Protein AF-A0A8S8XPZ4-F1 (afdb_monomer)

Foldseek 3Di:
DKKKKWFALLWDDFDPVQKWKDWLNHTDDPVQKDKDKDFAGDPDDDLGAPNGRTIIIMMDGGPPHDSPRDPPIDMDMDTDIDRPDGDQVSQKHWMKMKDWDDPDPPGDIDIDIDPDTDIDGDHDWDFDKDKFKAWAADPDPFKIKIKIKIWGQIPFKAFFKKFKDFDAAQKDWDDKWKQKPVGTDPQKDWDWDQDPRHIMIIITDGIAGNGMMMIIIIMMGGPDDDDRVNRRDGPDMDGADDDPPVPDDDDDDDDDDDDDDDDDDDDDDDDDDDPPDQADEDPVLLVVLCVVLVNDPVCSVVLVVQLSVQPPVPPRYQHSVSSNVSSVVVVVVVVVVVVPDDDDDDDDDDDDDDDDAFDADPPPRDTHHPPDQADPPPRHGPPPD

Structure (mmCIF, N/CA/C/O backbone):
data_AF-A0A8S8XPZ4-F1
#
_entry.id   AF-A0A8S8XPZ4-F1
#
loop_
_atom_site.group_PDB
_atom_site.id
_atom_site.type_symbol
_atom_site.label_atom_id
_atom_site.label_alt_id
_atom_site.label_comp_id
_atom_site.label_asym_id
_atom_site.label_entity_id
_atom_site.label_seq_id
_atom_site.pdbx_PDB_ins_code
_atom_site.Cartn_x
_atom_site.Cartn_y
_atom_site.Cartn_z
_atom_site.occupancy
_atom_site.B_iso_or_equiv
_atom_site.auth_seq_id
_atom_site.auth_comp_id
_atom_site.auth_asym_id
_atom_site.auth_atom_id
_atom_site.pdbx_PDB_model_num
ATOM 1 N N . MET A 1 1 ? 22.471 -1.634 -31.925 1.00 87.31 1 MET A N 1
ATOM 2 C CA . MET A 1 1 ? 21.058 -1.582 -31.494 1.00 87.31 1 MET A CA 1
ATOM 3 C C . MET A 1 1 ? 20.885 -0.357 -30.621 1.00 87.31 1 MET A C 1
ATOM 5 O O . MET A 1 1 ? 21.795 -0.061 -29.856 1.00 87.31 1 MET A O 1
ATOM 9 N N . ARG A 1 2 ? 19.780 0.365 -30.767 1.00 91.50 2 ARG A N 1
ATOM 10 C CA . ARG A 1 2 ? 19.393 1.481 -29.916 1.00 91.50 2 ARG A CA 1
ATOM 11 C C . ARG A 1 2 ? 18.124 1.103 -29.161 1.00 91.50 2 ARG A C 1
ATOM 13 O O . ARG A 1 2 ? 17.225 0.523 -29.753 1.00 91.50 2 ARG A O 1
ATOM 20 N N . ILE A 1 3 ? 18.085 1.393 -27.874 1.00 94.06 3 ILE A N 1
ATOM 21 C CA . ILE A 1 3 ? 16.903 1.229 -27.032 1.00 94.06 3 ILE A CA 1
ATOM 22 C C . ILE A 1 3 ? 16.592 2.597 -26.448 1.00 94.06 3 ILE A C 1
ATOM 24 O O . ILE A 1 3 ? 17.507 3.315 -26.049 1.00 94.06 3 ILE A O 1
ATOM 28 N N . THR A 1 4 ? 15.320 2.952 -26.461 1.00 95.94 4 THR A N 1
ATOM 29 C CA . THR A 1 4 ? 14.783 4.145 -25.826 1.00 95.94 4 THR A CA 1
ATOM 30 C C . THR A 1 4 ? 13.725 3.668 -24.854 1.00 95.94 4 THR A C 1
ATOM 32 O O . THR A 1 4 ? 12.756 3.040 -25.277 1.00 95.94 4 THR A O 1
ATOM 35 N N . ASP A 1 5 ? 13.957 3.921 -23.576 1.00 96.00 5 ASP A N 1
ATOM 36 C CA . ASP A 1 5 ? 13.079 3.516 -22.489 1.00 96.00 5 ASP A CA 1
ATOM 37 C C . ASP A 1 5 ? 12.593 4.751 -21.733 1.00 96.00 5 ASP A C 1
ATOM 39 O O . ASP A 1 5 ? 13.398 5.624 -21.388 1.00 96.00 5 ASP A O 1
ATOM 43 N N . ASP A 1 6 ? 11.283 4.836 -21.527 1.00 96.38 6 ASP A N 1
ATOM 44 C CA . ASP A 1 6 ? 10.659 5.905 -20.761 1.00 96.38 6 ASP A CA 1
ATOM 45 C C . ASP A 1 6 ? 10.540 5.470 -19.301 1.00 96.38 6 ASP A C 1
ATOM 47 O O . ASP A 1 6 ? 9.778 4.573 -18.948 1.00 96.38 6 ASP A O 1
ATOM 51 N N . ILE A 1 7 ? 11.263 6.170 -18.438 1.00 96.06 7 ILE A N 1
ATOM 52 C CA . ILE A 1 7 ? 11.228 5.995 -16.993 1.00 96.06 7 ILE A CA 1
ATOM 53 C C . ILE A 1 7 ? 10.254 7.031 -16.429 1.00 96.06 7 ILE A C 1
ATOM 55 O O . ILE A 1 7 ? 10.493 8.237 -16.573 1.00 96.06 7 ILE A O 1
ATOM 59 N N . PRO A 1 8 ? 9.145 6.601 -15.810 1.00 96.25 8 PRO A N 1
ATOM 60 C CA . PRO A 1 8 ? 8.139 7.526 -15.315 1.00 96.25 8 PRO A CA 1
ATOM 61 C C . PRO A 1 8 ? 8.638 8.498 -14.245 1.00 96.25 8 PRO A C 1
ATOM 63 O O . PRO A 1 8 ? 9.556 8.196 -13.492 1.00 96.25 8 PRO A O 1
ATOM 66 N N . GLY A 1 9 ? 7.948 9.635 -14.125 1.00 95.00 9 GLY A N 1
ATOM 67 C CA . GLY A 1 9 ? 8.258 10.706 -13.169 1.00 95.00 9 GLY A CA 1
ATOM 68 C C . GLY A 1 9 ? 8.213 10.349 -11.687 1.00 95.00 9 GLY A C 1
ATOM 69 O O . GLY A 1 9 ? 8.741 11.119 -10.894 1.00 95.00 9 GLY A O 1
ATOM 70 N N . LEU A 1 10 ? 7.638 9.201 -11.317 1.00 95.19 10 LEU A N 1
ATOM 71 C CA . LEU A 1 10 ? 7.661 8.713 -9.935 1.00 95.19 10 LEU A CA 1
ATOM 72 C C . LEU A 1 10 ? 9.017 8.110 -9.530 1.00 95.19 10 LEU A C 1
ATOM 74 O O . LEU A 1 10 ? 9.248 7.870 -8.347 1.00 95.19 10 LEU A O 1
ATOM 78 N N . PHE A 1 11 ? 9.892 7.835 -10.501 1.00 96.00 11 PHE A N 1
ATOM 79 C CA . PHE A 1 11 ? 11.227 7.308 -10.260 1.00 96.00 11 PHE A CA 1
ATOM 80 C C . PHE A 1 11 ? 12.281 8.395 -10.412 1.00 96.00 11 PHE A C 1
ATOM 82 O O . PHE A 1 11 ? 12.208 9.249 -11.298 1.00 96.00 11 PHE A O 1
ATOM 89 N N . GLU A 1 12 ? 13.315 8.308 -9.585 1.00 95.06 12 GLU A N 1
ATOM 90 C CA . GLU A 1 12 ? 14.536 9.073 -9.791 1.00 95.06 12 GLU A CA 1
ATOM 91 C C . GLU A 1 12 ? 15.281 8.601 -11.051 1.00 95.06 12 GLU A C 1
ATOM 93 O O . GLU A 1 12 ? 15.073 7.494 -11.561 1.00 95.06 12 GLU A O 1
ATOM 98 N N . ALA A 1 13 ? 16.179 9.446 -11.561 1.00 94.56 13 ALA A N 1
ATOM 99 C CA . ALA A 1 13 ? 17.052 9.067 -12.664 1.00 94.56 13 ALA A CA 1
ATOM 100 C C . ALA A 1 13 ? 17.881 7.832 -12.262 1.00 94.56 13 ALA A C 1
ATOM 102 O O . ALA A 1 13 ? 18.569 7.886 -11.239 1.00 94.56 13 ALA A O 1
ATOM 103 N N . PRO A 1 14 ? 17.855 6.738 -13.046 1.00 93.62 14 PRO A N 1
ATOM 104 C CA . PRO A 1 14 ? 18.592 5.536 -12.689 1.00 93.62 14 PRO A CA 1
ATOM 105 C C . PRO A 1 14 ? 20.097 5.796 -12.719 1.00 93.62 14 PRO A C 1
ATOM 107 O O . PRO A 1 14 ? 20.600 6.598 -13.512 1.00 93.62 14 PRO A O 1
ATOM 110 N N . ASP A 1 15 ? 20.832 5.063 -11.892 1.00 92.69 15 ASP A N 1
ATOM 111 C CA . ASP A 1 15 ? 22.286 5.082 -11.947 1.00 92.69 15 ASP A CA 1
ATOM 112 C C . ASP A 1 15 ? 22.781 4.268 -13.153 1.00 92.69 15 ASP A C 1
ATOM 114 O O . ASP A 1 15 ? 22.561 3.062 -13.264 1.00 92.69 15 ASP A O 1
ATOM 118 N N . ILE A 1 16 ? 23.462 4.935 -14.085 1.00 89.75 16 ILE A N 1
ATOM 119 C CA . ILE A 1 16 ? 24.023 4.285 -15.276 1.00 89.75 16 ILE A CA 1
ATOM 120 C C . ILE A 1 16 ? 25.184 3.357 -14.892 1.00 89.75 16 ILE A C 1
ATOM 122 O O . ILE A 1 16 ? 25.454 2.390 -15.604 1.00 89.75 16 ILE A O 1
ATOM 126 N N . GLU A 1 17 ? 25.885 3.629 -13.788 1.00 87.50 17 GLU A N 1
ATOM 127 C CA . GLU A 1 17 ? 27.049 2.842 -13.373 1.00 87.50 17 GLU A CA 1
ATOM 128 C C . GLU A 1 17 ? 26.661 1.472 -12.798 1.00 87.50 17 GLU A C 1
ATOM 130 O O . GLU A 1 17 ? 27.429 0.516 -12.930 1.00 87.50 17 GLU A O 1
ATOM 135 N N . SER A 1 18 ? 25.462 1.341 -12.219 1.00 86.94 18 SER A N 1
ATOM 136 C CA . SER A 1 18 ? 24.937 0.072 -11.688 1.00 86.94 18 SER A CA 1
ATOM 137 C C . SER A 1 18 ? 24.319 -0.834 -12.761 1.00 86.94 18 SER A C 1
ATOM 139 O O . SER A 1 18 ? 24.029 -2.009 -12.511 1.00 86.94 18 SER A O 1
ATOM 141 N N . MET A 1 19 ? 24.153 -0.309 -13.974 1.00 89.62 19 MET A N 1
ATOM 142 C CA . MET A 1 19 ? 23.496 -0.981 -15.083 1.00 89.62 19 MET A CA 1
ATOM 143 C C . MET A 1 19 ? 24.292 -2.181 -15.607 1.00 89.62 19 MET A C 1
ATOM 145 O O . MET A 1 19 ? 25.475 -2.084 -15.938 1.00 89.62 19 MET A O 1
ATOM 149 N N . LYS A 1 20 ? 23.599 -3.305 -15.805 1.00 91.38 20 LYS A N 1
ATOM 150 C CA . LYS A 1 20 ? 24.171 -4.539 -16.357 1.00 91.38 20 LYS A CA 1
ATOM 151 C C . LYS A 1 20 ? 23.467 -4.938 -17.640 1.00 91.38 20 LYS A C 1
ATOM 153 O O . LYS A 1 20 ? 22.241 -5.031 -17.697 1.00 91.38 20 LYS A O 1
ATOM 158 N N . ILE A 1 21 ? 24.252 -5.221 -18.677 1.00 91.94 21 ILE A N 1
ATOM 159 C CA . ILE A 1 21 ? 23.743 -5.679 -19.971 1.00 91.94 21 ILE A CA 1
ATOM 160 C C . ILE A 1 21 ? 24.399 -7.007 -20.311 1.00 91.94 21 ILE A C 1
ATOM 162 O O . ILE A 1 21 ? 25.620 -7.097 -20.410 1.00 91.94 21 ILE A O 1
ATOM 166 N N . SER A 1 22 ? 23.590 -8.035 -20.549 1.00 90.62 22 SER A N 1
ATOM 167 C CA . SER A 1 22 ? 24.064 -9.349 -20.978 1.00 90.62 22 SER A CA 1
ATOM 168 C C . SER A 1 22 ? 23.452 -9.763 -22.310 1.00 90.62 22 SER A C 1
ATOM 170 O O . SER A 1 22 ? 22.278 -9.522 -22.591 1.00 90.62 22 SER A O 1
ATOM 172 N N . VAL A 1 23 ? 24.261 -10.401 -23.152 1.00 88.38 23 VAL A N 1
ATOM 173 C CA . VAL A 1 23 ? 23.854 -10.962 -24.443 1.00 88.38 23 VAL A CA 1
ATOM 174 C C . VAL A 1 23 ? 24.086 -12.462 -24.389 1.00 88.38 23 VAL A C 1
ATOM 176 O O . VAL A 1 23 ? 25.209 -12.912 -24.169 1.00 88.38 23 VAL A O 1
ATOM 179 N N . ALA A 1 24 ? 23.023 -13.251 -24.565 1.00 83.69 24 ALA A N 1
ATOM 180 C CA . ALA A 1 24 ? 23.083 -14.713 -24.480 1.00 83.69 24 ALA A CA 1
ATOM 181 C C . ALA A 1 24 ? 23.734 -15.236 -23.175 1.00 83.69 24 ALA A C 1
ATOM 183 O O . ALA A 1 24 ? 24.402 -16.269 -23.187 1.00 83.69 24 ALA A O 1
ATOM 184 N N . GLY A 1 25 ? 23.546 -14.518 -22.060 1.00 79.69 25 GLY A N 1
ATOM 185 C CA . GLY A 1 25 ? 24.103 -14.860 -20.745 1.00 79.69 25 GLY A CA 1
ATOM 186 C C . GLY A 1 25 ? 25.543 -14.395 -20.507 1.00 79.69 25 GLY A C 1
ATOM 187 O O . GLY A 1 25 ? 26.066 -14.603 -19.418 1.00 79.69 25 GLY A O 1
ATOM 188 N N . LYS A 1 26 ? 26.187 -13.748 -21.487 1.00 85.19 26 LYS A N 1
ATOM 189 C CA . LYS A 1 26 ? 27.505 -13.134 -21.316 1.00 85.19 26 LYS A CA 1
ATOM 190 C C . LYS A 1 26 ? 27.357 -11.632 -21.107 1.00 85.19 26 LYS A C 1
ATOM 192 O O . LYS A 1 26 ? 26.773 -10.948 -21.946 1.00 85.19 26 LYS A O 1
ATOM 197 N N . GLU A 1 27 ? 27.879 -11.133 -19.997 1.00 87.12 27 GLU A N 1
ATOM 198 C CA . GLU A 1 27 ? 27.885 -9.705 -19.685 1.00 87.12 27 GLU A CA 1
ATOM 199 C C . GLU A 1 27 ? 28.769 -8.931 -20.674 1.00 87.12 27 GLU A C 1
ATOM 201 O O . GLU A 1 27 ? 29.829 -9.410 -21.092 1.00 87.12 27 GLU A O 1
ATOM 206 N N . LEU A 1 28 ? 28.283 -7.767 -21.101 1.00 86.56 28 LEU A N 1
ATOM 207 C CA . LEU A 1 28 ? 29.009 -6.851 -21.969 1.00 86.56 28 LEU A CA 1
ATOM 208 C C . LEU A 1 28 ? 29.908 -5.939 -21.141 1.00 86.56 28 LEU A C 1
ATOM 210 O O . LEU A 1 28 ? 29.533 -5.483 -20.065 1.00 86.56 28 LEU A O 1
ATOM 214 N N . GLU A 1 29 ? 31.070 -5.606 -21.690 1.00 84.38 29 GLU A N 1
ATOM 215 C CA . GLU A 1 29 ? 31.934 -4.590 -21.093 1.00 84.38 29 GLU A CA 1
ATOM 216 C C . GLU A 1 29 ? 31.332 -3.189 -21.289 1.00 84.38 29 GLU A C 1
ATOM 218 O O . GLU A 1 29 ? 30.692 -2.915 -22.311 1.00 84.38 29 GLU A O 1
ATOM 223 N N . LEU A 1 30 ? 31.606 -2.273 -20.353 1.00 80.12 30 LEU A N 1
ATOM 224 C CA . LEU A 1 30 ? 31.130 -0.880 -20.389 1.00 80.12 30 LEU A CA 1
ATOM 225 C C . LEU A 1 30 ? 31.500 -0.142 -21.689 1.00 80.12 30 LEU A C 1
ATOM 227 O O . LEU A 1 30 ? 30.810 0.780 -22.101 1.00 80.12 30 LEU A O 1
ATOM 231 N N . GLU A 1 31 ? 32.564 -0.555 -22.382 1.00 82.12 31 GLU A N 1
ATOM 232 C CA . GLU A 1 31 ? 32.968 0.041 -23.662 1.00 82.12 31 GLU A CA 1
ATOM 233 C C . GLU A 1 31 ? 32.105 -0.403 -24.859 1.00 82.12 31 GLU A C 1
ATOM 235 O O . GLU A 1 31 ? 32.154 0.212 -25.931 1.00 82.12 31 GLU A O 1
ATOM 240 N N . GLN A 1 32 ? 31.347 -1.495 -24.718 1.00 84.38 32 GLN A N 1
ATOM 241 C CA . GLN A 1 32 ? 30.542 -2.093 -25.790 1.00 84.38 32 GLN A CA 1
ATOM 242 C C . GLN A 1 32 ? 29.126 -1.519 -25.870 1.00 84.38 32 GLN A C 1
ATOM 244 O O . GLN A 1 32 ? 28.403 -1.787 -26.842 1.00 84.38 32 GLN A O 1
ATOM 249 N N . PHE A 1 33 ? 28.737 -0.716 -24.884 1.00 89.12 33 PHE A N 1
ATOM 250 C CA . PHE A 1 33 ? 27.489 0.020 -24.888 1.00 89.12 33 PHE A CA 1
ATOM 251 C C . PHE A 1 33 ? 27.699 1.466 -24.444 1.00 89.12 33 PHE A C 1
ATOM 253 O O . PHE A 1 33 ? 28.742 1.848 -23.932 1.00 89.12 33 PHE A O 1
ATOM 260 N N . LYS A 1 34 ? 26.707 2.304 -24.717 1.00 91.19 34 LYS A N 1
ATOM 261 C CA . LYS A 1 34 ? 26.651 3.686 -24.254 1.00 91.19 34 LYS A CA 1
ATOM 262 C C . LYS A 1 34 ? 25.233 3.959 -23.789 1.00 91.19 34 LYS A C 1
ATOM 264 O O . LYS A 1 34 ? 24.315 3.747 -24.576 1.00 91.19 34 LYS A O 1
ATOM 269 N N . ALA A 1 35 ? 25.065 4.421 -22.562 1.00 93.25 35 ALA A N 1
ATOM 270 C CA . ALA A 1 35 ? 23.782 4.843 -22.022 1.00 93.25 35 ALA A CA 1
ATOM 271 C C . ALA A 1 35 ? 23.819 6.348 -21.733 1.00 93.25 35 ALA A C 1
ATOM 273 O O . ALA A 1 35 ? 24.846 6.887 -21.324 1.00 93.25 35 ALA A O 1
ATOM 274 N N . GLU A 1 36 ? 22.716 7.026 -22.017 1.00 94.31 36 GLU A N 1
ATOM 275 C CA . GLU A 1 36 ? 22.512 8.449 -21.769 1.00 94.31 36 GLU A CA 1
ATOM 276 C C . GLU A 1 36 ? 21.118 8.634 -21.178 1.00 94.31 36 GLU A C 1
ATOM 278 O O . GLU A 1 36 ? 20.147 8.080 -21.695 1.00 94.31 36 GLU A O 1
ATOM 283 N N . ILE A 1 37 ? 21.022 9.433 -20.120 1.00 95.56 37 ILE A N 1
ATOM 284 C CA . ILE A 1 37 ? 19.746 9.824 -19.525 1.00 95.56 37 ILE A CA 1
ATOM 285 C C . ILE A 1 37 ? 19.452 11.260 -19.931 1.00 95.56 37 ILE A C 1
ATOM 287 O O . ILE A 1 37 ? 20.312 12.140 -19.848 1.00 95.56 37 ILE A O 1
ATOM 291 N N . SER A 1 38 ? 18.221 11.495 -20.366 1.00 95.69 38 SER A N 1
ATOM 292 C CA . SER A 1 38 ? 17.698 12.829 -20.643 1.00 95.69 38 SER A CA 1
ATOM 293 C C . SER A 1 38 ? 16.462 13.100 -19.794 1.00 95.69 38 SER A C 1
ATOM 295 O O . SER A 1 38 ? 15.753 12.174 -19.408 1.00 95.69 38 SER A O 1
ATOM 297 N N . SER A 1 39 ? 16.240 14.372 -19.461 1.00 94.88 39 SER A N 1
ATOM 298 C CA . SER A 1 39 ? 15.050 14.791 -18.720 1.00 94.88 39 SER A CA 1
ATOM 299 C C . SER A 1 39 ? 13.812 14.725 -19.614 1.00 94.88 39 SER A C 1
ATOM 301 O O . SER A 1 39 ? 13.869 15.151 -20.772 1.00 94.88 39 SER A O 1
ATOM 303 N N . GLY A 1 40 ? 12.711 14.233 -19.056 1.00 94.19 40 GLY A N 1
ATOM 304 C CA . GLY A 1 40 ? 11.446 14.030 -19.744 1.00 94.19 40 GLY A CA 1
ATOM 305 C C . GLY A 1 40 ? 11.320 12.647 -20.379 1.00 94.19 40 GLY A C 1
ATOM 306 O O . GLY A 1 40 ? 12.309 12.050 -20.804 1.00 94.19 40 GLY A O 1
ATOM 307 N N . ILE A 1 41 ? 10.083 12.169 -20.482 1.00 94.00 41 ILE A N 1
ATOM 308 C CA . ILE A 1 41 ? 9.685 10.986 -21.265 1.00 94.00 41 ILE A CA 1
ATOM 309 C C . ILE A 1 41 ? 9.358 11.346 -22.724 1.00 94.00 41 ILE A C 1
ATOM 311 O O . ILE A 1 41 ? 8.883 12.452 -23.013 1.00 94.00 41 ILE A O 1
ATOM 315 N N . THR A 1 42 ? 9.603 10.424 -23.658 1.00 92.12 42 THR A N 1
ATOM 316 C CA . THR A 1 42 ? 9.526 10.693 -25.110 1.00 92.12 42 THR A CA 1
ATOM 317 C C . THR A 1 42 ? 8.484 9.873 -25.867 1.00 92.12 42 THR A C 1
ATOM 319 O O . THR A 1 42 ? 8.011 10.320 -26.919 1.00 92.12 42 THR A O 1
ATOM 322 N N . LEU A 1 43 ? 8.117 8.700 -25.360 1.00 92.00 43 LEU A N 1
ATOM 323 C CA . LEU A 1 43 ? 7.209 7.744 -25.987 1.00 92.00 43 LEU A CA 1
ATOM 324 C C . LEU A 1 43 ? 5.790 7.857 -25.405 1.00 92.00 43 LEU A C 1
ATOM 326 O O . LEU A 1 43 ? 4.841 8.024 -26.177 1.00 92.00 43 LEU A O 1
ATOM 330 N N . GLU A 1 44 ? 5.640 7.825 -24.077 1.00 93.62 44 GLU A N 1
ATOM 331 C CA . GLU A 1 44 ? 4.346 7.916 -23.388 1.00 93.62 44 GLU A CA 1
ATOM 332 C C . GLU A 1 44 ? 3.778 9.342 -23.425 1.00 93.62 44 GLU A C 1
ATOM 334 O O . GLU A 1 44 ? 4.481 10.345 -23.236 1.00 93.62 44 GLU A O 1
ATOM 339 N N . LYS A 1 45 ? 2.467 9.456 -23.670 1.00 92.19 45 LYS A N 1
ATOM 340 C CA . LYS A 1 45 ? 1.786 10.749 -23.858 1.00 92.19 45 LYS A CA 1
ATOM 341 C C . LYS A 1 45 ? 0.563 10.941 -22.979 1.00 92.19 45 LYS A C 1
ATOM 343 O O . LYS A 1 45 ? 0.241 12.092 -22.698 1.00 92.19 45 LYS A O 1
ATOM 348 N N . GLU A 1 46 ? -0.098 9.864 -22.581 1.00 92.50 46 GLU A N 1
ATOM 349 C CA . GLU A 1 46 ? -1.397 9.895 -21.916 1.00 92.50 46 GLU A CA 1
ATOM 350 C C . GLU A 1 46 ? -1.253 9.604 -20.422 1.00 92.50 46 GLU A C 1
ATOM 352 O O . GLU A 1 46 ? -1.664 10.415 -19.596 1.00 92.50 46 GLU A O 1
ATOM 357 N N . HIS A 1 47 ? -0.618 8.489 -20.069 1.00 93.25 47 HIS A N 1
ATOM 358 C CA . HIS A 1 47 ? -0.586 7.957 -18.705 1.00 93.25 47 HIS A CA 1
ATOM 359 C C . HIS A 1 47 ? 0.724 8.324 -17.999 1.00 93.25 47 HIS A C 1
ATOM 361 O O . HIS A 1 47 ? 1.574 7.472 -17.729 1.00 93.25 47 HIS A O 1
ATOM 367 N N . LYS A 1 48 ? 0.908 9.627 -17.759 1.00 93.81 48 LYS A N 1
ATOM 368 C CA . LYS A 1 48 ? 2.114 10.190 -17.138 1.00 93.81 48 LYS A CA 1
ATOM 369 C C . LYS A 1 48 ? 1.970 10.300 -15.624 1.00 93.81 48 LYS A C 1
ATOM 371 O O . LYS A 1 48 ? 0.892 10.598 -15.122 1.00 93.81 48 LYS A O 1
ATOM 376 N N . SER A 1 49 ? 3.085 10.133 -14.919 1.00 94.62 49 SER A N 1
ATOM 377 C CA . SER A 1 49 ? 3.151 10.419 -13.487 1.00 94.62 49 SER A CA 1
ATOM 378 C C . SER A 1 49 ? 2.962 11.923 -13.221 1.00 94.62 49 SER A C 1
ATOM 380 O O . SER A 1 49 ? 3.553 12.733 -13.940 1.00 94.62 49 SER A O 1
ATOM 382 N N . PRO A 1 50 ? 2.177 12.321 -12.203 1.00 93.00 50 PRO A N 1
ATOM 383 C CA . PRO A 1 50 ? 2.103 13.704 -11.740 1.00 93.00 50 PRO A CA 1
ATOM 384 C C . PRO A 1 50 ? 3.337 14.150 -10.938 1.00 93.00 50 PRO A C 1
ATOM 386 O O . PRO A 1 50 ? 3.491 15.349 -10.708 1.00 93.00 50 PRO A O 1
ATOM 389 N N . ASP A 1 51 ? 4.219 13.229 -10.536 1.00 93.06 51 ASP A N 1
ATOM 390 C CA . ASP A 1 51 ? 5.346 13.522 -9.635 1.00 93.06 51 ASP A CA 1
ATOM 391 C C . ASP A 1 51 ? 6.533 14.176 -10.350 1.00 93.06 51 ASP A C 1
ATOM 393 O O . ASP A 1 51 ? 7.378 14.819 -9.724 1.00 93.06 51 ASP A O 1
ATOM 397 N N . GLY A 1 52 ? 6.581 14.077 -11.679 1.00 93.12 52 GLY A N 1
ATOM 398 C CA . GLY A 1 52 ? 7.615 14.710 -12.481 1.00 93.12 52 GLY A CA 1
ATOM 399 C C . GLY A 1 52 ? 7.530 14.373 -13.964 1.00 93.12 52 GLY A C 1
ATOM 400 O O . GLY A 1 52 ? 6.759 13.521 -14.402 1.00 93.12 52 GLY A O 1
ATOM 401 N N . ASP A 1 53 ? 8.383 15.026 -14.752 1.00 94.25 53 ASP A N 1
ATOM 402 C CA . ASP A 1 53 ? 8.453 14.819 -16.205 1.00 94.25 53 ASP A CA 1
ATOM 403 C C . ASP A 1 53 ? 9.062 13.455 -16.596 1.00 94.25 53 ASP A C 1
ATOM 405 O O . ASP A 1 53 ? 8.973 13.050 -17.760 1.00 94.25 53 ASP A O 1
ATOM 409 N N . GLY A 1 54 ? 9.671 12.746 -15.638 1.00 95.19 54 GLY A N 1
ATOM 410 C CA . GLY A 1 54 ? 10.365 11.476 -15.840 1.00 95.19 54 GLY A CA 1
ATOM 411 C C . GLY A 1 54 ? 11.688 11.615 -16.581 1.00 95.19 54 GLY A C 1
ATOM 412 O O . GLY A 1 54 ? 12.249 12.706 -16.728 1.00 95.19 54 GLY A O 1
ATOM 413 N N . HIS A 1 55 ? 12.200 10.482 -17.044 1.00 96.81 55 HIS A N 1
ATOM 414 C CA . HIS A 1 55 ? 13.506 10.377 -17.674 1.00 96.81 55 HIS A CA 1
ATOM 415 C C . HIS A 1 55 ? 13.443 9.463 -18.892 1.00 96.81 55 HIS A C 1
ATOM 417 O O . HIS A 1 55 ? 12.817 8.414 -18.859 1.00 96.81 55 HIS A O 1
ATOM 423 N N . THR A 1 56 ? 14.143 9.823 -19.962 1.00 96.81 56 THR A N 1
ATOM 424 C CA . THR A 1 56 ? 14.330 8.925 -21.105 1.00 96.81 56 THR A CA 1
ATOM 425 C C . THR A 1 56 ? 15.732 8.346 -21.047 1.00 96.81 56 THR A C 1
ATOM 427 O O . THR A 1 56 ? 16.718 9.082 -21.192 1.00 96.81 56 THR A O 1
ATOM 430 N N . LEU A 1 57 ? 15.819 7.027 -20.882 1.00 95.75 57 LEU A N 1
ATOM 431 C CA . LEU A 1 57 ? 17.057 6.264 -20.960 1.00 95.75 57 LEU A CA 1
ATOM 432 C C . LEU A 1 57 ? 17.288 5.837 -22.413 1.00 95.75 57 LEU A C 1
ATOM 434 O O . LEU A 1 57 ? 16.586 4.993 -22.968 1.00 95.75 57 LEU A O 1
ATOM 438 N N . THR A 1 58 ? 18.296 6.429 -23.050 1.00 95.25 58 THR A N 1
ATOM 439 C CA . THR A 1 58 ? 18.725 6.046 -24.397 1.00 95.25 58 THR A CA 1
ATOM 440 C C . THR A 1 58 ? 19.993 5.219 -24.325 1.00 95.25 58 THR A C 1
ATOM 442 O O . THR A 1 58 ? 21.044 5.678 -23.887 1.00 95.25 58 THR A O 1
ATOM 445 N N . MET A 1 59 ? 19.925 4.002 -24.844 1.00 93.50 59 MET A N 1
ATOM 446 C CA . MET A 1 59 ? 21.034 3.064 -24.851 1.00 93.50 59 MET A CA 1
ATOM 447 C C . MET A 1 59 ? 21.439 2.724 -26.273 1.00 93.50 59 MET A C 1
ATOM 449 O O . MET A 1 59 ? 20.607 2.453 -27.131 1.00 93.50 59 MET A O 1
ATOM 453 N N . THR A 1 60 ? 22.737 2.667 -26.532 1.00 91.62 60 THR A N 1
ATOM 454 C CA . THR A 1 60 ? 23.315 2.161 -27.774 1.00 91.62 60 THR A CA 1
ATOM 455 C C . THR A 1 60 ? 24.192 0.964 -27.446 1.00 91.62 60 THR A C 1
ATOM 457 O O . THR A 1 60 ? 25.270 1.125 -26.887 1.00 91.62 60 THR A O 1
ATOM 460 N N . ILE A 1 61 ? 23.745 -0.235 -27.809 1.00 89.38 61 ILE A N 1
ATOM 461 C CA . ILE A 1 61 ? 24.443 -1.500 -27.553 1.00 89.38 61 ILE A CA 1
ATOM 462 C C . ILE A 1 61 ? 25.100 -1.985 -28.855 1.00 89.38 61 ILE A C 1
ATOM 464 O O . ILE A 1 61 ? 24.459 -2.005 -29.916 1.00 89.38 61 ILE A O 1
ATOM 468 N N . GLY A 1 62 ? 26.369 -2.398 -28.777 1.00 81.88 62 GLY A N 1
ATOM 469 C CA . GLY A 1 62 ? 27.136 -2.950 -29.900 1.00 81.88 62 GLY A CA 1
ATOM 470 C C . GLY A 1 62 ? 27.996 -1.910 -30.614 1.00 81.88 62 GLY A C 1
ATOM 471 O O . GLY A 1 62 ? 28.055 -1.881 -31.841 1.00 81.88 62 GLY A O 1
ATOM 472 N N . THR A 1 63 ? 28.638 -1.019 -29.857 1.00 78.69 63 THR A N 1
ATOM 473 C CA . THR A 1 63 ? 29.481 0.071 -30.388 1.00 78.69 63 THR A CA 1
ATOM 474 C C . THR A 1 63 ? 30.799 -0.431 -30.997 1.00 78.69 63 THR A C 1
ATOM 476 O O . THR A 1 63 ? 31.302 0.177 -31.945 1.00 78.69 63 THR A O 1
ATOM 479 N N . ARG A 1 64 ? 31.348 -1.554 -30.503 1.00 73.88 64 ARG A N 1
ATOM 480 C CA . ARG A 1 64 ? 32.629 -2.155 -30.938 1.00 73.88 64 ARG A CA 1
ATOM 481 C C . ARG A 1 64 ? 32.479 -3.524 -31.625 1.00 73.88 64 ARG A C 1
ATOM 483 O O . ARG A 1 64 ? 33.258 -4.434 -31.365 1.00 73.88 64 ARG A O 1
ATOM 490 N N . GLY A 1 65 ? 31.510 -3.671 -32.529 1.00 68.56 65 GLY A N 1
ATOM 491 C CA . GLY A 1 65 ? 31.361 -4.867 -33.376 1.00 68.56 65 GLY A CA 1
ATOM 492 C C . GLY A 1 65 ? 29.953 -5.471 -33.354 1.00 68.56 65 GLY A C 1
ATOM 493 O O . GLY A 1 65 ? 29.075 -4.954 -32.663 1.00 68.56 65 GLY A O 1
ATOM 494 N N . PRO A 1 66 ? 29.705 -6.536 -34.139 1.00 69.38 66 PRO A N 1
ATOM 495 C CA . PRO A 1 66 ? 28.405 -7.196 -34.161 1.00 69.38 66 PRO A CA 1
ATOM 496 C C . PRO A 1 66 ? 28.091 -7.809 -32.791 1.00 69.38 66 PRO A C 1
ATOM 498 O O . PRO A 1 66 ? 28.946 -8.443 -32.181 1.00 69.38 66 PRO A O 1
ATOM 501 N N . LEU A 1 67 ? 26.846 -7.652 -32.335 1.00 74.44 67 LEU A N 1
ATOM 502 C CA . LEU A 1 67 ? 26.377 -8.157 -31.037 1.00 74.44 67 LEU A CA 1
ATOM 503 C C . LEU A 1 67 ? 26.397 -9.688 -30.926 1.00 74.44 67 LEU A C 1
ATOM 505 O O . LEU A 1 67 ? 26.318 -10.212 -29.823 1.00 74.44 67 LEU A O 1
ATOM 509 N N . GLY A 1 68 ? 26.462 -10.403 -32.055 1.00 75.44 68 GLY A N 1
ATOM 510 C CA . GLY A 1 68 ? 26.427 -11.867 -32.070 1.00 75.44 68 GLY A CA 1
ATOM 511 C C . GLY A 1 68 ? 25.101 -12.452 -31.572 1.00 75.44 68 GLY A C 1
ATOM 512 O O . GLY A 1 68 ? 25.073 -13.584 -31.103 1.00 75.44 68 GLY A O 1
ATOM 513 N N . LEU A 1 69 ? 24.007 -11.682 -31.639 1.00 82.12 69 LEU A N 1
ATOM 514 C CA . LEU A 1 69 ? 22.690 -12.142 -31.213 1.00 82.12 69 LEU A CA 1
ATOM 515 C C . LEU A 1 69 ? 22.102 -13.095 -32.262 1.00 82.12 69 LEU A C 1
ATOM 517 O O . LEU A 1 69 ? 21.641 -12.668 -33.320 1.00 82.12 69 LEU A O 1
ATOM 521 N N . GLU A 1 70 ? 22.131 -14.388 -31.962 1.00 84.00 70 GLU A N 1
ATOM 522 C CA . GLU A 1 70 ? 21.532 -15.431 -32.797 1.00 84.00 70 GLU A CA 1
ATOM 523 C C . GLU A 1 70 ? 20.016 -15.560 -32.551 1.00 84.00 70 GLU A C 1
ATOM 525 O O . GLU A 1 70 ? 19.532 -15.225 -31.462 1.00 84.00 70 GLU A O 1
ATOM 530 N N . PRO A 1 71 ? 19.239 -16.079 -33.523 1.00 86.88 71 PRO A N 1
ATOM 531 C CA . PRO A 1 71 ? 17.822 -16.370 -33.320 1.00 86.88 71 PRO A CA 1
ATOM 532 C C . PRO A 1 71 ? 17.579 -17.224 -32.066 1.00 86.88 71 PRO A C 1
ATOM 534 O O . PRO A 1 71 ? 18.241 -18.235 -31.847 1.00 86.88 71 PRO A O 1
ATOM 537 N N . GLY A 1 72 ? 16.622 -16.814 -31.232 1.00 86.75 72 GLY A N 1
ATOM 538 C CA . GLY A 1 72 ? 16.289 -17.496 -29.975 1.00 86.75 72 GLY A CA 1
ATOM 539 C C . GLY A 1 72 ? 17.166 -17.115 -28.775 1.00 86.75 72 GLY A C 1
ATOM 540 O O . GLY A 1 72 ? 16.841 -17.492 -27.649 1.00 86.75 72 GLY A O 1
ATOM 541 N N . LYS A 1 73 ? 18.239 -16.338 -28.968 1.00 88.81 73 LYS A N 1
ATOM 542 C CA . LYS A 1 73 ? 19.000 -15.731 -27.866 1.00 88.81 73 LYS A CA 1
ATOM 543 C C . LYS A 1 73 ? 18.358 -14.412 -27.429 1.00 88.81 73 LYS A C 1
ATOM 545 O O . LYS A 1 73 ? 17.677 -13.749 -28.207 1.00 88.81 73 LYS A O 1
ATOM 550 N N . LYS A 1 74 ? 18.580 -14.038 -26.167 1.00 90.81 74 LYS A N 1
ATOM 551 C CA . LYS A 1 74 ? 18.013 -12.835 -25.543 1.00 90.81 74 LYS A CA 1
ATOM 552 C C . LYS A 1 74 ? 19.117 -11.867 -25.123 1.00 90.81 74 LYS A C 1
ATOM 554 O O . LYS A 1 74 ? 20.240 -12.289 -24.830 1.00 90.81 74 LYS A O 1
ATOM 559 N N . ILE A 1 75 ? 18.771 -10.585 -25.107 1.00 90.44 75 ILE A N 1
ATOM 560 C CA . ILE A 1 75 ? 19.543 -9.524 -24.461 1.00 90.44 75 ILE A CA 1
ATOM 561 C C . ILE A 1 75 ? 18.779 -9.157 -23.195 1.00 90.44 75 ILE A C 1
ATOM 563 O O . ILE A 1 75 ? 17.578 -8.911 -23.274 1.00 90.44 75 ILE A O 1
ATOM 567 N N . THR A 1 76 ? 19.467 -9.136 -22.060 1.00 92.69 76 THR A N 1
ATOM 568 C CA . THR A 1 76 ? 18.892 -8.743 -20.772 1.00 92.69 76 THR A CA 1
ATOM 569 C C . THR A 1 76 ? 19.583 -7.479 -20.301 1.00 92.69 76 THR A C 1
ATOM 571 O O . THR A 1 76 ? 20.813 -7.416 -20.280 1.00 92.69 76 THR A O 1
ATOM 574 N N . ILE A 1 77 ? 18.784 -6.484 -19.941 1.00 93.00 77 ILE A N 1
ATOM 575 C CA . ILE A 1 77 ? 19.221 -5.195 -19.418 1.00 93.00 77 ILE A CA 1
ATOM 576 C C . ILE A 1 77 ? 18.600 -5.070 -18.035 1.00 93.00 77 ILE A C 1
ATOM 578 O O . ILE A 1 77 ? 17.393 -5.253 -17.904 1.00 93.00 77 ILE A O 1
ATOM 582 N N . ALA A 1 78 ? 19.422 -4.808 -17.028 1.00 93.88 78 ALA A N 1
ATOM 583 C CA . ALA A 1 78 ? 18.986 -4.634 -15.652 1.00 93.88 78 ALA A CA 1
ATOM 584 C C . ALA A 1 78 ? 19.599 -3.353 -15.084 1.00 93.88 78 ALA A C 1
ATOM 586 O O . ALA A 1 78 ? 20.796 -3.112 -15.255 1.00 93.88 78 ALA A O 1
ATOM 587 N N . TYR A 1 79 ? 18.771 -2.546 -14.434 1.00 94.19 79 TYR A N 1
ATOM 588 C CA . TYR A 1 79 ? 19.149 -1.357 -13.678 1.00 94.19 79 TYR A CA 1
ATOM 589 C C . TYR A 1 79 ? 18.098 -1.121 -12.591 1.00 94.19 79 TYR A C 1
ATOM 591 O O . TYR A 1 79 ? 16.959 -1.575 -12.722 1.00 94.19 79 TYR A O 1
ATOM 599 N N . ASP A 1 80 ? 18.494 -0.426 -11.531 1.00 93.88 80 ASP A N 1
ATOM 600 C CA . ASP A 1 80 ? 17.631 -0.178 -10.380 1.00 93.88 80 ASP A CA 1
ATOM 601 C C . ASP A 1 80 ? 16.767 1.071 -10.596 1.00 93.88 80 ASP A C 1
ATOM 603 O O . ASP A 1 80 ? 17.201 2.058 -11.197 1.00 93.88 80 ASP A O 1
ATOM 607 N N . LEU A 1 81 ? 15.540 1.022 -10.080 1.00 94.31 81 LEU A N 1
ATOM 608 C CA . LEU A 1 81 ? 14.592 2.131 -10.070 1.00 94.31 81 LEU A CA 1
ATOM 609 C C . LEU A 1 81 ? 14.194 2.430 -8.625 1.00 94.31 81 LEU A C 1
ATOM 611 O O . LEU A 1 81 ? 13.815 1.525 -7.884 1.00 94.31 81 LEU A O 1
ATOM 615 N N . ILE A 1 82 ? 14.280 3.701 -8.232 1.00 94.50 82 ILE A N 1
ATOM 616 C CA . ILE A 1 82 ? 13.992 4.162 -6.870 1.00 94.50 82 ILE A CA 1
ATOM 617 C C . ILE A 1 82 ? 12.831 5.153 -6.929 1.00 94.50 82 ILE A C 1
ATOM 619 O O . ILE A 1 82 ? 12.914 6.148 -7.645 1.00 94.50 82 ILE A O 1
ATOM 623 N N . ALA A 1 83 ? 11.765 4.872 -6.178 1.00 94.75 83 ALA A N 1
ATOM 624 C CA . ALA A 1 83 ? 10.602 5.743 -6.007 1.00 94.75 83 ALA A CA 1
ATOM 625 C C . ALA A 1 83 ? 10.501 6.151 -4.523 1.00 94.75 83 ALA A C 1
ATOM 627 O O . ALA A 1 83 ? 10.042 5.344 -3.715 1.00 94.75 83 ALA A O 1
ATOM 628 N N . PRO A 1 84 ? 10.991 7.340 -4.128 1.00 88.50 84 PRO A N 1
ATOM 629 C CA . PRO A 1 84 ? 11.172 7.685 -2.715 1.00 88.50 84 PRO A CA 1
ATOM 630 C C . PRO A 1 84 ? 9.863 7.967 -1.959 1.00 88.50 84 PRO A C 1
ATOM 632 O O . PRO A 1 84 ? 9.712 7.515 -0.830 1.00 88.50 84 PRO A O 1
ATOM 635 N N . ASP A 1 85 ? 8.939 8.717 -2.559 1.00 88.56 85 ASP A N 1
ATOM 636 C CA . ASP A 1 85 ? 7.627 9.047 -1.981 1.00 88.56 85 ASP A CA 1
ATOM 637 C C . ASP A 1 85 ? 6.623 9.284 -3.122 1.00 88.56 85 ASP A C 1
ATOM 639 O O . ASP A 1 85 ? 6.301 10.429 -3.452 1.00 88.56 85 ASP A O 1
ATOM 643 N N . PRO A 1 86 ? 6.227 8.218 -3.841 1.00 92.00 86 PRO A N 1
ATOM 644 C CA . PRO A 1 86 ? 5.372 8.360 -5.009 1.00 92.00 86 PRO A CA 1
ATOM 645 C C . PRO A 1 86 ? 3.967 8.798 -4.584 1.00 92.00 86 PRO A C 1
ATOM 647 O O . PRO A 1 86 ? 3.402 8.245 -3.645 1.00 92.00 86 PRO A O 1
ATOM 650 N N . SER A 1 87 ? 3.363 9.756 -5.285 1.00 90.31 87 SER A N 1
ATOM 651 C CA . SER A 1 87 ? 2.026 10.271 -4.954 1.00 90.31 87 SER A CA 1
ATOM 652 C C . SER A 1 87 ? 0.923 9.232 -5.206 1.00 90.31 87 SER A C 1
ATOM 654 O O . SER A 1 87 ? 0.997 8.498 -6.199 1.00 90.31 87 SER A O 1
ATOM 656 N N . PRO A 1 88 ? -0.175 9.221 -4.420 1.00 87.81 88 PRO A N 1
ATOM 657 C CA . PRO A 1 88 ? -1.332 8.362 -4.686 1.00 87.81 88 PRO A CA 1
ATOM 658 C C . PRO A 1 88 ? -2.081 8.753 -5.970 1.00 87.81 88 PRO A C 1
ATOM 660 O O . PRO A 1 88 ? -2.928 8.012 -6.448 1.00 87.81 88 PRO A O 1
ATOM 663 N N . GLN A 1 89 ? -1.769 9.914 -6.558 1.00 88.19 89 GLN A N 1
ATOM 664 C CA . GLN A 1 89 ? -2.330 10.353 -7.841 1.00 88.19 89 GLN A CA 1
ATOM 665 C C . GLN A 1 89 ? -1.759 9.578 -9.043 1.00 88.19 89 GLN A C 1
ATOM 667 O O . GLN A 1 89 ? -2.231 9.748 -10.167 1.00 88.19 89 GLN A O 1
ATOM 672 N N . ASN A 1 90 ? -0.752 8.720 -8.837 1.00 91.81 90 ASN A N 1
ATOM 673 C CA . ASN A 1 90 ? -0.275 7.772 -9.844 1.00 91.81 90 ASN A CA 1
ATOM 674 C C . ASN A 1 90 ? -1.242 6.576 -9.965 1.00 91.81 90 ASN A C 1
ATOM 676 O O . ASN A 1 90 ? -0.876 5.438 -9.681 1.00 91.81 90 ASN A O 1
ATOM 680 N N . GLU A 1 91 ? -2.480 6.818 -10.397 1.00 89.62 91 GLU A N 1
ATOM 681 C CA . GLU A 1 91 ? -3.507 5.770 -10.532 1.00 89.62 91 GLU A CA 1
ATOM 682 C C . GLU A 1 91 ? -3.167 4.772 -11.647 1.00 89.62 91 GLU A C 1
ATOM 684 O O . GLU A 1 91 ? -3.418 3.572 -11.540 1.00 89.62 91 GLU A O 1
ATOM 689 N N . LYS A 1 92 ? -2.578 5.277 -12.735 1.00 94.00 92 LYS A N 1
ATOM 690 C CA . LYS A 1 92 ? -2.126 4.475 -13.867 1.00 94.00 92 LYS A CA 1
ATOM 691 C C . LYS A 1 92 ? -0.998 5.184 -14.596 1.00 94.00 92 LYS A C 1
ATOM 693 O O . LYS A 1 92 ? -1.217 6.185 -15.276 1.00 94.00 92 LYS A O 1
ATOM 698 N N . VAL A 1 93 ? 0.195 4.620 -14.500 1.00 95.00 93 VAL A N 1
ATOM 699 C CA . VAL A 1 93 ? 1.404 5.139 -15.133 1.00 95.00 93 VAL A CA 1
ATOM 700 C C . VAL A 1 93 ? 1.975 4.082 -16.057 1.00 95.00 93 VAL A C 1
ATOM 702 O O . VAL A 1 93 ? 2.189 2.950 -15.636 1.00 95.00 93 VAL A O 1
ATOM 705 N N . VAL A 1 94 ? 2.219 4.435 -17.316 1.00 95.19 94 VAL A N 1
ATOM 706 C CA . VAL A 1 94 ? 2.707 3.496 -18.335 1.00 95.19 94 VAL A CA 1
ATOM 707 C C . VAL A 1 94 ? 4.158 3.822 -18.683 1.00 95.19 94 VAL A C 1
ATOM 709 O O . VAL A 1 94 ? 4.510 4.985 -18.865 1.00 95.19 94 VAL A O 1
ATOM 712 N N . ALA A 1 95 ? 4.999 2.792 -18.777 1.00 94.00 95 ALA A N 1
ATOM 713 C CA . ALA A 1 95 ? 6.429 2.910 -19.071 1.00 94.00 95 ALA A CA 1
ATOM 714 C C . ALA A 1 95 ? 6.778 2.155 -20.371 1.00 94.00 95 ALA A C 1
ATOM 716 O O . ALA A 1 95 ? 7.189 0.997 -20.335 1.00 94.00 95 ALA A O 1
ATOM 717 N N . PRO A 1 96 ? 6.524 2.740 -21.554 1.00 94.62 96 PRO A N 1
ATOM 718 C CA . PRO A 1 96 ? 6.801 2.094 -22.830 1.00 94.62 96 PRO A CA 1
ATOM 719 C C . PRO A 1 96 ? 8.295 2.083 -23.170 1.00 94.62 96 PRO A C 1
ATOM 721 O O . PRO A 1 96 ? 9.044 3.004 -22.858 1.00 94.62 96 PRO A O 1
ATOM 724 N N . LEU A 1 97 ? 8.687 1.079 -23.953 1.00 94.56 97 LEU A N 1
ATOM 725 C CA . LEU A 1 97 ? 10.036 0.938 -24.492 1.00 94.56 97 LEU A CA 1
ATOM 726 C C . LEU A 1 97 ? 9.987 0.771 -26.011 1.00 94.56 97 LEU A C 1
ATOM 728 O O . LEU A 1 97 ? 9.137 0.058 -26.556 1.00 94.56 97 LEU A O 1
ATOM 732 N N . ARG A 1 98 ? 10.957 1.377 -26.699 1.00 95.06 98 ARG A N 1
ATOM 733 C CA . ARG A 1 98 ? 11.184 1.227 -28.138 1.00 95.06 98 ARG A CA 1
ATOM 734 C C . ARG A 1 98 ? 12.588 0.715 -28.422 1.00 95.06 98 ARG A C 1
ATOM 736 O O . ARG A 1 98 ? 13.584 1.284 -27.978 1.00 95.06 98 ARG A O 1
ATOM 743 N N . ALA A 1 99 ? 12.679 -0.322 -29.247 1.00 93.38 99 ALA A N 1
ATOM 744 C CA . ALA A 1 99 ? 13.941 -0.873 -29.720 1.00 93.38 99 ALA A CA 1
ATOM 745 C C . ALA A 1 99 ? 14.120 -0.630 -31.223 1.00 93.38 99 ALA A C 1
ATOM 747 O O . ALA A 1 99 ? 13.264 -0.965 -32.039 1.00 93.38 99 ALA A O 1
ATOM 748 N N . GLU A 1 100 ? 15.276 -0.099 -31.602 1.00 92.50 100 GLU A N 1
ATOM 749 C CA . GLU A 1 100 ? 15.693 0.122 -32.981 1.00 92.50 100 GLU A CA 1
ATOM 750 C C . GLU A 1 100 ? 16.967 -0.673 -33.276 1.00 92.50 100 GLU A C 1
ATOM 752 O O . GLU A 1 100 ? 17.996 -0.555 -32.607 1.00 92.50 100 GLU A O 1
ATOM 757 N N . PHE A 1 101 ? 16.943 -1.513 -34.301 1.00 88.06 101 PHE A N 1
ATOM 758 C CA . PHE A 1 101 ? 18.067 -2.377 -34.635 1.00 88.06 101 PHE A CA 1
ATOM 759 C C . PHE A 1 101 ? 18.311 -2.426 -36.137 1.00 88.06 101 PHE A C 1
ATOM 761 O O . PHE A 1 101 ? 17.420 -2.235 -36.957 1.00 88.06 101 PHE A O 1
ATOM 768 N N . SER A 1 102 ? 19.565 -2.681 -36.493 1.00 84.25 102 SER A N 1
ATOM 769 C CA . SER A 1 102 ? 20.002 -2.889 -37.868 1.00 84.25 102 SER A CA 1
ATOM 770 C C . SER A 1 102 ? 20.958 -4.073 -37.889 1.00 84.25 102 SER A C 1
ATOM 772 O O . SER A 1 102 ? 21.771 -4.228 -36.973 1.00 84.25 102 SER A O 1
ATOM 774 N N . ALA A 1 103 ? 20.863 -4.891 -38.936 1.00 77.88 103 ALA A N 1
ATOM 775 C CA . ALA A 1 103 ? 21.783 -5.999 -39.175 1.00 77.88 103 ALA A CA 1
ATOM 776 C C . ALA A 1 103 ? 23.166 -5.515 -39.652 1.00 77.88 103 ALA A C 1
ATOM 778 O O . ALA A 1 103 ? 24.164 -6.206 -39.465 1.00 77.88 103 ALA A O 1
ATOM 779 N N . GLU A 1 104 ? 23.242 -4.310 -40.228 1.00 76.25 104 GLU A N 1
ATOM 780 C CA . GLU A 1 104 ? 24.467 -3.736 -40.790 1.00 76.25 104 GLU A CA 1
ATOM 781 C C . GLU A 1 104 ? 24.694 -2.302 -40.293 1.00 76.25 104 GLU A C 1
ATOM 783 O O . GLU A 1 104 ? 23.750 -1.556 -40.032 1.00 76.25 104 GLU A O 1
ATOM 788 N N . ARG A 1 105 ? 25.958 -1.864 -40.220 1.00 70.38 105 ARG A N 1
ATOM 789 C CA . ARG A 1 105 ? 26.325 -0.522 -39.721 1.00 70.38 105 ARG A CA 1
ATOM 790 C C . ARG A 1 105 ? 25.652 0.631 -40.484 1.00 70.38 105 ARG A C 1
ATOM 792 O O . ARG A 1 105 ? 25.429 1.684 -39.898 1.00 70.38 105 ARG A O 1
ATOM 799 N N . PHE A 1 106 ? 25.336 0.427 -41.761 1.00 77.31 106 PHE A N 1
ATOM 800 C CA . PHE A 1 106 ? 24.668 1.404 -42.633 1.00 77.31 106 PHE A CA 1
ATOM 801 C C . PHE A 1 106 ? 23.425 0.817 -43.321 1.00 77.31 106 PHE A C 1
ATOM 803 O O . PHE A 1 106 ? 23.002 1.305 -44.366 1.00 77.31 106 PHE A O 1
ATOM 810 N N . GLY A 1 107 ? 22.875 -0.258 -42.753 1.00 80.12 107 GLY A N 1
ATOM 811 C CA . GLY A 1 107 ? 21.683 -0.922 -43.266 1.00 80.12 107 GLY A CA 1
ATOM 812 C C . GLY A 1 107 ? 20.383 -0.217 -42.863 1.00 80.12 107 GLY A C 1
ATOM 813 O O . GLY A 1 107 ? 20.398 0.710 -42.047 1.00 80.12 107 GLY A O 1
ATOM 814 N N . PRO A 1 108 ? 19.243 -0.656 -43.421 1.00 86.00 108 PRO A N 1
ATOM 815 C CA . PRO A 1 108 ? 17.932 -0.183 -42.999 1.00 86.00 108 PRO A CA 1
ATOM 816 C C . PRO A 1 108 ? 17.679 -0.521 -41.524 1.00 86.00 108 PRO A C 1
ATOM 818 O O . PRO A 1 108 ? 17.959 -1.630 -41.067 1.00 86.00 108 PRO A O 1
ATOM 821 N N . VAL A 1 109 ? 17.122 0.441 -40.788 1.00 88.69 109 VAL A N 1
ATOM 822 C CA . VAL A 1 109 ? 16.789 0.289 -39.368 1.00 88.69 109 VAL A CA 1
ATOM 823 C C . VAL A 1 109 ? 15.364 -0.235 -39.236 1.00 88.69 109 VAL A C 1
ATOM 825 O O . VAL A 1 109 ? 14.435 0.314 -39.824 1.00 88.69 109 VAL A O 1
ATOM 828 N N . CYS A 1 110 ? 15.200 -1.290 -38.447 1.00 89.94 110 CYS A N 1
ATOM 829 C CA . CYS A 1 110 ? 13.905 -1.780 -37.998 1.00 89.94 110 CYS A CA 1
ATOM 830 C C . CYS A 1 110 ? 13.631 -1.227 -36.599 1.00 89.94 110 CYS A C 1
ATOM 832 O O . CYS A 1 110 ? 14.513 -1.263 -35.744 1.00 89.94 110 CYS A O 1
ATOM 834 N N . GLY A 1 111 ? 12.420 -0.725 -36.371 1.00 91.12 111 GLY A N 1
ATOM 835 C CA . GLY A 1 111 ? 11.946 -0.289 -35.060 1.00 91.12 111 GLY A CA 1
ATOM 836 C C . GLY A 1 111 ? 10.820 -1.193 -34.579 1.00 91.12 111 GLY A C 1
ATOM 837 O O . GLY A 1 111 ? 10.012 -1.654 -35.388 1.00 91.12 111 GLY A O 1
ATOM 838 N N . ARG A 1 112 ? 10.776 -1.456 -33.277 1.00 93.00 112 ARG A N 1
ATOM 839 C CA . ARG A 1 112 ? 9.689 -2.183 -32.632 1.00 93.00 112 ARG A CA 1
ATOM 840 C C . ARG A 1 112 ? 9.421 -1.586 -31.257 1.00 93.00 112 ARG A C 1
ATOM 842 O O . ARG A 1 112 ? 10.348 -1.452 -30.460 1.00 93.00 112 ARG A O 1
ATOM 849 N N . ASP A 1 113 ? 8.161 -1.271 -31.005 1.00 92.44 113 ASP A N 1
ATOM 850 C CA . ASP A 1 113 ? 7.675 -0.864 -29.689 1.00 92.44 113 ASP A CA 1
ATOM 851 C C . ASP A 1 113 ? 7.301 -2.111 -28.868 1.00 92.44 113 ASP A C 1
ATOM 853 O O . ASP A 1 113 ? 7.071 -3.194 -29.431 1.00 92.44 113 ASP A O 1
ATOM 857 N N . CYS A 1 114 ? 7.273 -1.979 -27.541 1.00 88.19 114 CYS A N 1
ATOM 858 C CA . CYS A 1 114 ? 6.770 -3.036 -26.667 1.00 88.19 114 CYS A CA 1
ATOM 859 C C . CYS A 1 114 ? 5.314 -3.368 -27.033 1.00 88.19 114 CYS A C 1
ATOM 861 O O . CYS A 1 114 ? 4.521 -2.460 -27.276 1.00 88.19 114 CYS A O 1
ATOM 863 N N . SER A 1 115 ? 4.959 -4.657 -27.110 1.00 87.94 115 SER A N 1
ATOM 864 C CA . SER A 1 115 ? 3.567 -5.047 -27.388 1.00 87.94 115 SER A CA 1
ATOM 865 C C . SER A 1 115 ? 2.648 -4.671 -26.235 1.00 87.94 115 SER A C 1
ATOM 867 O O . SER A 1 115 ? 1.546 -4.190 -26.470 1.00 87.94 115 SER A O 1
ATOM 869 N N . ASP A 1 116 ? 3.147 -4.861 -25.016 1.00 90.50 116 ASP A N 1
ATOM 870 C CA . ASP A 1 116 ? 2.434 -4.640 -23.769 1.00 90.50 116 ASP A CA 1
ATOM 871 C C . ASP A 1 116 ? 3.359 -3.834 -22.860 1.00 90.50 116 ASP A C 1
ATOM 873 O O . ASP A 1 116 ? 4.351 -4.346 -22.335 1.00 90.50 116 ASP A O 1
ATOM 877 N N . SER A 1 117 ? 3.097 -2.534 -22.759 1.00 92.81 117 SER A N 1
ATOM 878 C CA . SER A 1 117 ? 3.907 -1.643 -21.932 1.00 92.81 117 SER A CA 1
ATOM 879 C C . SER A 1 117 ? 3.632 -1.904 -20.448 1.00 92.81 117 SER A C 1
ATOM 881 O O . SER A 1 117 ? 2.461 -1.974 -20.056 1.00 92.81 117 SER A O 1
ATOM 883 N N . PRO A 1 118 ? 4.672 -2.023 -19.605 1.00 92.81 118 PRO A N 1
ATOM 884 C CA . PRO A 1 118 ? 4.484 -2.156 -18.168 1.00 92.81 118 PRO A CA 1
ATOM 885 C C . PRO A 1 118 ? 3.709 -0.958 -17.613 1.00 92.81 118 PRO A C 1
ATOM 887 O O . PRO A 1 118 ? 3.888 0.183 -18.048 1.00 92.81 118 PRO A O 1
ATOM 890 N N . THR A 1 119 ? 2.821 -1.247 -16.666 1.00 93.38 119 THR A N 1
ATOM 891 C CA . THR A 1 119 ? 1.951 -0.263 -16.018 1.00 93.38 119 THR A CA 1
ATOM 892 C C . THR A 1 119 ? 2.123 -0.362 -14.508 1.00 93.38 119 THR A C 1
ATOM 894 O O . THR A 1 119 ? 2.190 -1.465 -13.971 1.00 93.38 119 THR A O 1
ATOM 897 N N . ILE A 1 120 ? 2.194 0.783 -13.838 1.00 91.88 120 ILE A N 1
ATOM 898 C CA . ILE A 1 120 ? 2.369 0.911 -12.391 1.00 91.88 120 ILE A CA 1
ATOM 899 C C . ILE A 1 120 ? 1.212 1.751 -11.841 1.00 91.88 120 ILE A C 1
ATOM 901 O O . ILE A 1 120 ? 0.827 2.750 -12.453 1.00 91.88 120 ILE A O 1
ATOM 905 N N . LYS A 1 121 ? 0.672 1.343 -10.691 1.00 92.38 121 LYS A N 1
ATOM 906 C CA . LYS A 1 121 ? -0.283 2.108 -9.880 1.00 92.38 121 LYS A CA 1
ATOM 907 C C . LYS A 1 121 ? 0.298 2.288 -8.480 1.00 92.38 121 LYS A C 1
ATOM 909 O O . LYS A 1 121 ? 0.983 1.393 -7.989 1.00 92.38 121 LYS A O 1
ATOM 914 N N . VAL A 1 122 ? 0.040 3.426 -7.853 1.00 90.06 122 VAL A N 1
ATOM 915 C CA . VAL A 1 122 ? 0.477 3.721 -6.483 1.00 90.06 122 VAL A CA 1
ATOM 916 C C . VAL A 1 122 ? -0.757 3.859 -5.618 1.00 90.06 122 VAL A C 1
ATOM 918 O O . VAL A 1 122 ? -1.679 4.592 -5.967 1.00 90.06 122 VAL A O 1
ATOM 921 N N . ILE A 1 123 ? -0.762 3.164 -4.486 1.00 84.00 123 ILE A N 1
ATOM 922 C CA . ILE A 1 123 ? -1.848 3.225 -3.516 1.00 84.00 123 ILE A CA 1
ATOM 923 C C . ILE A 1 123 ? -1.244 3.621 -2.174 1.00 84.00 123 ILE A C 1
ATOM 925 O O . ILE A 1 123 ? -0.273 3.019 -1.721 1.00 84.00 123 ILE A O 1
ATOM 929 N N . HIS A 1 124 ? -1.783 4.676 -1.566 1.00 78.06 124 HIS A N 1
ATOM 930 C CA . HIS A 1 124 ? -1.451 5.056 -0.195 1.00 78.06 124 HIS A CA 1
ATOM 931 C C . HIS A 1 124 ? -2.516 4.472 0.719 1.00 78.06 124 HIS A C 1
ATOM 933 O O . HIS A 1 124 ? -3.692 4.773 0.543 1.00 78.06 124 HIS A O 1
ATOM 939 N N . ASN A 1 125 ? -2.094 3.669 1.692 1.00 71.56 125 ASN A N 1
ATOM 940 C CA . ASN A 1 125 ? -2.964 3.188 2.757 1.00 71.56 125 ASN A CA 1
ATOM 941 C C . ASN A 1 125 ? -2.636 3.988 4.021 1.00 71.56 125 ASN A C 1
ATOM 943 O O . ASN A 1 125 ? -1.736 3.635 4.788 1.00 71.56 125 ASN A O 1
ATOM 947 N N . ARG A 1 126 ? -3.321 5.115 4.232 1.00 69.31 126 ARG A N 1
ATOM 948 C CA . ARG A 1 126 ? -3.150 5.916 5.445 1.00 69.31 126 ARG A CA 1
ATOM 949 C C . ARG A 1 126 ? -4.131 5.457 6.515 1.00 69.31 126 ARG A C 1
ATOM 951 O O . ARG A 1 126 ? -5.338 5.683 6.440 1.00 69.31 126 ARG A O 1
ATOM 958 N N . ARG A 1 127 ? -3.565 4.907 7.585 1.00 71.06 127 ARG A N 1
ATOM 959 C CA . ARG A 1 127 ? -4.284 4.581 8.816 1.00 71.06 127 ARG A CA 1
ATOM 960 C C . ARG A 1 127 ? -4.412 5.835 9.672 1.00 71.06 127 ARG A C 1
ATOM 962 O O . ARG A 1 127 ? -3.416 6.365 10.159 1.00 71.06 127 ARG A O 1
ATOM 969 N N . ASP A 1 128 ? -5.634 6.313 9.844 1.00 79.06 128 ASP A N 1
ATOM 970 C CA . ASP A 1 128 ? -5.948 7.423 10.739 1.00 79.06 128 ASP A CA 1
ATOM 971 C C . ASP A 1 128 ? -7.290 7.119 11.405 1.00 79.06 128 ASP A C 1
ATOM 973 O O . ASP A 1 128 ? -8.272 6.826 10.731 1.00 79.06 128 ASP A O 1
ATOM 977 N N . PHE A 1 129 ? -7.349 7.128 12.730 1.00 85.00 129 PHE A N 1
ATOM 978 C CA . PHE A 1 129 ? -8.594 6.887 13.450 1.00 85.00 129 PHE A CA 1
ATOM 979 C C . PHE A 1 129 ? -8.639 7.731 14.713 1.00 85.00 129 PHE A C 1
ATOM 981 O O . PHE A 1 129 ? -7.617 8.056 15.318 1.00 85.00 129 PHE A O 1
ATOM 988 N N . SER A 1 130 ? -9.850 8.078 15.124 1.00 87.31 130 SER A N 1
ATOM 989 C CA . SER A 1 130 ? -10.095 8.755 16.389 1.00 87.31 130 SER A CA 1
ATOM 990 C C . SER A 1 130 ? -11.049 7.937 17.234 1.00 87.31 130 SER A C 1
ATOM 992 O O . SER A 1 130 ? -12.077 7.481 16.745 1.00 87.31 130 SER A O 1
ATOM 994 N N . ALA A 1 131 ? -10.712 7.784 18.511 1.00 89.44 131 ALA A N 1
ATOM 995 C CA . ALA A 1 131 ? -11.560 7.132 19.493 1.00 89.44 131 ALA A CA 1
ATOM 996 C C . ALA A 1 131 ? -11.761 8.049 20.705 1.00 89.44 131 ALA A C 1
ATOM 998 O O . ALA A 1 131 ? -10.825 8.708 21.163 1.00 89.44 131 ALA A O 1
ATOM 999 N N . GLY A 1 132 ? -12.982 8.094 21.226 1.00 88.06 132 GLY A N 1
ATOM 1000 C CA . GLY A 1 132 ? -13.342 8.839 22.426 1.00 88.06 132 GLY A CA 1
ATOM 1001 C C . GLY A 1 132 ? -14.294 8.030 23.291 1.00 88.06 132 GLY A C 1
ATOM 1002 O O . GLY A 1 132 ? -15.106 7.274 22.774 1.00 88.06 132 GLY A O 1
ATOM 1003 N N . LYS A 1 133 ? -14.206 8.190 24.611 1.00 90.00 133 LYS A N 1
ATOM 1004 C CA . LYS A 1 133 ? -15.070 7.504 25.575 1.00 90.00 133 LYS A CA 1
ATOM 1005 C C . LYS A 1 133 ? -15.775 8.517 26.462 1.00 90.00 133 LYS A C 1
ATOM 1007 O O . LYS A 1 133 ? -15.156 9.470 26.931 1.00 90.00 133 LYS A O 1
ATOM 1012 N N . GLN A 1 134 ? -17.055 8.287 26.716 1.00 89.00 134 GLN A N 1
ATOM 1013 C CA . GLN A 1 134 ? -17.861 9.085 27.623 1.00 89.00 134 GLN A CA 1
ATOM 1014 C C . GLN A 1 134 ? -18.757 8.178 28.464 1.00 89.00 134 GLN A C 1
ATOM 1016 O O . GLN A 1 134 ? -19.538 7.399 27.930 1.00 89.00 134 GLN A O 1
ATOM 1021 N N . ALA A 1 135 ? -18.686 8.321 29.785 1.00 87.44 135 ALA A N 1
ATOM 1022 C CA . ALA A 1 135 ? -19.601 7.665 30.710 1.00 87.44 135 ALA A CA 1
ATOM 1023 C C . ALA A 1 135 ? -20.670 8.645 31.212 1.00 87.44 135 ALA A C 1
ATOM 1025 O O . ALA A 1 135 ? -20.369 9.732 31.711 1.00 87.44 135 ALA A O 1
ATOM 1026 N N . ILE A 1 136 ? -21.934 8.248 31.099 1.00 87.44 136 ILE A N 1
ATOM 1027 C CA . ILE A 1 136 ? -23.107 9.033 31.477 1.00 87.44 136 ILE A CA 1
ATOM 1028 C C . ILE A 1 136 ? -23.813 8.312 32.634 1.00 87.44 136 ILE A C 1
ATOM 1030 O O 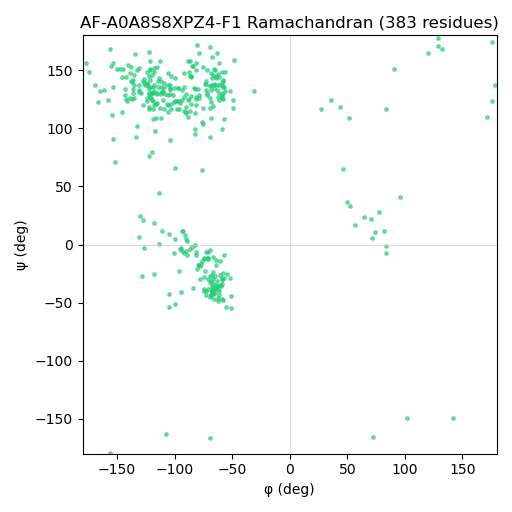. ILE A 1 136 ? -24.214 7.161 32.483 1.00 87.44 136 ILE A O 1
ATOM 1034 N N . PRO A 1 137 ? -23.999 8.942 33.807 1.00 85.75 137 PRO A N 1
ATOM 1035 C CA . PRO A 1 137 ? -24.738 8.317 34.899 1.00 85.75 137 PRO A CA 1
ATOM 1036 C C . PRO A 1 137 ? -26.229 8.190 34.544 1.00 85.75 137 PRO A C 1
ATOM 1038 O O . PRO A 1 137 ? -26.910 9.188 34.298 1.00 85.75 137 PRO A O 1
ATOM 1041 N N . LEU A 1 138 ? -26.749 6.963 34.569 1.00 81.88 138 LEU A N 1
ATOM 1042 C CA . LEU A 1 138 ? -28.172 6.660 34.421 1.00 81.88 138 LEU A CA 1
ATOM 1043 C C . LEU A 1 138 ? -28.858 6.753 35.791 1.00 81.88 138 LEU A C 1
ATOM 1045 O O . LEU A 1 138 ? -28.288 6.394 36.819 1.00 81.88 138 LEU A O 1
ATOM 1049 N N . GLY A 1 139 ? -30.102 7.238 35.828 1.00 74.62 139 GLY A N 1
ATOM 1050 C CA . GLY A 1 139 ? -30.833 7.483 37.076 1.00 74.62 139 GLY A CA 1
ATOM 1051 C C . GLY A 1 139 ? -30.814 6.297 38.059 1.00 74.62 139 GLY A C 1
ATOM 1052 O O . GLY A 1 139 ? -31.247 5.192 37.736 1.00 74.62 139 GLY A O 1
ATOM 1053 N N . GLY A 1 140 ? -30.351 6.546 39.288 1.00 68.56 140 GLY A N 1
ATOM 1054 C CA . GLY A 1 140 ? -30.134 5.531 40.329 1.00 68.56 140 GLY A CA 1
ATOM 1055 C C . GLY A 1 140 ? -28.667 5.478 40.775 1.00 68.56 140 GLY A C 1
ATOM 1056 O O . GLY A 1 140 ? -27.797 6.042 40.127 1.00 68.56 140 GLY A O 1
ATOM 1057 N N . LYS A 1 141 ? -28.369 4.840 41.915 1.00 74.62 141 LYS A N 1
ATOM 1058 C CA . LYS A 1 141 ? -26.972 4.653 42.352 1.00 74.62 141 LYS A CA 1
ATOM 1059 C C . LYS A 1 141 ? -26.339 3.498 41.573 1.00 74.62 141 LYS A C 1
ATOM 1061 O O . LYS A 1 141 ? -26.920 2.414 41.556 1.00 74.62 141 LYS A O 1
ATOM 1066 N N . GLY A 1 142 ? -25.164 3.735 40.984 1.00 80.81 142 GLY A N 1
ATOM 1067 C CA . GLY A 1 142 ? -24.329 2.696 40.373 1.00 80.81 142 GLY A CA 1
ATOM 1068 C C . GLY A 1 142 ? -24.783 2.201 38.996 1.00 80.81 142 GLY A C 1
ATOM 1069 O O . GLY A 1 142 ? -24.534 1.043 38.676 1.00 80.81 142 GLY A O 1
ATOM 1070 N N . ARG A 1 143 ? -25.470 3.028 38.196 1.00 87.31 143 ARG A N 1
ATOM 1071 C CA . ARG A 1 143 ? -25.790 2.722 36.791 1.00 87.31 143 ARG A CA 1
ATOM 1072 C C . ARG A 1 143 ? -25.164 3.762 35.879 1.00 87.31 143 ARG A C 1
ATOM 1074 O O . ARG A 1 143 ? -25.353 4.955 36.112 1.00 87.31 143 ARG A O 1
ATOM 1081 N N . TYR A 1 144 ? -24.463 3.316 34.848 1.00 88.38 144 TYR A N 1
ATOM 1082 C CA . TYR A 1 144 ? -23.849 4.201 33.866 1.00 88.38 144 TYR A CA 1
ATOM 1083 C C . TYR A 1 144 ? -24.065 3.639 32.464 1.00 88.38 144 TYR A C 1
ATOM 1085 O O . TYR A 1 144 ? -23.980 2.433 32.258 1.00 88.38 144 TYR A O 1
ATOM 1093 N N . GLU A 1 145 ? -24.344 4.523 31.517 1.00 90.31 145 GLU A N 1
ATOM 1094 C CA . GLU A 1 145 ? -24.274 4.244 30.088 1.00 90.31 145 GLU A CA 1
ATOM 1095 C C . GLU A 1 145 ? -22.909 4.715 29.603 1.00 90.31 145 GLU A C 1
ATOM 1097 O O . GLU A 1 145 ? -22.549 5.880 29.790 1.00 90.31 145 GLU A O 1
ATOM 1102 N N . VAL A 1 146 ? -22.124 3.812 29.033 1.00 90.69 146 VAL A N 1
ATOM 1103 C CA . VAL A 1 146 ? -20.823 4.137 28.458 1.00 90.69 146 VAL A CA 1
ATOM 1104 C C . VAL A 1 146 ? -20.963 4.155 26.946 1.00 90.69 146 VAL A C 1
ATOM 1106 O O . VAL A 1 146 ? -21.498 3.223 26.349 1.00 90.69 146 VAL A O 1
ATOM 1109 N N . LEU A 1 147 ? -20.484 5.240 26.348 1.00 91.88 147 LEU A N 1
ATOM 1110 C CA . LEU A 1 147 ? -20.437 5.460 24.914 1.00 91.88 147 LEU A CA 1
ATOM 1111 C C . LEU A 1 147 ? -18.974 5.560 24.488 1.00 91.88 147 LEU A C 1
ATOM 1113 O O . LEU A 1 147 ? -18.252 6.447 24.949 1.00 91.88 147 LEU A O 1
ATOM 1117 N N . ILE A 1 148 ? -18.549 4.677 23.592 1.00 92.19 148 ILE A N 1
ATOM 1118 C CA . ILE A 1 148 ? -17.279 4.793 22.880 1.00 92.19 148 ILE A CA 1
ATOM 1119 C C . ILE A 1 148 ? -17.599 5.197 21.444 1.00 92.19 148 ILE A C 1
ATOM 1121 O O . ILE A 1 148 ? -18.311 4.491 20.734 1.00 92.19 148 ILE A O 1
ATOM 1125 N N . LEU A 1 149 ? -17.072 6.342 21.027 1.00 92.19 149 LEU A N 1
ATOM 1126 C CA . LEU A 1 149 ? -17.149 6.825 19.659 1.00 92.19 149 LEU A CA 1
ATOM 1127 C C . LEU A 1 149 ? -15.845 6.477 18.950 1.00 92.19 149 LEU A C 1
ATOM 1129 O O . LEU A 1 149 ? -14.779 6.897 19.397 1.00 92.19 149 LEU A O 1
ATOM 1133 N N . PHE A 1 150 ? -15.938 5.750 17.848 1.00 92.00 150 PHE A N 1
ATOM 1134 C CA . PHE A 1 150 ? -14.823 5.424 16.970 1.00 92.00 150 PHE A CA 1
ATOM 1135 C C . PHE A 1 150 ? -15.094 5.996 15.577 1.00 92.00 150 PHE A C 1
ATOM 1137 O O . PHE A 1 150 ? -16.202 5.887 15.066 1.00 92.00 150 PHE A O 1
ATOM 1144 N N . GLU A 1 151 ? -14.104 6.622 14.955 1.00 90.69 151 GLU A N 1
ATOM 1145 C CA . GLU A 1 151 ? -14.216 7.187 13.609 1.00 90.69 151 GLU A CA 1
ATOM 1146 C C . GLU A 1 151 ? -12.976 6.822 12.796 1.00 90.69 151 GLU A C 1
ATOM 1148 O O . GLU A 1 151 ? -11.847 7.090 13.219 1.00 90.69 151 GLU A O 1
ATOM 1153 N N . ASN A 1 152 ? -13.199 6.217 11.627 1.00 89.00 152 ASN A N 1
ATOM 1154 C CA . ASN A 1 152 ? -12.148 5.935 10.659 1.00 89.00 152 ASN A CA 1
ATOM 1155 C C . ASN A 1 152 ? -11.870 7.191 9.816 1.00 89.00 152 ASN A C 1
ATOM 1157 O O . ASN A 1 152 ? -12.586 7.475 8.857 1.00 89.00 152 ASN A O 1
ATOM 1161 N N . ASN A 1 153 ? -10.817 7.932 10.164 1.00 85.38 153 ASN A N 1
ATOM 1162 C CA . ASN A 1 153 ? -10.338 9.097 9.410 1.00 85.38 153 ASN A CA 1
ATOM 1163 C C . ASN A 1 153 ? -9.386 8.711 8.261 1.00 85.38 153 ASN A C 1
ATOM 1165 O O . ASN A 1 153 ? -8.898 9.590 7.546 1.00 85.38 153 ASN A O 1
ATOM 1169 N N . GLY A 1 154 ? -9.082 7.420 8.117 1.00 80.38 154 GLY A N 1
ATOM 1170 C CA . GLY A 1 154 ? -8.196 6.880 7.103 1.00 80.38 154 GLY A CA 1
ATOM 1171 C C . GLY A 1 154 ? -8.798 6.985 5.711 1.00 80.38 154 GLY A C 1
ATOM 1172 O O . GLY A 1 154 ? -9.968 7.315 5.516 1.00 80.38 154 GLY A O 1
ATOM 1173 N N . ASP A 1 155 ? -7.979 6.707 4.706 1.00 76.00 155 ASP A N 1
ATOM 1174 C CA . ASP A 1 155 ? -8.419 6.644 3.312 1.00 76.00 155 ASP A CA 1
ATOM 1175 C C . ASP A 1 155 ? -8.884 5.250 2.878 1.00 76.00 155 ASP A C 1
ATOM 1177 O O . ASP A 1 155 ? -9.432 5.127 1.781 1.00 76.00 155 ASP A O 1
ATOM 1181 N N . THR A 1 156 ? -8.727 4.262 3.760 1.00 77.25 156 THR A N 1
ATOM 1182 C CA . THR A 1 156 ? -8.958 2.835 3.529 1.00 77.25 156 THR A CA 1
ATOM 1183 C C . THR A 1 156 ? -9.964 2.294 4.552 1.00 77.25 156 THR A C 1
ATOM 1185 O O . THR A 1 156 ? -10.049 2.789 5.680 1.00 77.25 156 THR A O 1
ATOM 1188 N N . ALA A 1 157 ? -10.761 1.296 4.162 1.00 82.19 157 ALA A N 1
ATOM 1189 C CA . ALA A 1 157 ? -11.627 0.583 5.099 1.00 82.19 157 ALA A CA 1
ATOM 1190 C C . ALA A 1 157 ? -10.784 -0.230 6.097 1.00 82.19 157 ALA A C 1
ATOM 1192 O O . ALA A 1 157 ? -9.748 -0.784 5.738 1.00 82.19 157 ALA A O 1
ATOM 1193 N N . LEU A 1 158 ? -11.232 -0.298 7.346 1.00 81.94 158 LEU A N 1
ATOM 1194 C CA . LEU A 1 158 ? -10.585 -1.063 8.409 1.00 81.94 158 LEU A CA 1
ATOM 1195 C C . LEU A 1 158 ? -11.344 -2.378 8.602 1.00 81.94 158 LEU A C 1
ATOM 1197 O O . LEU A 1 158 ? -12.571 -2.363 8.646 1.00 81.94 158 LEU A O 1
ATOM 1201 N N . GLN A 1 159 ? -10.632 -3.495 8.714 1.00 80.69 159 GLN A N 1
ATOM 1202 C CA . GLN A 1 159 ? -11.215 -4.811 8.990 1.00 80.69 159 GLN A CA 1
ATOM 1203 C C . GLN A 1 159 ? -10.746 -5.335 10.348 1.00 80.69 159 GLN A C 1
ATOM 1205 O O . GLN A 1 159 ? -9.668 -4.955 10.811 1.00 80.69 159 GLN A O 1
ATOM 1210 N N . ASP A 1 160 ? -11.565 -6.185 10.967 1.00 83.75 160 ASP A N 1
ATOM 1211 C CA . ASP A 1 160 ? -11.344 -6.814 12.277 1.00 83.75 160 ASP A CA 1
ATOM 1212 C C . ASP A 1 160 ? -10.868 -5.824 13.336 1.00 83.75 160 ASP A C 1
ATOM 1214 O O . ASP A 1 160 ? -9.730 -5.853 13.821 1.00 83.75 160 ASP A O 1
ATOM 1218 N N . ILE A 1 161 ? -11.754 -4.884 13.643 1.00 87.00 161 ILE A N 1
ATOM 1219 C CA . ILE A 1 161 ? -11.509 -3.851 14.637 1.00 87.00 161 ILE A CA 1
ATOM 1220 C C . ILE A 1 161 ? -11.918 -4.377 15.993 1.00 87.00 161 ILE A C 1
ATOM 1222 O O . ILE A 1 161 ? -13.076 -4.724 16.195 1.00 87.00 161 ILE A O 1
ATOM 1226 N N . TYR A 1 162 ? -10.997 -4.330 16.938 1.00 88.00 162 TYR A N 1
ATOM 1227 C CA . TYR A 1 162 ? -11.245 -4.697 18.315 1.00 88.00 162 TYR A CA 1
ATOM 1228 C C . TYR A 1 162 ? -11.170 -3.457 19.203 1.00 88.00 162 TYR A C 1
ATOM 1230 O O . TYR A 1 162 ? -10.110 -2.861 19.431 1.00 88.00 162 TYR A O 1
ATOM 1238 N N . ILE A 1 163 ? -12.328 -3.035 19.695 1.00 90.06 163 ILE A N 1
ATOM 1239 C CA . ILE A 1 163 ? -12.461 -1.900 20.605 1.00 90.06 163 ILE A CA 1
ATOM 1240 C C . ILE A 1 163 ? -12.357 -2.442 22.027 1.00 90.06 163 ILE A C 1
ATOM 1242 O O . ILE A 1 163 ? -13.201 -3.230 22.436 1.00 90.06 163 ILE A O 1
ATOM 1246 N N . ASN A 1 164 ? -11.350 -2.007 22.785 1.00 88.94 164 ASN A N 1
ATOM 1247 C CA . ASN A 1 164 ? -11.103 -2.500 24.138 1.00 88.94 164 ASN A CA 1
ATOM 1248 C C . ASN A 1 164 ? -11.543 -1.494 25.197 1.00 88.94 164 ASN A C 1
ATOM 1250 O O . ASN A 1 164 ? -11.220 -0.300 25.133 1.00 88.94 164 ASN A O 1
ATOM 1254 N N . ASP A 1 165 ? -12.180 -2.001 26.248 1.00 90.00 165 ASP A N 1
ATOM 1255 C CA . ASP A 1 165 ? -12.410 -1.250 27.471 1.00 90.00 165 ASP A CA 1
ATOM 1256 C C . ASP A 1 165 ? -12.228 -2.093 28.735 1.00 90.00 165 ASP A C 1
ATOM 1258 O O . ASP A 1 165 ? -12.385 -3.308 28.719 1.00 90.00 165 ASP A O 1
ATOM 1262 N N . VAL A 1 166 ? -11.902 -1.432 29.848 1.00 86.44 166 VAL A N 1
ATOM 1263 C CA . VAL A 1 166 ? -11.785 -2.066 31.166 1.00 86.44 166 VAL A CA 1
ATOM 1264 C C . VAL A 1 166 ? -12.900 -1.554 32.070 1.00 86.44 166 VAL A C 1
ATOM 1266 O O . VAL A 1 166 ? -12.977 -0.363 32.389 1.00 86.44 166 VAL A O 1
ATOM 1269 N N . ILE A 1 167 ? -13.759 -2.474 32.501 1.00 87.75 167 ILE A N 1
ATOM 1270 C CA . ILE A 1 167 ? -14.861 -2.231 33.422 1.00 87.75 167 ILE A CA 1
ATOM 1271 C C . ILE A 1 167 ? -14.364 -2.485 34.850 1.00 87.75 167 ILE A C 1
ATOM 1273 O O . ILE A 1 167 ? -13.852 -3.566 35.127 1.00 87.75 167 ILE A O 1
ATOM 1277 N N . PRO A 1 168 ? -14.521 -1.540 35.794 1.00 85.88 168 PRO A N 1
ATOM 1278 C CA . PRO A 1 168 ? -14.086 -1.742 37.174 1.00 85.88 168 PRO A CA 1
ATOM 1279 C C . PRO A 1 168 ? -14.755 -2.963 37.838 1.00 85.88 168 PRO A C 1
ATOM 1281 O O . PR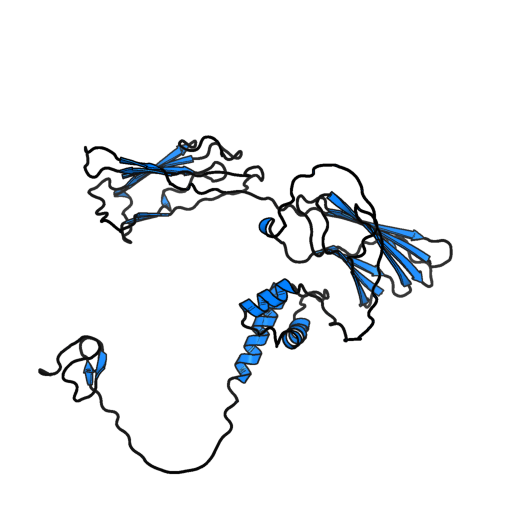O A 1 168 ? -15.942 -3.191 37.617 1.00 85.88 168 PRO A O 1
ATOM 1284 N N . PRO A 1 169 ? -14.081 -3.663 38.771 1.00 82.94 169 PRO A N 1
ATOM 1285 C CA . PRO A 1 169 ? -14.514 -4.966 39.307 1.00 82.94 169 PRO A CA 1
ATOM 1286 C C . PRO A 1 169 ? -15.844 -4.948 40.080 1.00 82.94 169 PRO A C 1
ATOM 1288 O O . PRO A 1 169 ? -16.413 -5.990 40.380 1.00 82.94 169 PRO A O 1
ATOM 1291 N N . ASN A 1 170 ? -16.351 -3.767 40.441 1.00 85.19 170 ASN A N 1
ATOM 1292 C CA . ASN A 1 170 ? -17.639 -3.621 41.124 1.00 85.19 170 ASN A CA 1
ATOM 1293 C C . ASN A 1 170 ? -18.825 -3.468 40.155 1.00 85.19 170 ASN A C 1
ATOM 1295 O O . ASN A 1 170 ? -19.935 -3.197 40.621 1.00 85.19 170 ASN A O 1
ATOM 1299 N N . PHE A 1 171 ? -18.588 -3.548 38.842 1.00 85.00 171 PHE A N 1
ATOM 1300 C CA . PHE A 1 171 ? -19.551 -3.275 37.780 1.00 85.00 171 PHE A CA 1
ATOM 1301 C C . PHE A 1 171 ? -19.613 -4.437 36.795 1.00 85.00 171 PHE A C 1
ATOM 1303 O O . PHE A 1 171 ? -18.596 -5.005 36.427 1.00 85.00 171 PHE A O 1
ATOM 1310 N N . GLU A 1 172 ? -20.822 -4.742 36.336 1.00 85.50 172 GLU A N 1
ATOM 1311 C CA . GLU A 1 172 ? -21.087 -5.737 35.298 1.00 85.50 172 GLU A CA 1
ATOM 1312 C C . GLU A 1 172 ? -21.759 -5.070 34.099 1.00 85.50 172 GLU A C 1
ATOM 1314 O O . GLU A 1 172 ? -22.603 -4.181 34.275 1.00 85.50 172 GLU A O 1
ATOM 1319 N N . ILE A 1 173 ? -21.453 -5.556 32.897 1.00 89.25 173 ILE A N 1
ATOM 1320 C CA . ILE A 1 173 ? -22.159 -5.181 31.669 1.00 89.25 173 ILE A CA 1
ATOM 1321 C C . ILE A 1 173 ? -23.552 -5.830 31.691 1.00 89.25 173 ILE A C 1
ATOM 1323 O O . ILE A 1 173 ? -23.692 -7.017 31.993 1.00 89.25 173 ILE A O 1
ATOM 1327 N N . LYS A 1 174 ? -24.605 -5.050 31.429 1.00 88.75 174 LYS A N 1
ATOM 1328 C CA . LYS A 1 174 ? -25.997 -5.536 31.376 1.00 88.75 174 LYS A CA 1
ATOM 1329 C C . LYS A 1 174 ? -26.528 -5.657 29.960 1.00 88.75 174 LYS A C 1
ATOM 1331 O O . LYS A 1 174 ? -27.208 -6.634 29.669 1.00 88.75 174 LYS A O 1
ATOM 1336 N N . ASP A 1 175 ? -26.239 -4.671 29.128 1.00 89.50 175 ASP A N 1
ATOM 1337 C CA . ASP A 1 175 ? -26.658 -4.626 27.734 1.00 89.50 175 ASP A CA 1
ATOM 1338 C C . ASP A 1 175 ? -25.588 -3.900 26.922 1.00 89.50 175 ASP A C 1
ATOM 1340 O O . ASP A 1 175 ? -24.879 -3.047 27.466 1.00 89.50 175 ASP A O 1
ATOM 1344 N N . TRP A 1 176 ? -25.466 -4.243 25.644 1.00 92.94 176 TRP A N 1
ATOM 1345 C CA . TRP A 1 176 ? -24.560 -3.579 24.717 1.00 92.94 176 TRP A CA 1
ATOM 1346 C C . TRP A 1 176 ? -25.108 -3.619 23.292 1.00 92.94 176 TRP A C 1
ATOM 1348 O O . TRP A 1 176 ? -25.839 -4.526 22.895 1.00 92.94 176 TRP A O 1
ATOM 1358 N N . TYR A 1 177 ? -24.756 -2.612 22.505 1.00 92.06 177 TYR A N 1
ATOM 1359 C CA . TYR A 1 177 ? -25.018 -2.586 21.076 1.00 92.06 177 TYR A CA 1
ATOM 1360 C C . TYR A 1 177 ? -24.016 -1.671 20.378 1.00 92.06 177 TYR A C 1
ATOM 1362 O O . TYR A 1 177 ? -23.521 -0.707 20.964 1.00 92.06 177 TYR A O 1
ATOM 1370 N N . ILE A 1 178 ? -23.766 -1.940 19.100 1.00 92.62 178 ILE A N 1
ATOM 1371 C CA . ILE A 1 178 ? -22.943 -1.085 18.246 1.00 92.62 178 ILE A CA 1
ATOM 1372 C C . ILE A 1 178 ? -23.843 -0.454 17.193 1.00 92.62 178 ILE A C 1
ATOM 1374 O O . ILE A 1 178 ? -24.701 -1.123 16.616 1.00 92.62 178 ILE A O 1
ATOM 1378 N N . LYS A 1 179 ? -23.684 0.846 16.955 1.00 91.69 179 LYS A N 1
ATOM 1379 C CA . LYS A 1 179 ? -24.295 1.539 15.819 1.00 91.69 179 LYS A CA 1
ATOM 1380 C C . LYS A 1 179 ? -23.207 1.939 14.839 1.00 91.69 179 LYS A C 1
ATOM 1382 O O . LYS A 1 179 ? -22.218 2.532 15.249 1.00 91.69 179 LYS A O 1
ATOM 1387 N N . GLY A 1 180 ? -23.411 1.632 13.566 1.00 88.88 180 GLY A N 1
ATOM 1388 C CA . GLY A 1 180 ? -22.634 2.179 12.458 1.00 88.88 180 GLY A CA 1
ATOM 1389 C C . GLY A 1 180 ? -23.448 3.188 11.655 1.00 88.88 180 GLY A C 1
ATOM 1390 O O . GLY A 1 180 ? -24.510 3.647 12.087 1.00 88.88 180 GLY A O 1
ATOM 1391 N N . ALA A 1 181 ? -22.985 3.490 10.441 1.00 79.94 181 ALA A N 1
ATOM 1392 C CA . ALA A 1 181 ? -23.658 4.436 9.546 1.00 79.94 181 ALA A CA 1
ATOM 1393 C C . ALA A 1 181 ? -25.107 4.028 9.203 1.00 79.94 181 ALA A C 1
ATOM 1395 O O . ALA A 1 181 ? -25.984 4.885 9.090 1.00 79.94 181 ALA A O 1
ATOM 1396 N N . ASN A 1 182 ? -25.370 2.721 9.101 1.00 78.62 182 ASN A N 1
ATOM 1397 C CA . ASN A 1 182 ? -26.672 2.164 8.715 1.00 78.62 182 ASN A CA 1
ATOM 1398 C C . ASN A 1 182 ? -27.582 1.824 9.911 1.00 78.62 182 ASN A C 1
ATOM 1400 O O . ASN A 1 182 ? -28.618 1.183 9.742 1.00 78.62 182 ASN A O 1
ATOM 1404 N N . GLY A 1 183 ? -27.226 2.266 11.122 1.00 85.31 183 GLY A N 1
ATOM 1405 C CA . GLY A 1 183 ? -27.969 1.972 12.346 1.00 85.31 183 GLY A CA 1
ATOM 1406 C C . GLY A 1 183 ? -27.316 0.872 13.179 1.00 85.31 183 GLY A C 1
ATOM 1407 O O . GLY A 1 183 ? -26.091 0.768 13.218 1.00 85.31 183 GLY A O 1
ATOM 1408 N N . LYS A 1 184 ? -28.126 0.098 13.911 1.00 88.12 184 LYS A N 1
ATOM 1409 C CA . LYS A 1 184 ? -27.616 -0.963 14.789 1.00 88.12 184 LYS A CA 1
ATOM 1410 C C . LYS A 1 184 ? -26.955 -2.061 13.948 1.00 88.12 184 LYS A C 1
ATOM 1412 O O . LYS A 1 184 ? -27.506 -2.469 12.932 1.00 88.12 184 LYS A O 1
ATOM 1417 N N . ARG A 1 185 ? -25.780 -2.495 14.390 1.00 86.75 185 ARG A N 1
ATOM 1418 C CA . ARG A 1 185 ? -25.015 -3.596 13.817 1.00 86.75 185 ARG A CA 1
ATOM 1419 C C . ARG A 1 185 ? -25.291 -4.874 14.598 1.00 86.75 185 ARG A C 1
ATOM 1421 O O . ARG A 1 185 ? -25.276 -4.853 15.829 1.00 86.75 185 ARG A O 1
ATOM 1428 N N . ASP A 1 186 ? -25.519 -5.954 13.861 1.00 84.88 186 ASP A N 1
ATOM 1429 C CA . ASP A 1 186 ? -25.755 -7.297 14.401 1.00 84.88 186 ASP A CA 1
ATOM 1430 C C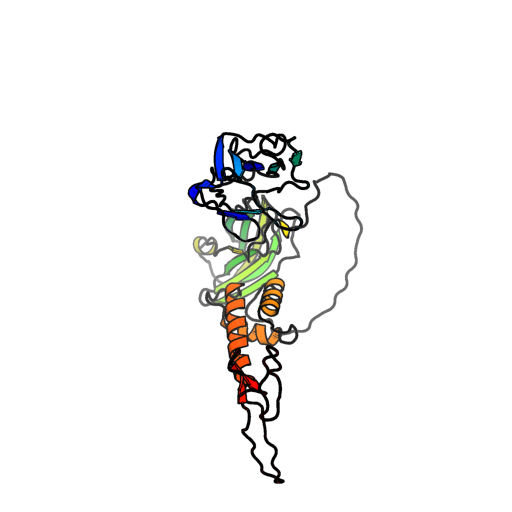 . ASP A 1 186 ? -24.614 -8.271 14.032 1.00 84.88 186 ASP A C 1
ATOM 1432 O O . ASP A 1 186 ? -24.641 -9.432 14.419 1.00 84.88 186 ASP A O 1
ATOM 1436 N N . ASP A 1 187 ? -23.600 -7.791 13.303 1.00 86.19 187 ASP A N 1
ATOM 1437 C CA . ASP A 1 187 ? -22.415 -8.530 12.844 1.00 86.19 187 ASP A CA 1
ATOM 1438 C C . ASP A 1 187 ? -21.222 -8.429 13.809 1.00 86.19 187 ASP A C 1
ATOM 1440 O O . ASP A 1 187 ? -20.100 -8.763 13.449 1.00 86.19 187 ASP A O 1
ATOM 1444 N N . CYS A 1 188 ? -21.444 -7.909 15.015 1.00 88.25 188 CYS A N 1
ATOM 1445 C CA . CYS A 1 188 ? -20.389 -7.632 15.982 1.00 88.25 188 CYS A CA 1
ATOM 1446 C C . CYS A 1 188 ? -20.398 -8.665 17.109 1.00 88.25 188 CYS A C 1
ATOM 1448 O O . CYS A 1 188 ? -21.463 -9.107 17.545 1.00 88.25 188 CYS A O 1
ATOM 1450 N N . GLU A 1 189 ? -19.223 -8.972 17.650 1.00 87.12 189 GLU A N 1
ATOM 1451 C CA . GLU A 1 189 ? -19.074 -9.902 18.772 1.00 87.12 189 GLU A CA 1
ATOM 1452 C C . GLU A 1 189 ? -18.394 -9.220 19.960 1.00 87.12 189 GLU A C 1
ATOM 1454 O O . GLU A 1 189 ? -17.615 -8.286 19.789 1.00 87.12 189 GLU A O 1
ATOM 1459 N N . ILE A 1 190 ? -18.698 -9.674 21.178 1.00 90.69 190 ILE A N 1
ATOM 1460 C CA . ILE A 1 190 ? -18.019 -9.226 22.397 1.00 90.69 190 ILE A CA 1
ATOM 1461 C C . ILE A 1 190 ? -17.324 -10.415 23.057 1.00 90.69 190 ILE A C 1
ATOM 1463 O O . ILE A 1 190 ? -17.939 -11.463 23.272 1.00 90.69 190 ILE A O 1
ATOM 1467 N N . THR A 1 191 ? -16.063 -10.236 23.426 1.00 88.12 191 THR A N 1
ATOM 1468 C CA . THR A 1 191 ? -15.339 -11.131 24.329 1.00 88.12 191 THR A CA 1
ATOM 1469 C C . THR A 1 191 ? -15.072 -10.408 25.645 1.00 88.12 191 THR A C 1
ATOM 1471 O O . THR A 1 191 ? -14.831 -9.199 25.675 1.00 88.12 191 THR A O 1
ATOM 1474 N N . THR A 1 192 ? -15.188 -11.129 26.761 1.00 88.31 192 THR A N 1
ATOM 1475 C CA . THR A 1 192 ? -14.982 -10.571 28.103 1.00 88.31 192 THR A CA 1
ATOM 1476 C C . THR A 1 192 ? -14.046 -11.449 28.910 1.00 88.31 192 THR A C 1
ATOM 1478 O O . THR A 1 192 ? -14.283 -12.652 29.013 1.00 88.31 192 THR A O 1
ATOM 1481 N N . GLU A 1 193 ? -13.047 -10.838 29.536 1.00 85.75 193 GLU A N 1
ATOM 1482 C CA . GLU A 1 193 ? -12.040 -11.520 30.344 1.00 85.75 193 GLU A CA 1
ATOM 1483 C C . GLU A 1 193 ? -11.867 -10.833 31.698 1.00 85.75 193 GLU A C 1
ATOM 1485 O O . GLU A 1 193 ? -11.810 -9.607 31.791 1.00 85.75 193 GLU A O 1
ATOM 1490 N N . ASP A 1 194 ? -11.773 -11.622 32.767 1.00 84.75 194 ASP A N 1
ATOM 1491 C CA . ASP A 1 194 ? -11.537 -11.099 34.110 1.00 84.75 194 ASP A CA 1
ATOM 1492 C C . ASP A 1 194 ? -10.036 -10.913 34.361 1.00 84.75 194 ASP A C 1
ATOM 1494 O O . ASP A 1 194 ? -9.254 -11.865 34.319 1.00 84.75 194 ASP A O 1
ATOM 1498 N N . ILE A 1 195 ? -9.646 -9.677 34.668 1.00 81.94 195 ILE A N 1
ATOM 1499 C CA . ILE A 1 195 ? -8.273 -9.251 34.946 1.00 81.94 195 ILE A CA 1
ATOM 1500 C C . ILE A 1 195 ? -8.170 -8.613 36.340 1.00 81.94 195 ILE A C 1
ATOM 1502 O O . ILE A 1 195 ? -9.159 -8.211 36.952 1.00 81.94 195 ILE A O 1
ATOM 1506 N N . ASP A 1 196 ? -6.950 -8.439 36.854 1.00 78.25 196 ASP A N 1
ATOM 1507 C CA . ASP A 1 196 ? -6.719 -7.859 38.191 1.00 78.25 196 ASP A CA 1
ATOM 1508 C C . ASP A 1 196 ? -7.316 -6.446 38.368 1.00 78.25 196 ASP A C 1
ATOM 1510 O O . ASP A 1 196 ? -7.595 -6.009 39.489 1.00 78.25 196 ASP A O 1
ATOM 1514 N N . SER A 1 197 ? -7.499 -5.708 37.268 1.00 76.06 197 SER A N 1
ATOM 1515 C CA . SER A 1 197 ? -8.037 -4.345 37.266 1.00 76.06 197 SER A CA 1
ATOM 1516 C C . SER A 1 197 ? -9.551 -4.260 37.028 1.00 76.06 197 SER A C 1
ATOM 1518 O O . SER A 1 197 ? -10.104 -3.160 37.127 1.00 76.06 197 SER A O 1
ATOM 1520 N N . GLY A 1 198 ? -10.233 -5.386 36.779 1.00 84.31 198 GLY A N 1
ATOM 1521 C CA . GLY A 1 198 ? -11.659 -5.435 36.460 1.00 84.31 198 GLY A CA 1
ATOM 1522 C C . GLY A 1 198 ? -12.001 -6.480 35.396 1.00 84.31 198 GLY A C 1
ATOM 1523 O O . GLY A 1 198 ? -11.323 -7.489 35.279 1.00 84.31 198 GLY A O 1
ATOM 1524 N N . THR A 1 199 ? -13.037 -6.232 34.604 1.00 86.69 199 THR A N 1
ATOM 1525 C CA . THR A 1 199 ? -13.386 -7.064 33.445 1.00 86.69 199 THR A CA 1
ATOM 1526 C C . THR A 1 199 ? -12.998 -6.314 32.176 1.00 86.69 199 THR A C 1
ATOM 1528 O O . THR A 1 199 ? -13.469 -5.200 31.945 1.00 86.69 199 THR A O 1
ATOM 1531 N N . GLN A 1 200 ? -12.122 -6.892 31.363 1.00 87.81 200 GLN A N 1
ATOM 1532 C CA . GLN A 1 200 ? -11.786 -6.388 30.038 1.00 87.81 200 GLN A CA 1
ATOM 1533 C C . GLN A 1 200 ? -12.856 -6.843 29.048 1.00 87.81 200 GLN A C 1
ATOM 1535 O O . GLN A 1 200 ? -13.141 -8.031 28.952 1.00 87.81 200 GLN A O 1
ATOM 1540 N N . ALA A 1 201 ? -13.455 -5.902 28.328 1.00 90.12 201 ALA A N 1
ATOM 1541 C CA . ALA A 1 201 ? -14.369 -6.169 27.227 1.00 90.12 201 ALA A CA 1
ATOM 1542 C C . ALA A 1 201 ? -13.709 -5.765 25.909 1.00 90.12 201 ALA A C 1
ATOM 1544 O O . ALA A 1 201 ? -13.168 -4.662 25.802 1.00 90.12 201 ALA A O 1
ATOM 1545 N N . SER A 1 202 ? -13.774 -6.650 24.921 1.00 90.12 202 SER A N 1
ATOM 1546 C CA . SER A 1 202 ? -13.300 -6.415 23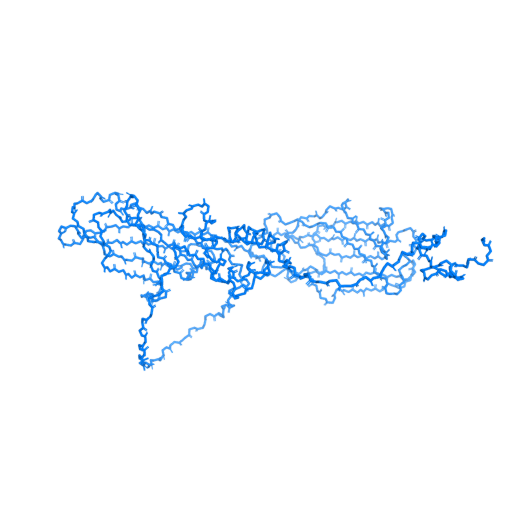.562 1.00 90.12 202 SER A CA 1
ATOM 1547 C C . SER A 1 202 ? -14.461 -6.611 22.595 1.00 90.12 202 SER A C 1
ATOM 1549 O O . SER A 1 202 ? -15.061 -7.684 22.543 1.00 90.12 202 SER A O 1
ATOM 1551 N N . TRP A 1 203 ? -14.820 -5.554 21.868 1.00 92.31 203 TRP A N 1
ATOM 1552 C CA . TRP A 1 203 ? -15.839 -5.606 20.822 1.00 92.31 203 TRP A CA 1
ATOM 1553 C C . TRP A 1 203 ? -15.177 -5.749 19.460 1.00 92.31 203 TRP A C 1
ATOM 1555 O O . TRP A 1 203 ? -14.484 -4.830 19.025 1.00 92.31 203 TRP A O 1
ATOM 1565 N N . MET A 1 204 ? -15.439 -6.865 18.790 1.00 89.25 204 MET A N 1
ATOM 1566 C CA . MET A 1 204 ? -14.989 -7.151 17.435 1.00 89.25 204 MET A CA 1
ATOM 1567 C C . MET A 1 204 ? -16.012 -6.629 16.422 1.00 89.25 204 MET A C 1
ATOM 1569 O O . MET A 1 204 ? -17.195 -6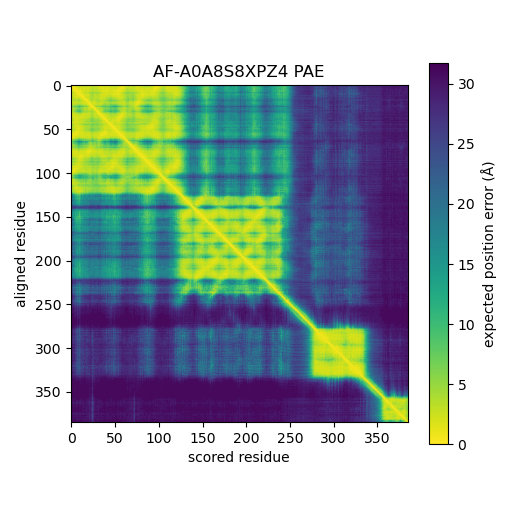.977 16.475 1.00 89.25 204 MET A O 1
ATOM 1573 N N . VAL A 1 205 ? -15.546 -5.780 15.506 1.00 89.88 205 VAL A N 1
ATOM 1574 C CA . VAL A 1 205 ? -16.308 -5.250 14.374 1.00 89.88 205 VAL A CA 1
ATOM 1575 C C . VAL A 1 205 ? -15.622 -5.685 13.074 1.00 89.88 205 VAL A C 1
ATOM 1577 O O . VAL A 1 205 ? -14.500 -5.235 12.820 1.00 89.88 205 VAL A O 1
ATOM 1580 N N . PRO A 1 206 ? -16.280 -6.494 12.221 1.00 85.88 206 PRO A N 1
ATOM 1581 C CA . PRO A 1 206 ? -15.633 -7.102 11.055 1.00 85.88 206 PRO A CA 1
ATOM 1582 C C . PRO A 1 206 ? -15.112 -6.094 10.031 1.00 85.88 206 PRO A C 1
ATOM 1584 O O . PRO A 1 206 ? -14.054 -6.286 9.440 1.00 85.88 206 PRO A O 1
ATOM 1587 N N . MET A 1 207 ? -15.851 -5.005 9.798 1.00 84.75 207 MET A N 1
ATOM 1588 C CA . MET A 1 207 ? -15.485 -4.011 8.789 1.00 84.75 207 MET A CA 1
ATOM 1589 C C . MET A 1 207 ? -16.043 -2.627 9.112 1.00 84.75 207 MET A C 1
ATOM 1591 O O . MET A 1 207 ? -17.225 -2.483 9.431 1.00 84.75 207 MET A O 1
ATOM 1595 N N . VAL A 1 208 ? -15.208 -1.602 8.955 1.00 87.00 208 VAL A N 1
ATOM 1596 C CA . VAL A 1 208 ? -15.567 -0.186 9.070 1.00 87.00 208 VAL A CA 1
ATOM 1597 C C . VAL A 1 208 ? -15.108 0.557 7.831 1.00 87.00 208 VAL A C 1
ATOM 1599 O O . VAL A 1 208 ? -13.918 0.613 7.511 1.00 87.00 208 VAL A O 1
ATOM 1602 N N . GLY A 1 209 ? -16.066 1.148 7.130 1.00 83.31 209 GLY A N 1
ATOM 1603 C CA . GLY A 1 209 ? -15.824 1.911 5.919 1.00 83.31 209 GLY A CA 1
ATOM 1604 C C . GLY A 1 209 ? -14.960 3.150 6.154 1.00 83.31 209 GLY A C 1
ATOM 1605 O O . GLY A 1 209 ? -14.768 3.635 7.273 1.00 83.31 209 GLY A O 1
ATOM 1606 N N . LYS A 1 210 ? -14.440 3.699 5.057 1.00 86.12 210 LYS A N 1
ATOM 1607 C CA . LYS A 1 210 ? -13.767 5.001 5.048 1.00 86.12 210 LYS A CA 1
ATOM 1608 C C . LYS A 1 210 ? -14.721 6.091 5.544 1.00 86.12 210 LYS A C 1
ATOM 1610 O O . LYS A 1 210 ? -15.798 6.260 4.978 1.00 86.12 210 LYS A O 1
ATOM 1615 N N . GLY A 1 211 ? -14.317 6.859 6.556 1.00 84.00 211 GLY A N 1
ATOM 1616 C CA . GLY A 1 211 ? -15.153 7.918 7.131 1.00 84.00 211 GLY A CA 1
ATOM 1617 C C . GLY A 1 211 ? -16.345 7.412 7.950 1.00 84.00 211 GLY A C 1
ATOM 1618 O O . GLY A 1 211 ? -17.176 8.222 8.363 1.00 84.00 211 GLY A O 1
ATOM 1619 N N . GLU A 1 212 ? -16.468 6.099 8.176 1.00 89.25 212 GLU A N 1
ATOM 1620 C CA . GLU A 1 212 ? -17.544 5.550 8.998 1.00 89.25 212 GLU A CA 1
ATOM 1621 C C . GLU A 1 212 ? -17.295 5.850 10.482 1.00 89.25 212 GLU A C 1
ATOM 1623 O O . GLU A 1 212 ? -16.170 5.783 10.992 1.00 89.25 212 GLU A O 1
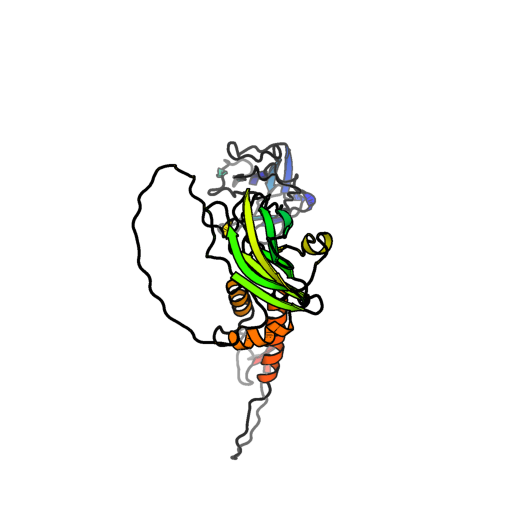ATOM 1628 N N . ARG A 1 213 ? -18.390 6.180 11.173 1.00 90.81 213 ARG A N 1
ATOM 1629 C CA . ARG A 1 213 ? -18.438 6.391 12.617 1.00 90.81 213 ARG A CA 1
ATOM 1630 C C . ARG A 1 213 ? -19.176 5.239 13.272 1.00 90.81 213 ARG A C 1
ATOM 1632 O O . ARG A 1 213 ? -20.298 4.925 12.874 1.00 90.81 213 ARG A O 1
ATOM 1639 N N . LEU A 1 214 ? -18.558 4.670 14.295 1.00 92.38 214 LEU A N 1
ATOM 1640 C CA . LEU A 1 214 ? -19.149 3.673 15.163 1.00 92.38 214 LEU A CA 1
ATOM 1641 C C . LEU A 1 214 ? -19.417 4.249 16.551 1.00 92.38 214 LEU A C 1
ATOM 1643 O O . LEU A 1 214 ? -18.584 4.946 17.130 1.00 92.38 214 LEU A O 1
ATOM 1647 N N . GLU A 1 215 ? -20.563 3.885 17.105 1.00 92.88 215 GLU A N 1
ATOM 1648 C CA . GLU A 1 215 ? -20.936 4.128 18.492 1.00 92.88 215 GLU A CA 1
ATOM 1649 C C . GLU A 1 215 ? -21.094 2.779 19.192 1.00 92.88 215 GLU A C 1
ATOM 1651 O O . GLU A 1 215 ? -22.051 2.051 18.930 1.00 92.88 215 GLU A O 1
ATOM 1656 N N . VAL A 1 216 ? -20.164 2.440 20.082 1.00 92.88 216 VAL A N 1
ATOM 1657 C CA . VAL A 1 216 ? -20.306 1.296 20.988 1.00 92.88 216 VAL A CA 1
ATOM 1658 C C . VAL A 1 216 ? -20.971 1.797 22.261 1.00 92.88 216 VAL A C 1
ATOM 1660 O O . VAL A 1 216 ? -20.389 2.588 23.006 1.00 92.88 216 VAL A O 1
ATOM 1663 N N . CYS A 1 217 ? -22.196 1.347 22.508 1.00 91.56 217 CYS A N 1
ATOM 1664 C CA . CYS A 1 217 ? -22.964 1.688 23.697 1.00 91.56 217 CYS A CA 1
ATOM 1665 C C . CYS A 1 217 ? -23.099 0.463 24.589 1.00 91.56 217 CYS A C 1
ATOM 1667 O O . CYS A 1 217 ? -23.524 -0.591 24.119 1.00 91.56 217 CYS A O 1
ATOM 1669 N N . PHE A 1 218 ? -22.824 0.603 25.882 1.00 92.38 218 PHE A N 1
ATOM 1670 C CA . PHE A 1 218 ? -23.088 -0.458 26.849 1.00 92.38 218 PHE A CA 1
ATOM 1671 C C . PHE A 1 218 ? -23.501 0.090 28.216 1.00 92.38 218 PHE A C 1
ATOM 1673 O O . PHE A 1 218 ? -23.023 1.132 28.671 1.00 92.38 218 PHE A O 1
ATOM 1680 N N . GLU A 1 219 ? -24.420 -0.610 28.882 1.00 90.62 219 GLU A N 1
ATOM 1681 C CA . GLU A 1 219 ? -24.869 -0.283 30.236 1.00 90.62 219 GLU A CA 1
ATOM 1682 C C . GLU A 1 219 ? -24.045 -1.074 31.251 1.00 90.62 219 GLU A C 1
ATOM 1684 O O . GLU A 1 219 ? -24.034 -2.307 31.229 1.00 90.62 219 GLU A O 1
ATOM 1689 N N . ILE A 1 220 ? -23.418 -0.368 32.192 1.00 90.12 220 ILE A N 1
ATOM 1690 C CA . ILE A 1 220 ? -22.774 -0.975 33.355 1.00 90.12 220 ILE A CA 1
ATOM 1691 C C . ILE A 1 220 ? -23.602 -0.740 34.618 1.00 90.12 220 ILE A C 1
ATOM 1693 O O . ILE A 1 220 ? -24.096 0.361 34.891 1.00 90.12 220 ILE A O 1
ATOM 1697 N N . LYS A 1 221 ? -23.724 -1.785 35.437 1.00 87.75 221 LYS A N 1
ATOM 1698 C CA . LYS A 1 221 ? -24.420 -1.739 36.724 1.00 87.75 221 LYS A CA 1
ATOM 1699 C C . LYS A 1 221 ? -23.541 -2.315 37.821 1.00 87.75 221 LYS A C 1
ATOM 1701 O O . LYS A 1 221 ? -23.058 -3.433 37.705 1.00 87.75 221 LYS A O 1
ATOM 1706 N N . GLY A 1 222 ? -23.406 -1.577 38.915 1.00 84.00 222 GLY A N 1
ATOM 1707 C CA . GLY A 1 222 ? -22.519 -1.944 40.008 1.00 84.00 222 GLY A CA 1
ATOM 1708 C C . GLY A 1 222 ? -22.893 -1.337 41.351 1.00 84.00 222 GLY A C 1
ATOM 1709 O O . GLY A 1 222 ? -23.883 -0.611 41.489 1.00 84.00 222 GLY A O 1
ATOM 1710 N N . SER A 1 223 ? -22.092 -1.649 42.367 1.00 72.81 223 SER A N 1
ATOM 1711 C CA . SER A 1 223 ? -22.230 -1.080 43.709 1.00 72.81 223 SER A CA 1
ATOM 1712 C C . SER A 1 223 ? -21.131 -0.056 43.987 1.00 72.81 223 SER A C 1
ATOM 1714 O O . SER A 1 223 ? -19.964 -0.415 44.105 1.00 72.81 223 SER A O 1
ATOM 1716 N N . GLY A 1 224 ? -21.517 1.212 44.147 1.00 66.69 224 GLY A N 1
ATOM 1717 C CA . GLY A 1 224 ? -20.607 2.315 44.474 1.00 66.69 224 GLY A CA 1
ATOM 1718 C C . GLY A 1 224 ? -20.747 3.507 43.525 1.00 66.69 224 GLY A C 1
ATOM 1719 O O . GLY A 1 224 ? -21.460 3.434 42.526 1.00 66.69 224 GLY A O 1
ATOM 1720 N N . GLU A 1 225 ? -20.087 4.612 43.866 1.00 64.62 225 GLU A N 1
ATOM 1721 C CA . GLU A 1 225 ? -19.806 5.711 42.938 1.00 64.62 225 GLU A CA 1
ATOM 1722 C C . GLU A 1 225 ? -18.363 5.532 42.462 1.00 64.62 225 GLU A C 1
ATOM 1724 O O . GLU A 1 225 ? -17.451 5.426 43.285 1.00 64.62 225 GLU A O 1
ATOM 1729 N N . VAL A 1 226 ? -18.168 5.442 41.148 1.00 67.25 226 VAL A N 1
ATOM 1730 C CA . VAL A 1 226 ? -16.835 5.452 40.532 1.00 67.25 226 VAL A CA 1
ATOM 1731 C C . VAL A 1 226 ? -16.572 6.853 40.013 1.00 67.25 226 VAL A C 1
ATOM 1733 O O . VAL A 1 226 ? -17.490 7.533 39.549 1.00 67.25 226 VAL A O 1
ATOM 1736 N N . ASP A 1 227 ? -15.320 7.283 40.125 1.00 69.69 227 ASP A N 1
ATOM 1737 C CA . ASP A 1 227 ? -14.867 8.550 39.572 1.00 69.69 227 ASP A CA 1
ATOM 1738 C C . ASP A 1 227 ? -15.107 8.583 38.053 1.00 69.69 227 ASP A C 1
ATOM 1740 O O . ASP A 1 227 ? -14.719 7.662 37.325 1.00 69.69 227 ASP A O 1
ATOM 1744 N N . GLY A 1 228 ? -15.749 9.651 37.576 1.00 64.62 228 GLY A N 1
ATOM 1745 C CA . GLY A 1 228 ? -16.008 9.862 36.155 1.00 64.62 228 GLY A CA 1
ATOM 1746 C C . GLY A 1 228 ? -14.719 9.901 35.336 1.00 64.62 228 GLY A C 1
ATOM 1747 O O . GLY A 1 228 ? -14.723 9.458 34.193 1.00 64.62 228 GLY A O 1
ATOM 1748 N N . ASP A 1 229 ? -13.602 10.333 35.926 1.00 68.50 229 ASP A N 1
ATOM 1749 C CA . ASP A 1 229 ? -12.307 10.391 35.240 1.00 68.50 229 ASP A CA 1
ATOM 1750 C C . ASP A 1 229 ? -11.730 8.993 34.956 1.00 68.50 229 ASP A C 1
ATOM 1752 O O . ASP A 1 229 ? -11.099 8.775 33.921 1.00 68.50 229 ASP A O 1
ATOM 1756 N N . VAL A 1 230 ? -11.995 8.017 35.831 1.00 69.25 230 VAL A N 1
ATOM 1757 C CA . VAL A 1 230 ? -11.595 6.613 35.622 1.00 69.25 230 VAL A CA 1
ATOM 1758 C C . VAL A 1 230 ? -12.493 5.957 34.576 1.00 69.25 230 VAL A C 1
ATOM 1760 O O . VAL A 1 230 ? -12.010 5.237 33.706 1.00 69.25 230 VAL A O 1
ATOM 1763 N N . LEU A 1 231 ? -13.793 6.254 34.615 1.00 70.00 231 LEU A N 1
ATOM 1764 C CA . LEU A 1 231 ? -14.760 5.755 33.639 1.00 70.00 231 LEU A CA 1
ATOM 1765 C C . LEU A 1 231 ? -14.559 6.350 32.240 1.00 70.00 231 LEU A C 1
ATOM 1767 O O . LEU A 1 231 ? -14.802 5.657 31.260 1.00 70.00 231 LEU A O 1
ATOM 1771 N N . ASN A 1 232 ? -14.084 7.590 32.125 1.00 78.00 232 ASN A N 1
ATOM 1772 C CA . ASN A 1 232 ? -13.814 8.240 30.839 1.00 78.00 232 ASN A CA 1
ATOM 1773 C C . ASN A 1 232 ? -12.459 7.849 30.231 1.00 78.00 232 ASN A C 1
ATOM 1775 O O . ASN A 1 232 ? -12.165 8.225 29.095 1.00 78.00 232 ASN A O 1
ATOM 1779 N N . LYS A 1 233 ? -11.621 7.093 30.952 1.00 76.56 233 LYS A N 1
ATOM 1780 C CA . LYS A 1 233 ? -10.366 6.590 30.399 1.00 76.56 233 LYS A CA 1
ATOM 1781 C C . LYS A 1 233 ? -10.669 5.533 29.338 1.00 76.56 233 LYS A C 1
ATOM 1783 O O . LYS A 1 233 ? -11.263 4.498 29.631 1.00 76.56 233 LYS A O 1
ATOM 1788 N N . PHE A 1 234 ? -10.267 5.819 28.106 1.00 73.81 234 PHE A N 1
ATOM 1789 C CA . PHE A 1 234 ? -10.328 4.878 26.998 1.00 73.81 234 PHE A CA 1
ATOM 1790 C C . PHE A 1 234 ? -9.110 3.945 27.036 1.00 73.81 234 PHE A C 1
ATOM 1792 O O . PHE A 1 234 ? -7.990 4.420 27.245 1.00 73.81 234 PHE A O 1
ATOM 1799 N N . HIS A 1 235 ? -9.327 2.636 26.877 1.00 71.75 235 HIS A N 1
ATOM 1800 C CA . HIS A 1 235 ? -8.285 1.619 27.073 1.00 71.75 235 HIS A CA 1
ATOM 1801 C C . HIS A 1 235 ? -7.662 1.100 25.768 1.00 71.75 235 HIS A C 1
ATOM 1803 O O . HIS A 1 235 ? -6.618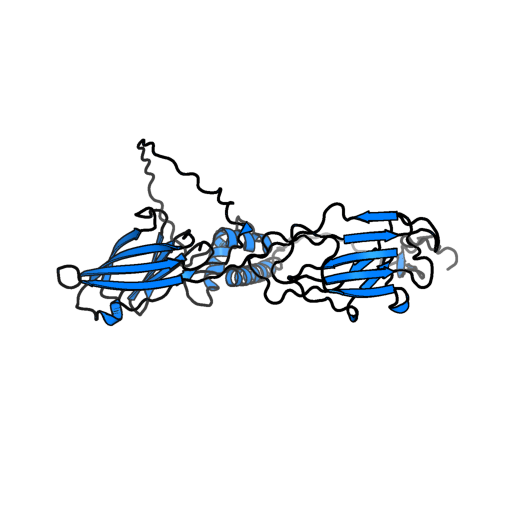 0.457 25.832 1.00 71.75 235 HIS A O 1
ATOM 1809 N N . GLY A 1 236 ? -8.197 1.476 24.601 1.00 76.88 236 GLY A N 1
ATOM 1810 C CA . GLY A 1 236 ? -7.513 1.342 23.311 1.00 76.88 236 GLY A CA 1
ATOM 1811 C C . GLY A 1 236 ? -8.367 0.716 22.211 1.00 76.88 236 GLY A C 1
ATOM 1812 O O . GLY A 1 236 ? -9.439 0.175 22.458 1.00 76.88 236 GLY A O 1
ATOM 1813 N N . VAL A 1 237 ? -7.866 0.800 20.979 1.00 79.44 237 VAL A N 1
ATOM 1814 C CA . VAL A 1 237 ? -8.356 0.029 19.828 1.00 79.44 237 VAL A CA 1
ATOM 1815 C C . VAL A 1 237 ? -7.173 -0.753 19.286 1.00 79.44 237 VAL A C 1
ATOM 1817 O O . VAL A 1 237 ? -6.083 -0.187 19.164 1.00 79.44 237 VAL A O 1
ATOM 1820 N N . HIS A 1 238 ? -7.383 -2.020 18.960 1.00 72.56 238 HIS A N 1
ATOM 1821 C CA . HIS A 1 238 ? -6.449 -2.803 18.164 1.00 72.56 238 HIS A CA 1
ATOM 1822 C C . HIS A 1 238 ? -7.149 -3.325 16.906 1.00 72.56 238 HIS A C 1
ATOM 1824 O O . HIS A 1 238 ? -8.373 -3.358 16.826 1.00 72.56 238 HIS A O 1
ATOM 1830 N N . PHE A 1 239 ? -6.359 -3.651 15.893 1.00 71.25 239 PHE A N 1
ATOM 1831 C CA . PHE A 1 239 ? -6.821 -4.125 14.591 1.00 71.25 239 PHE A CA 1
ATOM 1832 C C . PHE A 1 239 ? -5.982 -5.350 14.230 1.00 71.25 239 PHE A C 1
ATOM 1834 O O . PHE A 1 239 ? -4.814 -5.410 14.630 1.00 71.25 239 PHE A O 1
ATOM 1841 N N . GLY A 1 240 ? -6.542 -6.292 13.474 1.00 62.75 240 GLY A N 1
ATOM 1842 C CA . GLY A 1 240 ? -5.755 -7.379 12.881 1.00 62.75 240 GLY A CA 1
ATOM 1843 C C . GLY A 1 240 ? -4.805 -6.911 11.757 1.00 62.75 240 GLY A C 1
ATOM 1844 O O . GLY A 1 240 ? -4.552 -5.715 11.579 1.00 62.75 240 GLY A O 1
ATOM 1845 N N . ASP A 1 241 ? -4.267 -7.863 10.983 1.00 49.28 241 ASP A N 1
ATOM 1846 C CA . ASP A 1 241 ? -3.318 -7.599 9.887 1.00 49.28 241 ASP A CA 1
ATOM 1847 C C . ASP A 1 241 ? -3.902 -6.726 8.753 1.00 49.28 241 ASP A C 1
ATOM 1849 O O . ASP A 1 241 ? -5.090 -6.793 8.419 1.00 49.28 241 ASP A O 1
ATOM 1853 N N . GLU A 1 242 ? -3.024 -5.907 8.160 1.00 44.75 242 GLU A N 1
ATOM 1854 C CA . GLU A 1 242 ? -3.253 -5.058 6.981 1.00 44.75 242 GLU A CA 1
ATOM 1855 C C . GLU A 1 242 ? -3.678 -5.887 5.773 1.00 44.75 242 GLU A C 1
ATOM 1857 O O . GLU A 1 242 ? -2.975 -6.825 5.408 1.00 44.75 242 GLU A O 1
ATOM 1862 N N . ILE A 1 243 ? -4.786 -5.521 5.129 1.00 49.69 243 ILE A N 1
ATOM 1863 C CA . ILE A 1 243 ? -5.151 -6.098 3.838 1.00 49.69 243 ILE A CA 1
ATOM 1864 C C . ILE A 1 243 ? -4.976 -5.021 2.778 1.00 49.69 243 ILE A C 1
ATOM 1866 O O . ILE A 1 243 ? -5.495 -3.908 2.908 1.00 49.69 243 ILE A O 1
ATOM 1870 N N . GLU A 1 244 ? -4.176 -5.335 1.765 1.00 47.16 244 GLU A N 1
ATOM 1871 C CA . GLU A 1 244 ? -3.959 -4.464 0.622 1.00 47.16 244 GLU A CA 1
ATOM 1872 C C . GLU A 1 244 ? -5.274 -4.309 -0.152 1.00 47.16 244 GLU A C 1
ATOM 1874 O O . GLU A 1 244 ? -6.130 -5.191 -0.181 1.00 47.16 244 GLU A O 1
ATOM 1879 N N . THR A 1 245 ? -5.447 -3.163 -0.802 1.00 51.69 245 THR A N 1
ATOM 1880 C CA . THR A 1 245 ? -6.654 -2.772 -1.549 1.00 51.69 245 THR A CA 1
ATOM 1881 C C . THR A 1 245 ? -7.055 -3.740 -2.670 1.00 51.69 245 THR A C 1
ATOM 1883 O O . THR A 1 245 ? -8.138 -3.595 -3.227 1.00 51.69 245 THR A O 1
ATOM 1886 N N . GLU A 1 246 ? -6.211 -4.721 -2.995 1.00 51.34 246 GLU A N 1
ATOM 1887 C CA . GLU A 1 246 ? -6.473 -5.773 -3.982 1.00 51.34 246 GLU A CA 1
ATOM 1888 C C . GLU A 1 246 ? -7.367 -6.908 -3.449 1.00 51.34 246 GLU A C 1
ATOM 1890 O O . GLU A 1 246 ? -7.966 -7.619 -4.252 1.00 51.34 246 GLU A O 1
ATOM 1895 N N . ASP A 1 247 ? -7.509 -7.038 -2.126 1.00 43.56 247 ASP A N 1
ATOM 1896 C CA . ASP A 1 247 ? -8.371 -8.038 -1.469 1.00 43.56 247 ASP A CA 1
ATOM 1897 C C . ASP A 1 247 ? -9.767 -7.489 -1.103 1.00 43.56 247 ASP A C 1
ATOM 1899 O O . ASP A 1 247 ? -10.637 -8.223 -0.627 1.00 43.56 247 ASP A O 1
ATOM 1903 N N . LEU A 1 248 ? -10.016 -6.193 -1.328 1.00 46.31 248 LEU A N 1
ATOM 1904 C CA . LEU A 1 248 ? -11.347 -5.599 -1.199 1.00 46.31 248 LEU A CA 1
ATOM 1905 C C . LEU A 1 248 ? -12.137 -5.840 -2.498 1.00 46.31 248 LEU A C 1
ATOM 1907 O O . LEU A 1 248 ? -11.603 -5.594 -3.581 1.00 46.31 248 LEU A O 1
ATOM 1911 N N . PRO A 1 249 ? -13.414 -6.266 -2.437 1.00 40.25 249 PRO A N 1
ATOM 1912 C CA . PRO A 1 249 ? -14.248 -6.310 -3.632 1.00 40.25 249 PRO A CA 1
ATOM 1913 C C . PRO A 1 249 ? -14.323 -4.906 -4.243 1.00 40.25 249 PRO A C 1
ATOM 1915 O O . PRO A 1 249 ? -14.581 -3.927 -3.539 1.00 40.25 249 PRO A O 1
ATOM 1918 N N . GLU A 1 250 ? -14.068 -4.813 -5.548 1.00 33.44 250 GLU A N 1
ATOM 1919 C CA . GLU A 1 250 ? -14.079 -3.559 -6.301 1.00 33.44 250 GLU A CA 1
ATOM 1920 C C . GLU A 1 250 ? -15.459 -2.900 -6.133 1.00 33.44 250 GLU A C 1
ATOM 1922 O O . GLU A 1 250 ? -16.473 -3.411 -6.612 1.00 33.44 250 GLU A O 1
ATOM 1927 N N . ALA A 1 251 ? -15.523 -1.808 -5.366 1.00 37.03 251 ALA A N 1
ATOM 1928 C CA . ALA A 1 251 ? -16.777 -1.112 -5.116 1.00 37.03 251 ALA A CA 1
ATOM 1929 C C . ALA A 1 251 ? -17.242 -0.455 -6.422 1.00 37.03 251 ALA A C 1
ATOM 1931 O O . ALA A 1 251 ? -16.640 0.513 -6.893 1.00 37.03 251 ALA A O 1
ATOM 1932 N N . GLU A 1 252 ? -18.312 -0.987 -7.016 1.00 32.69 252 GLU A N 1
ATOM 1933 C CA . GLU A 1 252 ? -18.980 -0.339 -8.140 1.00 32.69 252 GLU A CA 1
ATOM 1934 C C . GLU A 1 252 ? -19.460 1.065 -7.718 1.00 32.69 252 GLU A C 1
ATOM 1936 O O . GLU A 1 252 ? -19.971 1.239 -6.607 1.00 32.69 252 GLU A O 1
ATOM 1941 N N . PRO A 1 253 ? -19.293 2.092 -8.571 1.00 31.47 253 PRO A N 1
ATOM 1942 C CA . PRO A 1 253 ? -19.662 3.458 -8.230 1.00 31.47 253 PRO A CA 1
ATOM 1943 C C . PRO A 1 253 ? -21.164 3.572 -7.950 1.00 31.47 253 PRO A C 1
ATOM 1945 O O . PRO A 1 253 ? -21.993 3.146 -8.755 1.00 31.47 253 PRO A O 1
ATOM 1948 N N . GLU A 1 254 ? -21.491 4.201 -6.817 1.00 28.64 254 GLU A N 1
ATOM 1949 C CA . GLU A 1 254 ? -22.855 4.461 -6.360 1.00 28.64 254 GLU A CA 1
ATOM 1950 C C . GLU A 1 254 ? -23.729 5.086 -7.457 1.00 28.64 254 GLU A C 1
ATOM 1952 O O . GLU A 1 254 ? -23.513 6.219 -7.899 1.00 28.64 254 GLU A O 1
ATOM 1957 N N . ALA A 1 255 ? -24.781 4.365 -7.839 1.00 26.03 255 ALA A N 1
ATOM 1958 C CA . ALA A 1 255 ? -25.952 4.925 -8.489 1.00 26.03 255 ALA A CA 1
ATOM 1959 C C . ALA A 1 255 ? -27.120 4.876 -7.499 1.00 26.03 255 ALA A C 1
ATOM 1961 O O . ALA A 1 255 ? -27.561 3.810 -7.072 1.00 26.03 255 ALA A O 1
ATOM 1962 N N . ALA A 1 256 ? -27.611 6.058 -7.137 1.00 29.14 256 ALA A N 1
ATOM 1963 C CA . ALA A 1 256 ? -28.866 6.241 -6.429 1.00 29.14 256 ALA A CA 1
ATOM 1964 C C . ALA A 1 256 ? -30.036 5.600 -7.200 1.00 29.14 256 ALA A C 1
ATOM 1966 O O . ALA A 1 256 ? -30.169 5.853 -8.394 1.00 29.14 256 ALA A O 1
ATOM 1967 N N . GLU A 1 257 ? -30.885 4.826 -6.510 1.00 26.95 257 GLU A N 1
ATOM 1968 C CA . GLU A 1 257 ? -32.351 5.002 -6.441 1.00 26.95 257 GLU A CA 1
ATOM 1969 C C . GLU A 1 257 ? -33.052 3.869 -5.643 1.00 26.95 257 GLU A C 1
ATOM 1971 O O . GLU A 1 257 ? -32.935 2.690 -5.954 1.00 26.95 257 GLU A O 1
ATOM 1976 N N . GLU A 1 258 ? -33.797 4.294 -4.612 1.00 24.70 258 GLU A N 1
ATOM 1977 C CA . GLU A 1 258 ? -35.163 3.890 -4.207 1.00 24.70 258 GLU A CA 1
ATOM 1978 C C . GLU A 1 258 ? -35.559 2.395 -4.032 1.00 24.70 258 GLU A C 1
ATOM 1980 O O . GLU A 1 258 ? -35.846 1.666 -4.974 1.00 24.70 258 GLU A O 1
ATOM 1985 N N . ALA A 1 259 ? -35.753 2.034 -2.754 1.00 24.66 259 ALA A N 1
ATOM 1986 C CA . ALA A 1 259 ? -36.904 1.337 -2.148 1.00 24.66 259 ALA A CA 1
ATOM 1987 C C . ALA A 1 259 ? -37.577 0.118 -2.834 1.00 24.66 259 ALA A C 1
ATOM 1989 O O . ALA A 1 259 ? -38.335 0.261 -3.789 1.00 24.66 259 ALA A O 1
ATOM 1990 N N . ALA A 1 260 ? -37.539 -1.037 -2.148 1.00 23.52 260 ALA A N 1
ATOM 1991 C CA . ALA A 1 260 ? -38.698 -1.933 -1.981 1.00 23.52 260 ALA A CA 1
ATOM 1992 C C . ALA A 1 260 ? -38.506 -2.915 -0.803 1.00 23.52 260 ALA A C 1
ATOM 1994 O O . ALA A 1 260 ? -37.468 -3.553 -0.671 1.00 23.52 260 ALA A O 1
ATOM 1995 N N . SER A 1 261 ? -39.539 -3.033 0.036 1.00 23.28 261 SER A N 1
ATOM 1996 C CA . SER A 1 261 ? -39.663 -3.931 1.194 1.00 23.28 261 SER A CA 1
ATOM 1997 C C . SER A 1 261 ? -40.138 -5.347 0.833 1.00 23.28 261 SER A C 1
ATOM 1999 O O . SER A 1 261 ? -40.933 -5.487 -0.095 1.00 23.28 261 SER A O 1
ATOM 2001 N N . SER A 1 262 ? -39.790 -6.355 1.643 1.00 23.73 262 SER A N 1
ATOM 2002 C CA . SER A 1 262 ? -40.643 -7.466 2.163 1.00 23.73 262 SER A CA 1
ATOM 2003 C C . SER A 1 262 ? -39.723 -8.475 2.878 1.00 23.73 262 SER A C 1
ATOM 2005 O O . SER A 1 262 ? -38.735 -8.902 2.296 1.00 23.73 262 SER A O 1
ATOM 2007 N N . ASP A 1 263 ? -39.780 -8.574 4.208 1.00 22.50 263 ASP A N 1
ATOM 2008 C CA . ASP A 1 263 ? -40.606 -9.463 5.060 1.00 22.50 263 ASP A CA 1
ATOM 2009 C C . ASP A 1 263 ? -40.030 -10.883 5.273 1.00 22.50 263 ASP A C 1
ATOM 2011 O O . ASP A 1 263 ? -39.888 -11.655 4.332 1.00 22.50 263 ASP A O 1
ATOM 2015 N N . GLU A 1 264 ? -39.732 -11.137 6.557 1.00 24.39 264 GLU A N 1
ATOM 2016 C CA . GLU A 1 264 ? -39.770 -12.373 7.368 1.00 24.39 264 GLU A CA 1
ATOM 2017 C C . GLU A 1 264 ? -39.397 -13.738 6.745 1.00 24.39 264 GLU A C 1
ATOM 2019 O O . GLU A 1 264 ? -40.094 -14.244 5.877 1.00 24.39 264 GLU A O 1
ATOM 2024 N N . GLU A 1 265 ? -38.424 -14.446 7.341 1.00 25.70 265 GLU A N 1
ATOM 2025 C CA . GLU A 1 265 ? -38.740 -15.570 8.246 1.00 25.70 265 GLU A CA 1
ATOM 2026 C C . GLU A 1 265 ? -37.506 -16.075 9.020 1.00 25.70 265 GLU A C 1
ATOM 2028 O O . GLU A 1 265 ? -36.404 -16.240 8.504 1.00 25.70 265 GLU A O 1
ATOM 2033 N N . THR A 1 266 ? -37.758 -16.319 10.300 1.00 23.08 266 THR A N 1
ATOM 2034 C CA . THR A 1 266 ? -36.947 -16.966 11.332 1.00 23.08 266 THR A CA 1
ATOM 2035 C C . THR A 1 266 ? -36.643 -18.439 11.049 1.00 23.08 266 THR A C 1
ATOM 2037 O O . THR A 1 266 ? -37.558 -19.183 10.710 1.00 23.08 266 THR A O 1
ATOM 2040 N N . THR A 1 267 ? -35.441 -18.902 11.407 1.00 23.44 267 THR A N 1
ATOM 2041 C CA . THR A 1 267 ? -35.235 -20.273 11.913 1.00 23.44 267 THR A CA 1
ATOM 2042 C C . THR A 1 267 ? -34.130 -20.301 12.964 1.00 23.44 267 THR A C 1
ATOM 2044 O O . THR A 1 267 ? -32.964 -20.059 12.669 1.00 23.44 267 THR A O 1
ATOM 2047 N N . GLU A 1 268 ? -34.547 -20.610 14.188 1.00 27.33 268 GLU A N 1
ATOM 2048 C CA . GLU A 1 268 ? -33.740 -20.994 15.343 1.00 27.33 268 GLU A CA 1
ATOM 2049 C C . GLU A 1 268 ? -33.112 -22.378 15.115 1.00 27.33 268 GLU A C 1
ATOM 2051 O O . GLU A 1 268 ? -33.828 -23.299 14.718 1.00 27.33 268 GLU A O 1
ATOM 2056 N N . VAL A 1 269 ? -31.836 -22.568 15.467 1.00 26.36 269 VAL A N 1
ATOM 2057 C CA . VAL A 1 269 ? -31.365 -23.847 16.028 1.00 26.36 269 VAL A CA 1
ATOM 2058 C C . VAL A 1 269 ? -30.311 -23.567 17.100 1.00 26.36 269 VAL A C 1
ATOM 2060 O O . VAL A 1 269 ? -29.440 -22.720 16.929 1.00 26.36 269 VAL A O 1
ATOM 2063 N N . ALA A 1 270 ? -30.485 -24.253 18.225 1.00 26.53 270 ALA A N 1
ATOM 2064 C CA . ALA A 1 270 ? -29.846 -24.056 19.513 1.00 26.53 270 ALA A CA 1
ATOM 2065 C C . ALA A 1 270 ? -28.517 -24.815 19.693 1.00 26.53 270 ALA A C 1
ATOM 2067 O O . ALA A 1 270 ? -28.302 -25.839 19.051 1.00 26.53 270 ALA A O 1
ATOM 2068 N N . ASP A 1 271 ? -27.724 -24.288 20.634 1.00 25.58 271 ASP A N 1
ATOM 2069 C CA . ASP A 1 271 ? -26.763 -24.914 21.562 1.00 25.58 271 ASP A CA 1
ATOM 2070 C C . ASP A 1 271 ? -26.074 -26.232 21.170 1.0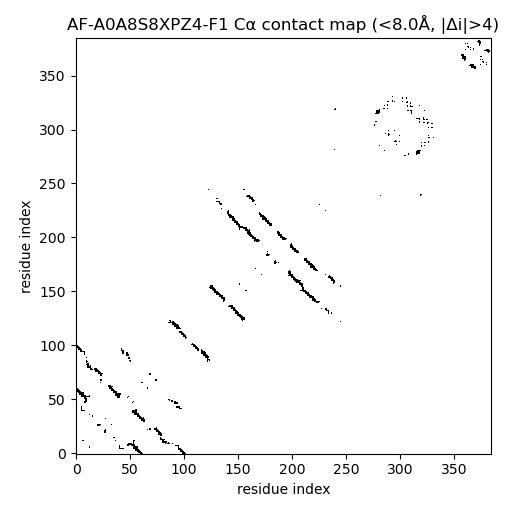0 25.58 271 ASP A C 1
ATOM 2072 O O . ASP A 1 271 ? -26.695 -27.289 21.243 1.00 25.58 271 ASP A O 1
ATOM 2076 N N . GLU A 1 272 ? -24.742 -26.182 21.042 1.00 28.36 272 GLU A N 1
ATOM 2077 C CA . GLU A 1 272 ? -23.849 -27.084 21.786 1.00 28.36 272 GLU A CA 1
ATOM 2078 C C . GLU A 1 272 ? -22.660 -26.281 22.348 1.00 28.36 272 GLU A C 1
ATOM 2080 O O . GLU A 1 272 ? -22.046 -25.459 21.669 1.00 28.36 272 GLU A O 1
ATOM 2085 N N . VAL A 1 273 ? -22.409 -26.473 23.645 1.00 35.09 273 VAL A N 1
ATOM 2086 C CA . VAL A 1 273 ? -21.383 -25.796 24.443 1.00 35.09 273 VAL A CA 1
ATOM 2087 C C . VAL A 1 273 ? -20.060 -26.513 24.205 1.00 35.09 273 VAL A C 1
ATOM 2089 O O . VAL A 1 273 ? -19.789 -27.517 24.860 1.00 35.09 273 VAL A O 1
ATOM 2092 N N . ASP A 1 274 ? -19.262 -26.005 23.274 1.00 32.91 274 ASP A N 1
ATOM 2093 C CA . ASP A 1 274 ? -17.838 -26.323 23.205 1.00 32.91 274 ASP A CA 1
ATOM 2094 C C . ASP A 1 274 ? -17.072 -25.243 23.980 1.00 32.91 274 ASP A C 1
ATOM 2096 O O . ASP A 1 274 ? -17.380 -24.050 23.858 1.00 32.91 274 ASP A O 1
ATOM 2100 N N . GLU A 1 275 ? -16.141 -25.647 24.847 1.00 44.19 275 GLU A N 1
ATOM 2101 C CA . GLU A 1 275 ? -15.279 -24.719 25.586 1.00 44.19 275 GLU A CA 1
ATOM 2102 C C . GLU A 1 275 ? -14.495 -23.880 24.573 1.00 44.19 275 GLU A C 1
ATOM 2104 O O . GLU A 1 275 ? -13.511 -24.330 23.992 1.00 44.19 275 GLU A O 1
ATOM 2109 N N . LYS A 1 276 ? -14.969 -22.654 24.325 1.00 42.75 276 LYS A N 1
ATOM 2110 C CA . LYS A 1 276 ? -14.326 -21.744 23.382 1.00 42.75 276 LYS A CA 1
ATOM 2111 C C . LYS A 1 276 ? -12.868 -21.515 23.803 1.00 42.75 276 LYS A C 1
ATOM 2113 O O . LYS A 1 276 ? -12.615 -21.277 24.989 1.00 42.75 276 LYS A O 1
ATOM 2118 N N . PRO A 1 277 ? -11.924 -21.546 22.851 1.00 49.00 277 PRO A N 1
ATOM 2119 C CA . PRO A 1 277 ? -10.519 -21.307 23.130 1.00 49.00 277 PRO A CA 1
ATOM 2120 C C . PRO A 1 277 ? -10.335 -19.914 23.743 1.00 49.00 277 PRO A C 1
ATOM 2122 O O . PRO A 1 277 ? -10.974 -18.944 23.339 1.00 49.00 277 PRO A O 1
ATOM 2125 N N . LYS A 1 278 ? -9.458 -19.833 24.749 1.00 67.06 278 LYS A N 1
ATOM 2126 C CA . LYS A 1 278 ? -9.174 -18.626 25.546 1.00 67.06 278 LYS A CA 1
ATOM 2127 C C . LYS A 1 278 ? -8.447 -17.522 24.756 1.00 67.06 278 LYS A C 1
ATOM 2129 O O . LYS A 1 278 ? -8.203 -16.453 25.289 1.00 67.06 278 LYS A O 1
ATOM 2134 N N . VAL A 1 279 ? -8.076 -17.792 23.510 1.00 73.06 279 VAL A N 1
ATOM 2135 C CA . VAL A 1 279 ? -7.296 -16.905 22.643 1.00 73.06 279 VAL A CA 1
ATOM 2136 C C . VAL A 1 279 ? -7.968 -16.911 21.277 1.00 73.06 279 VAL A C 1
ATOM 2138 O O . VAL A 1 279 ? -8.548 -17.922 20.882 1.00 73.06 279 VAL A O 1
ATOM 2141 N N . THR A 1 280 ? -7.933 -15.786 20.575 1.00 81.62 280 THR A N 1
ATOM 2142 C CA . THR A 1 280 ? -8.594 -15.600 19.278 1.00 81.62 280 THR A CA 1
ATOM 2143 C C . THR A 1 280 ? -7.568 -15.421 18.157 1.00 81.62 280 THR A C 1
ATOM 2145 O O . THR A 1 280 ? -6.406 -15.105 18.402 1.00 81.62 280 THR A O 1
ATOM 2148 N N . TRP A 1 281 ? -7.958 -15.679 16.912 1.00 89.19 281 TRP A N 1
ATOM 2149 C CA . TRP A 1 281 ? -7.104 -15.512 15.732 1.00 89.19 281 TRP A CA 1
ATOM 2150 C C . TRP A 1 281 ? -7.970 -15.322 14.488 1.00 89.19 281 TRP A C 1
ATOM 2152 O O . TRP A 1 281 ? -9.175 -15.580 14.493 1.00 89.19 281 TRP A O 1
ATOM 2162 N N . ARG A 1 282 ? -7.330 -14.912 13.395 1.00 80.00 282 ARG A N 1
ATOM 2163 C CA . ARG A 1 282 ? -7.919 -14.905 12.056 1.00 80.00 282 ARG A CA 1
ATOM 2164 C C . ARG A 1 282 ? -7.840 -16.293 11.423 1.00 80.00 282 ARG A C 1
ATOM 2166 O O . ARG A 1 282 ? -6.747 -16.827 11.241 1.00 80.00 282 ARG A O 1
ATOM 2173 N N . GLU A 1 283 ? -8.988 -16.879 11.088 1.00 83.81 283 GLU A N 1
ATOM 2174 C CA . GLU A 1 283 ? -9.068 -18.243 10.541 1.00 83.81 283 GLU A CA 1
ATOM 2175 C C . GLU A 1 283 ? -8.361 -18.375 9.182 1.00 83.81 283 GLU A C 1
ATOM 2177 O O . GLU A 1 283 ? -7.708 -19.376 8.909 1.00 83.81 283 GLU A O 1
ATOM 2182 N N . ASP A 1 284 ? -8.419 -17.348 8.339 1.00 80.06 284 ASP A N 1
ATOM 2183 C CA . ASP A 1 284 ? -7.723 -17.316 7.051 1.00 80.06 284 ASP A CA 1
ATOM 2184 C C . ASP A 1 284 ? -6.194 -17.260 7.212 1.00 80.06 284 ASP A C 1
ATOM 2186 O O . ASP A 1 284 ? -5.466 -17.934 6.480 1.00 80.06 284 ASP A O 1
ATOM 2190 N N . VAL A 1 285 ? -5.699 -16.500 8.194 1.00 81.00 285 VAL A N 1
ATOM 2191 C CA . VAL A 1 285 ? -4.274 -16.435 8.544 1.00 81.00 285 VAL A CA 1
ATOM 2192 C C . VAL A 1 285 ? -3.813 -17.760 9.138 1.00 81.00 285 VAL A C 1
ATOM 2194 O O . VAL A 1 285 ? -2.765 -18.259 8.733 1.00 81.00 285 VAL A O 1
ATOM 2197 N N . LEU A 1 286 ? -4.605 -18.355 10.034 1.00 88.38 286 LEU A N 1
ATOM 2198 C CA . LEU A 1 286 ? -4.337 -19.676 10.596 1.00 88.38 286 LEU A CA 1
ATOM 2199 C C . LEU A 1 286 ? -4.173 -20.713 9.480 1.00 88.38 286 LEU A C 1
ATOM 2201 O O . LEU A 1 286 ? -3.134 -21.365 9.398 1.00 88.38 286 LEU A O 1
ATOM 2205 N N . LEU A 1 287 ? -5.154 -20.811 8.579 1.00 88.38 287 LEU A N 1
ATOM 2206 C CA . LEU A 1 287 ? -5.124 -21.757 7.463 1.00 88.38 287 LEU A CA 1
ATOM 2207 C C . LEU A 1 287 ? -3.937 -21.505 6.526 1.00 88.38 287 LEU A C 1
ATOM 2209 O O . LEU A 1 287 ? -3.283 -22.454 6.099 1.00 88.38 287 LEU A O 1
ATOM 2213 N N . ARG A 1 288 ? -3.607 -20.238 6.241 1.00 88.19 288 ARG A N 1
ATOM 2214 C CA . ARG A 1 288 ? -2.467 -19.879 5.383 1.00 88.19 288 ARG A CA 1
ATOM 2215 C C . ARG A 1 288 ? -1.124 -20.230 6.024 1.00 88.19 288 ARG A C 1
ATOM 2217 O O . ARG A 1 288 ? -0.224 -20.688 5.324 1.00 88.19 288 ARG A O 1
ATOM 2224 N N . VAL A 1 289 ? -0.970 -20.016 7.332 1.00 90.19 289 VAL A N 1
ATOM 2225 C CA . VAL A 1 289 ? 0.243 -20.391 8.077 1.00 90.19 289 VAL A CA 1
ATOM 2226 C C . VAL A 1 289 ? 0.366 -21.912 8.158 1.00 90.19 289 VAL A C 1
ATOM 2228 O O . VAL A 1 289 ? 1.440 -22.445 7.887 1.00 90.19 289 VAL A O 1
ATOM 2231 N N . MET A 1 290 ? -0.730 -22.619 8.442 1.00 90.94 290 MET A N 1
ATOM 2232 C CA . MET A 1 290 ? -0.762 -24.082 8.426 1.00 90.94 290 MET A CA 1
ATOM 2233 C C . MET A 1 290 ? -0.355 -24.633 7.055 1.00 90.94 290 MET A C 1
ATOM 2235 O O . MET A 1 290 ? 0.533 -25.477 6.980 1.00 90.94 290 MET A O 1
ATOM 2239 N N . GLU A 1 291 ? -0.911 -24.101 5.964 1.00 90.56 291 GLU A N 1
ATOM 2240 C CA . GLU A 1 291 ? -0.543 -24.494 4.600 1.00 90.56 291 GLU A CA 1
ATOM 2241 C C . GLU A 1 291 ? 0.934 -24.195 4.293 1.00 90.56 291 GLU A C 1
ATOM 2243 O O . GLU A 1 291 ? 1.649 -25.061 3.784 1.00 90.56 291 GLU A O 1
ATOM 2248 N N . ALA A 1 292 ? 1.423 -23.001 4.647 1.00 90.25 292 ALA A N 1
ATOM 2249 C CA . ALA A 1 292 ? 2.809 -22.595 4.413 1.00 90.25 292 ALA A CA 1
ATOM 2250 C C . ALA A 1 292 ? 3.828 -23.465 5.169 1.00 90.25 292 ALA A C 1
ATOM 2252 O O . ALA A 1 292 ? 4.939 -23.680 4.678 1.00 90.25 292 ALA A O 1
ATOM 2253 N N . HIS A 1 293 ? 3.446 -23.980 6.339 1.00 88.62 293 HIS A N 1
ATOM 2254 C CA . HIS A 1 293 ? 4.274 -24.839 7.184 1.00 88.62 293 HIS A CA 1
ATOM 2255 C C . HIS A 1 293 ? 3.954 -26.336 7.041 1.00 88.62 293 HIS A C 1
ATOM 2257 O O . HIS A 1 293 ? 4.558 -27.151 7.736 1.00 88.62 293 HIS A O 1
ATOM 2263 N N . GLY A 1 294 ? 3.060 -26.718 6.123 1.00 87.94 294 GLY A N 1
ATOM 2264 C CA . GLY A 1 294 ? 2.724 -28.116 5.842 1.00 87.94 294 GLY A CA 1
ATOM 2265 C C . GLY A 1 294 ? 1.926 -28.826 6.942 1.00 87.94 294 GLY A C 1
ATOM 2266 O O . GLY A 1 294 ? 1.953 -30.053 7.005 1.00 87.94 294 GLY A O 1
ATOM 2267 N N . ILE A 1 295 ? 1.228 -28.081 7.800 1.00 89.94 295 ILE A N 1
ATOM 2268 C CA . ILE A 1 295 ? 0.351 -28.612 8.849 1.00 89.94 295 ILE A CA 1
ATOM 2269 C C . ILE A 1 295 ? -1.004 -28.962 8.217 1.00 89.94 295 ILE A C 1
ATOM 2271 O O . ILE A 1 295 ? -1.611 -28.134 7.533 1.00 89.94 295 ILE A O 1
ATOM 2275 N N . SER A 1 296 ? -1.479 -30.194 8.422 1.00 86.88 296 SER A N 1
ATOM 2276 C CA . SER A 1 296 ? -2.774 -30.638 7.892 1.00 86.88 296 SER A CA 1
ATOM 2277 C C . SER A 1 296 ? -3.931 -29.896 8.561 1.00 86.88 296 SER A C 1
ATOM 2279 O O . SER A 1 296 ? -3.896 -29.636 9.760 1.00 86.88 296 SER A O 1
ATOM 2281 N N . VAL A 1 297 ? -5.006 -29.631 7.810 1.00 86.44 297 VAL A N 1
ATOM 2282 C CA . VAL A 1 297 ? -6.259 -29.067 8.351 1.00 86.44 297 VAL A CA 1
ATOM 2283 C C . VAL A 1 297 ? -6.884 -29.996 9.402 1.00 86.44 297 VAL A C 1
ATOM 2285 O O . VAL A 1 297 ? -7.563 -29.526 10.307 1.00 86.44 297 VAL A O 1
ATOM 2288 N N . ASP A 1 298 ? -6.614 -31.301 9.330 1.00 86.50 298 ASP A N 1
ATOM 2289 C CA . ASP A 1 298 ? -7.074 -32.267 10.336 1.00 86.50 298 ASP A CA 1
ATOM 2290 C C . ASP A 1 298 ? -6.402 -32.056 11.708 1.00 86.50 298 ASP A C 1
ATOM 2292 O O . ASP A 1 298 ? -6.995 -32.371 12.737 1.00 86.50 298 ASP A O 1
ATOM 2296 N N . ASP A 1 299 ? -5.196 -31.476 11.734 1.00 88.44 299 ASP A N 1
ATOM 2297 C CA . ASP A 1 299 ? -4.456 -31.154 12.960 1.00 88.44 299 ASP A CA 1
ATOM 2298 C C . ASP A 1 299 ? -4.758 -29.732 13.465 1.00 88.44 299 ASP A C 1
ATOM 2300 O O . ASP A 1 299 ? -4.103 -29.252 14.390 1.00 88.44 299 ASP A O 1
ATOM 2304 N N . ARG A 1 300 ? -5.748 -29.042 12.873 1.00 88.44 300 ARG A N 1
ATOM 2305 C CA . ARG A 1 300 ? -6.108 -27.649 13.185 1.00 88.44 300 ARG A CA 1
ATOM 2306 C C . ARG A 1 300 ? -6.316 -27.418 14.672 1.00 88.44 300 ARG A C 1
ATOM 2308 O O . ARG A 1 300 ? -5.683 -26.533 15.237 1.00 88.44 300 ARG A O 1
ATOM 2315 N N . ASP A 1 301 ? -7.192 -28.192 15.300 1.00 87.06 301 ASP A N 1
ATOM 2316 C CA . ASP A 1 301 ? -7.570 -27.950 16.695 1.00 87.06 301 ASP A CA 1
ATOM 2317 C C . ASP A 1 301 ? -6.385 -28.213 17.639 1.00 87.06 301 ASP A C 1
ATOM 2319 O O . ASP A 1 301 ? -6.159 -27.468 18.590 1.00 87.06 301 ASP A O 1
ATOM 2323 N N . ALA A 1 302 ? -5.552 -29.205 17.313 1.00 87.00 302 ALA A N 1
ATOM 2324 C CA . ALA A 1 302 ? -4.346 -29.517 18.070 1.00 87.00 302 ALA A CA 1
ATOM 2325 C C . ALA A 1 302 ? -3.251 -28.445 17.884 1.00 87.00 302 ALA A C 1
ATOM 2327 O O . ALA A 1 302 ? -2.572 -28.071 18.844 1.00 87.00 302 ALA A O 1
ATOM 2328 N N . PHE A 1 303 ? -3.105 -27.906 16.669 1.00 91.44 303 PHE A N 1
ATOM 2329 C CA . PHE A 1 303 ? -2.199 -26.795 16.386 1.00 91.44 303 PHE A CA 1
ATOM 2330 C C . PHE A 1 303 ? -2.635 -25.516 17.108 1.00 91.44 303 PHE A C 1
ATOM 2332 O O . PHE A 1 303 ? -1.810 -24.820 17.695 1.00 91.44 303 PHE A O 1
ATOM 2339 N N . VAL A 1 304 ? -3.937 -25.240 17.126 1.00 88.31 304 VAL A N 1
ATOM 2340 C CA . VAL A 1 304 ? -4.536 -24.123 17.857 1.00 88.31 304 VAL A CA 1
ATOM 2341 C C . VAL A 1 304 ? -4.237 -24.206 19.358 1.00 88.31 304 VAL A C 1
ATOM 2343 O O . VAL A 1 304 ? -3.788 -23.219 19.937 1.00 88.31 304 VAL A O 1
ATOM 2346 N N . GLU A 1 305 ? -4.401 -25.374 19.990 1.00 87.94 305 GLU A N 1
ATOM 2347 C CA . GLU A 1 305 ? -4.045 -25.567 21.406 1.00 87.94 305 GLU A CA 1
ATOM 2348 C C . GLU A 1 305 ? -2.557 -25.304 21.684 1.00 87.94 305 GLU A C 1
ATOM 2350 O O . GLU A 1 305 ? -2.194 -24.771 22.736 1.00 87.94 305 GLU A O 1
ATOM 2355 N N . HIS A 1 306 ? -1.680 -25.653 20.739 1.00 88.69 306 HIS A N 1
ATOM 2356 C CA . HIS A 1 306 ? -0.257 -25.345 20.841 1.00 88.69 306 HIS A CA 1
ATOM 2357 C C . HIS A 1 306 ? 0.010 -23.845 20.707 1.00 88.69 306 HIS A C 1
ATOM 2359 O O . HIS A 1 306 ? 0.750 -23.282 21.519 1.00 88.69 306 HIS A O 1
ATOM 2365 N N . ALA A 1 307 ? -0.629 -23.204 19.725 1.00 90.06 307 ALA A N 1
ATOM 2366 C CA . ALA A 1 307 ? -0.440 -21.803 19.377 1.00 90.06 307 ALA A CA 1
ATOM 2367 C C . ALA A 1 307 ? -0.892 -20.838 20.484 1.00 90.06 307 ALA A C 1
ATOM 2369 O O . ALA A 1 307 ? -0.292 -19.781 20.638 1.00 90.06 307 ALA A O 1
ATOM 2370 N N . VAL A 1 308 ? -1.853 -21.228 21.331 1.00 87.62 308 VAL A N 1
ATOM 2371 C CA . VAL A 1 308 ? -2.272 -20.474 22.533 1.00 87.62 308 VAL A CA 1
ATOM 2372 C C . VAL A 1 308 ? -1.094 -20.099 23.450 1.00 87.62 308 VAL A C 1
ATOM 2374 O O . VAL A 1 308 ? -1.146 -19.075 24.123 1.00 87.62 308 VAL A O 1
ATOM 2377 N N . ASN A 1 309 ? -0.010 -20.884 23.471 1.00 86.31 309 ASN A N 1
ATOM 2378 C CA . ASN A 1 309 ? 1.172 -20.593 24.297 1.00 86.31 309 ASN A CA 1
ATOM 2379 C C . ASN A 1 309 ? 2.144 -19.574 23.670 1.00 86.31 309 ASN A C 1
ATOM 2381 O O . ASN A 1 309 ? 3.186 -19.293 24.263 1.00 86.31 309 ASN A O 1
ATOM 2385 N N . PHE A 1 310 ? 1.838 -19.068 22.473 1.00 88.31 310 PHE A N 1
ATOM 2386 C CA . PHE A 1 310 ? 2.686 -18.162 21.695 1.00 88.31 310 PHE A CA 1
ATOM 2387 C C . PHE A 1 310 ? 2.116 -16.739 21.597 1.00 88.31 310 PHE A C 1
ATOM 2389 O O . PHE A 1 310 ? 2.649 -15.939 20.836 1.00 88.31 310 PHE A O 1
ATOM 2396 N N . ASP A 1 311 ? 1.086 -16.409 22.380 1.00 85.31 311 ASP A N 1
ATOM 2397 C CA . ASP A 1 311 ? 0.643 -15.027 22.615 1.00 85.31 311 ASP A CA 1
ATOM 2398 C C . ASP A 1 311 ? 1.711 -14.303 23.456 1.00 85.31 311 ASP A C 1
ATOM 2400 O O . ASP A 1 311 ? 1.762 -14.433 24.679 1.00 85.31 311 ASP A O 1
ATOM 2404 N N . LEU A 1 312 ? 2.655 -13.628 22.792 1.00 76.81 312 LEU A N 1
ATOM 2405 C CA . LEU A 1 312 ? 3.843 -13.062 23.444 1.00 76.81 312 LEU A CA 1
ATOM 2406 C C . LEU A 1 312 ? 3.555 -11.733 24.141 1.00 76.81 312 LEU A C 1
ATOM 2408 O O . LEU A 1 312 ? 4.349 -11.302 24.985 1.00 76.81 312 LEU A O 1
ATOM 2412 N N . ASP A 1 313 ? 2.482 -11.052 23.747 1.00 77.88 313 ASP A N 1
ATOM 2413 C CA . ASP A 1 313 ? 2.054 -9.788 24.336 1.00 77.88 313 ASP A CA 1
ATOM 2414 C C . ASP A 1 313 ? 0.831 -9.926 25.261 1.00 77.88 313 ASP A C 1
ATOM 2416 O O . ASP A 1 313 ? 0.346 -8.902 25.755 1.00 77.88 313 ASP A O 1
ATOM 2420 N N . ASP A 1 314 ? 0.426 -11.168 25.568 1.00 75.75 314 ASP A N 1
ATOM 2421 C CA . ASP A 1 314 ? -0.667 -11.553 26.475 1.00 75.75 314 ASP A CA 1
ATOM 2422 C C . ASP A 1 314 ? -1.968 -10.783 26.168 1.00 75.75 314 ASP A C 1
ATOM 2424 O O . ASP A 1 314 ? -2.691 -10.351 27.075 1.00 75.75 314 ASP A O 1
ATOM 2428 N N . ASN A 1 315 ? -2.233 -10.523 24.884 1.00 76.62 315 ASN A N 1
ATOM 2429 C CA . ASN A 1 315 ? -3.344 -9.673 24.458 1.00 76.62 315 ASN A CA 1
ATOM 2430 C C . ASN A 1 315 ? -4.629 -10.468 24.135 1.00 76.62 315 ASN A C 1
ATOM 2432 O O . ASN A 1 315 ? -5.660 -9.847 23.861 1.00 76.62 315 ASN A O 1
ATOM 2436 N N . GLY A 1 316 ? -4.572 -11.806 24.169 1.00 78.00 316 GLY A N 1
ATOM 2437 C CA . GLY A 1 316 ? -5.684 -12.703 23.850 1.00 78.00 316 GLY A CA 1
ATOM 2438 C C . GLY A 1 316 ? -5.893 -12.948 22.347 1.00 78.00 316 GLY A C 1
ATOM 2439 O O . GLY A 1 316 ? -6.924 -13.507 21.954 1.00 78.00 316 GLY A O 1
ATOM 2440 N N . TYR A 1 317 ? -4.948 -12.547 21.492 1.00 81.88 317 TYR A N 1
ATOM 2441 C CA . TYR A 1 317 ? -5.011 -12.640 20.033 1.00 81.88 317 TYR A CA 1
ATOM 2442 C C . TYR A 1 317 ? -3.661 -13.011 19.398 1.00 81.88 317 TYR A C 1
ATOM 2444 O O . TYR A 1 317 ? -2.681 -12.276 19.502 1.00 81.88 317 TYR A O 1
ATOM 2452 N N . LEU A 1 318 ? -3.641 -14.096 18.618 1.00 86.75 318 LEU A N 1
ATOM 2453 C CA . LEU A 1 318 ? -2.439 -14.568 17.923 1.00 86.75 318 LEU A CA 1
ATOM 2454 C C . LEU A 1 318 ? -2.274 -13.886 16.559 1.00 86.75 318 LEU A C 1
ATOM 2456 O O . LEU A 1 318 ? -3.060 -14.098 15.629 1.00 86.75 318 LEU A O 1
ATOM 2460 N N . LYS A 1 319 ? -1.213 -13.089 16.407 1.00 85.06 319 LYS A N 1
ATOM 2461 C CA . LYS A 1 319 ? -0.839 -12.462 15.128 1.00 85.06 319 LYS A CA 1
ATOM 2462 C C . LYS A 1 319 ? -0.120 -13.456 14.220 1.00 85.06 319 LYS A C 1
ATOM 2464 O O . LYS A 1 319 ? 0.406 -14.471 14.670 1.00 85.06 319 LYS A O 1
ATOM 2469 N N . LYS A 1 320 ? -0.000 -13.128 12.928 1.00 86.44 320 LYS A N 1
ATOM 2470 C CA . LYS A 1 320 ? 0.701 -13.971 11.947 1.00 86.44 320 LYS A CA 1
ATOM 2471 C C . LYS A 1 320 ? 2.107 -14.379 12.403 1.00 86.44 320 LYS A C 1
ATOM 2473 O O . LYS A 1 320 ? 2.452 -15.544 12.285 1.00 86.44 320 LYS A O 1
ATOM 2478 N N . ALA A 1 321 ? 2.892 -13.451 12.951 1.00 87.44 321 ALA A N 1
ATOM 2479 C CA . ALA A 1 321 ? 4.243 -13.754 13.430 1.00 87.44 321 ALA A CA 1
ATOM 2480 C C . ALA A 1 321 ? 4.250 -14.772 14.589 1.00 87.44 321 ALA A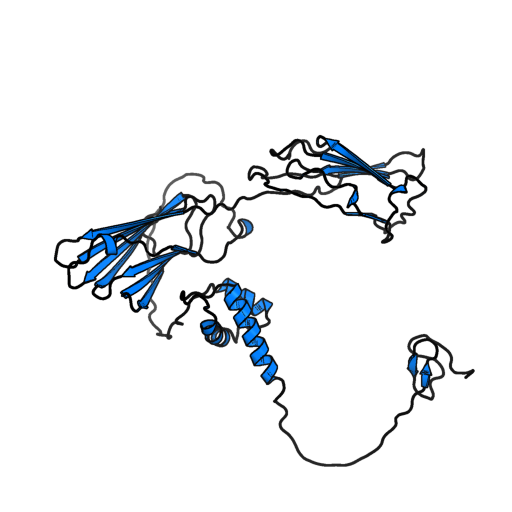 C 1
ATOM 2482 O O . ALA A 1 321 ? 5.135 -15.617 14.662 1.00 87.44 321 ALA A O 1
ATOM 2483 N N . GLU A 1 322 ? 3.255 -14.714 15.472 1.00 90.69 322 GLU A N 1
ATOM 2484 C CA . GLU A 1 322 ? 3.111 -15.636 16.605 1.00 90.69 322 GLU A CA 1
ATOM 2485 C C . GLU A 1 322 ? 2.624 -17.009 16.137 1.00 90.69 322 GLU A C 1
ATOM 2487 O O . GLU A 1 322 ? 3.143 -18.029 16.583 1.00 90.69 322 GLU A O 1
ATOM 2492 N N . LEU A 1 323 ? 1.710 -17.043 15.160 1.00 91.44 323 LEU A N 1
ATOM 2493 C CA . LEU A 1 323 ? 1.286 -18.272 14.486 1.00 91.44 323 LEU A CA 1
ATOM 2494 C C . LEU A 1 323 ? 2.428 -18.918 13.686 1.00 91.44 323 LEU A C 1
ATOM 2496 O O . LEU A 1 323 ? 2.539 -20.139 13.680 1.00 91.44 323 LEU A O 1
ATOM 2500 N N . GLU A 1 324 ? 3.291 -18.137 13.030 1.00 91.69 324 GLU A N 1
ATOM 2501 C CA . GLU A 1 324 ? 4.467 -18.645 12.305 1.00 91.69 324 GLU A CA 1
ATOM 2502 C C . GLU A 1 324 ? 5.515 -19.234 13.263 1.00 91.69 324 GLU A C 1
ATOM 2504 O O . GLU A 1 324 ? 6.065 -20.307 12.999 1.00 91.69 324 GLU A O 1
ATOM 2509 N N . GLU A 1 325 ? 5.767 -18.582 14.403 1.00 90.81 325 GLU A N 1
ATOM 2510 C CA . GLU A 1 325 ? 6.644 -19.122 15.449 1.00 90.81 325 GLU A CA 1
ATOM 2511 C C . GLU A 1 325 ? 6.042 -20.383 16.091 1.00 90.81 325 GLU A C 1
ATOM 2513 O O . GLU A 1 325 ? 6.756 -21.373 16.274 1.00 90.81 325 GLU A O 1
ATOM 2518 N N . ALA A 1 326 ? 4.729 -20.399 16.341 1.00 92.12 326 ALA A N 1
ATOM 2519 C CA . ALA A 1 326 ? 4.015 -21.587 16.802 1.00 92.12 326 ALA A CA 1
ATOM 2520 C C . ALA A 1 326 ? 4.090 -22.731 15.779 1.00 92.12 326 ALA A C 1
ATOM 2522 O O . ALA A 1 326 ? 4.356 -23.869 16.152 1.00 92.12 326 ALA A O 1
ATOM 2523 N N . ALA A 1 327 ? 3.908 -22.454 14.484 1.00 91.62 327 ALA A N 1
ATOM 2524 C CA . ALA A 1 327 ? 3.976 -23.454 13.412 1.00 91.62 327 ALA A CA 1
ATOM 2525 C C . ALA A 1 327 ? 5.376 -24.051 13.267 1.00 91.62 327 ALA A C 1
ATOM 2527 O O . ALA A 1 327 ? 5.544 -25.252 13.043 1.00 91.62 327 ALA A O 1
ATOM 2528 N N . LYS A 1 328 ? 6.406 -23.225 13.443 1.00 91.81 328 LYS A N 1
ATOM 2529 C CA . LYS A 1 328 ? 7.790 -23.685 13.476 1.00 91.81 328 LYS A CA 1
ATOM 2530 C C . LYS A 1 328 ? 8.059 -24.581 14.686 1.00 91.81 328 LYS A C 1
ATOM 2532 O O . LYS A 1 328 ? 8.604 -25.666 14.517 1.00 91.81 328 LYS A O 1
ATOM 2537 N N . ALA A 1 329 ? 7.628 -24.171 15.878 1.00 90.38 329 ALA A N 1
ATOM 2538 C CA . ALA A 1 329 ? 7.785 -24.964 17.096 1.00 90.38 329 ALA A CA 1
ATOM 2539 C C . ALA A 1 329 ? 6.977 -26.276 17.065 1.00 90.38 329 ALA A C 1
ATOM 2541 O O . ALA A 1 329 ? 7.435 -27.300 17.582 1.00 90.38 329 ALA A O 1
ATOM 2542 N N . TRP A 1 330 ? 5.809 -26.263 16.421 1.00 92.00 330 TRP A N 1
ATOM 2543 C CA . TRP A 1 330 ? 4.977 -27.436 16.166 1.00 92.00 330 TRP A CA 1
ATOM 2544 C C . TRP A 1 330 ? 5.704 -28.459 15.293 1.00 92.00 330 TRP A C 1
ATOM 2546 O O . TRP A 1 330 ? 5.798 -29.634 15.652 1.00 92.00 330 TRP A O 1
ATOM 2556 N N . ASN A 1 331 ? 6.288 -28.005 14.183 1.00 89.56 331 ASN A N 1
ATOM 2557 C CA . ASN A 1 331 ? 7.062 -28.864 13.293 1.00 89.56 331 ASN A CA 1
ATOM 2558 C C . ASN A 1 331 ? 8.344 -29.375 13.958 1.00 89.56 331 ASN A C 1
ATOM 2560 O O . ASN A 1 331 ? 8.612 -30.567 13.870 1.00 89.56 331 ASN A O 1
ATOM 2564 N N . ASP A 1 332 ? 9.076 -28.534 14.694 1.00 86.25 332 ASP A N 1
ATOM 2565 C CA . ASP A 1 332 ? 10.265 -28.957 15.452 1.00 86.25 332 ASP A CA 1
ATOM 2566 C C . ASP A 1 332 ? 9.912 -30.030 16.506 1.00 86.25 332 ASP A C 1
ATOM 2568 O O . ASP A 1 332 ? 10.682 -30.962 16.760 1.00 86.25 332 ASP A O 1
ATOM 2572 N N . SER A 1 333 ? 8.721 -29.928 17.110 1.00 78.44 333 SER A N 1
ATOM 2573 C CA . SER A 1 333 ? 8.215 -30.911 18.074 1.00 78.44 333 SER A CA 1
ATOM 2574 C C . SER A 1 333 ? 7.795 -32.217 17.395 1.00 78.44 333 SER A C 1
ATOM 2576 O O . SER A 1 333 ? 8.118 -33.284 17.913 1.00 78.44 333 SER A O 1
ATOM 2578 N N . ASN A 1 334 ? 7.150 -32.164 16.225 1.00 71.25 334 ASN A N 1
ATOM 2579 C CA . ASN A 1 334 ? 6.715 -33.349 15.474 1.00 71.25 334 ASN A CA 1
ATOM 2580 C C . ASN A 1 334 ? 7.852 -34.045 14.701 1.00 71.25 334 ASN A C 1
ATOM 2582 O O . ASN A 1 334 ? 7.849 -35.270 14.586 1.00 71.25 334 ASN A O 1
ATOM 2586 N N . GLU A 1 335 ? 8.878 -33.315 14.258 1.00 56.44 335 GLU A N 1
ATOM 2587 C CA . GLU A 1 335 ? 10.087 -33.876 13.632 1.00 56.44 335 GLU A CA 1
ATOM 2588 C C . GLU A 1 335 ? 10.915 -34.696 14.643 1.00 56.44 335 GLU A C 1
ATOM 2590 O O . GLU A 1 335 ? 11.606 -35.647 14.276 1.00 56.44 335 GLU A O 1
ATOM 2595 N N . SER A 1 336 ? 10.770 -34.420 15.946 1.00 45.50 336 SER A N 1
ATOM 2596 C CA . SER A 1 336 ? 11.361 -35.242 17.011 1.00 45.50 336 SER A CA 1
ATOM 2597 C C . SER A 1 336 ? 10.650 -36.588 17.242 1.00 45.50 336 SER A C 1
ATOM 2599 O O . SER A 1 336 ? 11.215 -37.468 17.893 1.00 45.50 336 SER A O 1
ATOM 2601 N N . VAL A 1 337 ? 9.450 -36.785 16.675 1.00 41.16 337 VAL A N 1
ATOM 2602 C CA . VAL A 1 337 ? 8.635 -38.009 16.823 1.00 41.16 337 VAL A CA 1
ATOM 2603 C C . VAL A 1 337 ? 8.827 -38.986 15.649 1.00 41.16 337 VAL A C 1
ATOM 2605 O O . VAL A 1 337 ? 8.678 -40.196 15.823 1.00 41.16 337 VAL A O 1
ATOM 2608 N N . GLU A 1 338 ? 9.269 -38.511 14.478 1.00 37.53 338 GLU A N 1
ATOM 2609 C CA . GLU A 1 338 ? 9.623 -39.365 13.323 1.00 37.53 338 GLU A CA 1
ATOM 2610 C C . GLU A 1 338 ? 10.929 -40.169 13.532 1.00 37.53 338 GLU A C 1
ATOM 2612 O O . GLU A 1 338 ? 11.259 -41.051 12.737 1.00 37.53 338 GLU A O 1
ATOM 2617 N N . ALA A 1 339 ? 11.666 -39.925 14.624 1.00 32.34 339 ALA A N 1
ATOM 2618 C CA . ALA A 1 339 ? 12.895 -40.648 14.956 1.00 32.34 339 ALA A CA 1
ATOM 2619 C C . ALA A 1 339 ? 12.703 -41.884 15.864 1.00 32.34 339 ALA A C 1
ATOM 2621 O O . ALA A 1 339 ? 13.670 -42.623 16.053 1.00 32.34 339 ALA A O 1
ATOM 2622 N N . ASP A 1 340 ? 11.502 -42.145 16.405 1.00 32.88 340 ASP A N 1
ATOM 2623 C CA . ASP A 1 340 ? 11.318 -43.145 17.481 1.00 32.88 340 ASP A CA 1
ATOM 2624 C C . ASP A 1 340 ? 10.195 -44.180 17.253 1.00 32.88 340 ASP A C 1
ATOM 2626 O O . ASP A 1 340 ? 9.690 -44.796 18.193 1.00 32.88 340 ASP A O 1
ATOM 2630 N N . THR A 1 341 ? 9.822 -44.457 15.999 1.00 32.22 341 THR A N 1
ATOM 2631 C CA . THR A 1 341 ? 8.912 -45.576 15.675 1.00 32.22 341 THR A CA 1
ATOM 2632 C C . THR A 1 341 ? 9.518 -46.585 14.703 1.00 32.22 341 THR A C 1
ATOM 2634 O O . THR A 1 341 ? 9.127 -46.696 13.546 1.00 32.22 341 THR A O 1
ATOM 2637 N N . VAL A 1 342 ? 10.424 -47.425 15.213 1.00 29.75 342 VAL A N 1
ATOM 2638 C CA . VAL A 1 342 ? 10.570 -48.800 14.707 1.00 29.75 342 VAL A CA 1
ATOM 2639 C C . VAL A 1 342 ? 10.649 -49.756 15.898 1.00 29.75 342 VAL A C 1
ATOM 2641 O O . VAL A 1 342 ? 11.721 -50.018 16.443 1.00 29.75 342 VAL A O 1
ATOM 2644 N N . GLU A 1 343 ? 9.488 -50.277 16.305 1.00 30.66 343 GLU A N 1
ATOM 2645 C CA . GLU A 1 343 ? 9.411 -51.510 17.088 1.00 30.66 343 GLU A CA 1
ATOM 2646 C C . GLU A 1 343 ? 9.929 -52.701 16.261 1.00 30.66 343 GLU A C 1
ATOM 2648 O O . GLU A 1 343 ? 9.749 -52.776 15.042 1.00 30.66 343 GLU A O 1
ATOM 2653 N N . GLU A 1 344 ? 10.584 -53.629 16.962 1.00 35.88 344 GLU A N 1
ATOM 2654 C CA . GLU A 1 344 ? 11.128 -54.895 16.464 1.00 35.88 344 GLU A CA 1
ATOM 2655 C C . GLU A 1 344 ? 10.131 -55.718 15.620 1.00 35.88 344 GLU A C 1
ATOM 2657 O O . GLU A 1 344 ? 8.916 -55.686 15.827 1.00 35.88 344 GLU A O 1
ATOM 2662 N N . PRO A 1 345 ? 10.656 -56.629 14.783 1.00 34.84 345 PRO A N 1
ATOM 2663 C CA . PRO A 1 345 ? 10.528 -58.014 15.228 1.00 34.84 345 PRO A CA 1
ATOM 2664 C C . PRO A 1 345 ? 11.807 -58.844 15.070 1.00 34.84 345 PRO A C 1
ATOM 2666 O O . PRO A 1 345 ? 12.468 -58.865 14.030 1.00 34.84 345 PRO A O 1
ATOM 2669 N N . SER A 1 346 ? 12.080 -59.631 16.110 1.00 28.66 346 SER A N 1
ATOM 2670 C CA . SER A 1 346 ? 12.856 -60.864 16.044 1.00 28.66 346 SER A CA 1
ATOM 2671 C C . SER A 1 346 ? 12.151 -61.890 15.143 1.00 28.66 346 SER A C 1
ATOM 2673 O O . SER A 1 346 ? 10.996 -62.221 15.396 1.00 28.66 346 SER A O 1
ATOM 2675 N N . ASP A 1 347 ? 12.819 -62.457 14.139 1.00 27.73 347 ASP A N 1
ATOM 2676 C CA . ASP A 1 347 ? 13.494 -63.753 14.286 1.00 27.73 347 ASP A CA 1
ATOM 2677 C C . ASP A 1 347 ? 14.254 -64.166 13.011 1.00 27.73 347 ASP A C 1
ATOM 2679 O O . ASP A 1 347 ? 14.002 -63.718 11.896 1.00 27.73 347 ASP A O 1
ATOM 2683 N N . LYS A 1 348 ? 15.237 -65.027 13.251 1.00 30.69 348 LYS A N 1
ATOM 2684 C CA . LYS A 1 348 ? 16.347 -65.482 12.406 1.00 30.69 348 LYS A CA 1
ATOM 2685 C C . LYS A 1 348 ? 15.929 -66.202 11.111 1.00 30.69 348 LYS A C 1
ATOM 2687 O O . LYS A 1 348 ? 15.088 -67.087 11.160 1.00 30.69 348 LYS A O 1
ATOM 2692 N N . GLU A 1 349 ? 16.686 -65.998 10.025 1.00 26.86 349 GLU A N 1
ATOM 2693 C CA . GLU A 1 349 ? 17.653 -67.006 9.547 1.00 26.86 349 GLU A CA 1
ATOM 2694 C C . GLU A 1 349 ? 18.676 -66.456 8.522 1.00 26.86 349 GLU A C 1
ATOM 2696 O O . GLU A 1 349 ? 18.373 -65.750 7.570 1.00 26.86 349 GLU A O 1
ATOM 2701 N N . HIS A 1 350 ? 19.919 -66.815 8.826 1.00 27.08 350 HIS A N 1
ATOM 2702 C CA . HIS A 1 350 ? 21.221 -66.731 8.166 1.00 27.08 350 HIS A CA 1
ATOM 2703 C C . HIS A 1 350 ? 21.300 -66.787 6.618 1.00 27.08 350 HIS A C 1
ATOM 2705 O O . HIS A 1 350 ? 20.864 -67.762 6.016 1.00 27.08 350 HIS A O 1
ATOM 2711 N N . SER A 1 351 ? 22.057 -65.858 6.014 1.00 26.38 351 SER A N 1
ATOM 2712 C CA . SER A 1 351 ? 23.251 -66.196 5.208 1.00 26.38 351 SER A CA 1
ATOM 2713 C C . SER A 1 351 ? 24.104 -64.953 4.916 1.00 26.38 351 SER A C 1
ATOM 2715 O O . SER A 1 351 ? 23.624 -63.980 4.338 1.00 26.38 351 SER A O 1
ATOM 2717 N N . GLU A 1 352 ? 25.369 -65.023 5.321 1.00 31.66 352 GLU A N 1
ATOM 2718 C CA . GLU A 1 352 ? 26.480 -64.154 4.919 1.00 31.66 352 GLU A CA 1
ATOM 2719 C C . GLU A 1 352 ? 26.665 -64.191 3.388 1.00 31.66 352 GLU A C 1
ATOM 2721 O O . GLU A 1 352 ? 26.523 -65.257 2.795 1.00 31.66 352 GLU A O 1
ATOM 2726 N N . ASP A 1 353 ? 26.982 -63.066 2.738 1.00 29.95 353 ASP A N 1
ATOM 2727 C CA . ASP A 1 353 ? 28.351 -62.839 2.248 1.00 29.95 353 ASP A CA 1
ATOM 2728 C C . ASP A 1 353 ? 28.547 -61.437 1.645 1.00 29.95 353 ASP A C 1
ATOM 2730 O O . ASP A 1 353 ? 27.646 -60.828 1.066 1.00 29.95 353 ASP A O 1
ATOM 2734 N N . ALA A 1 354 ? 29.771 -60.945 1.798 1.00 38.50 354 ALA A N 1
ATOM 2735 C CA . ALA A 1 354 ? 30.269 -59.670 1.310 1.00 38.50 354 ALA A CA 1
ATOM 2736 C C . ALA A 1 354 ? 30.667 -59.738 -0.176 1.00 38.50 354 ALA A C 1
ATOM 2738 O O . ALA A 1 354 ? 31.172 -60.757 -0.640 1.00 38.50 354 ALA A O 1
ATOM 2739 N N . ASN A 1 355 ? 30.561 -58.618 -0.902 1.00 33.03 355 ASN A N 1
ATOM 2740 C CA . ASN A 1 355 ? 31.476 -58.340 -2.013 1.00 33.03 355 ASN A CA 1
ATOM 2741 C C . ASN A 1 355 ? 31.620 -56.827 -2.259 1.00 33.03 355 ASN A C 1
ATOM 2743 O O . ASN A 1 355 ? 30.868 -56.221 -3.022 1.00 33.03 355 ASN A O 1
ATOM 2747 N N . GLU A 1 356 ? 32.605 -56.221 -1.598 1.00 49.91 356 GLU A N 1
ATOM 2748 C CA . GLU A 1 356 ? 33.196 -54.951 -2.021 1.00 49.91 356 GLU A CA 1
ATOM 2749 C C . GLU A 1 356 ? 34.126 -55.222 -3.219 1.00 49.91 356 GLU A C 1
ATOM 2751 O O . GLU A 1 356 ? 35.224 -55.747 -3.049 1.00 49.91 356 GLU A O 1
ATOM 2756 N N . GLY A 1 357 ? 33.697 -54.864 -4.432 1.00 44.88 357 GLY A N 1
ATOM 2757 C CA . GLY A 1 357 ? 34.519 -54.924 -5.646 1.00 44.88 357 GLY A CA 1
ATOM 2758 C C . GLY A 1 357 ? 33.985 -53.980 -6.725 1.00 44.88 357 GLY A C 1
ATOM 2759 O O . GLY A 1 357 ? 32.801 -54.020 -7.063 1.00 44.88 357 GLY A O 1
ATOM 2760 N N . GLY A 1 358 ? 34.833 -53.075 -7.214 1.00 68.62 358 GLY A N 1
ATOM 2761 C CA . GLY A 1 358 ? 34.510 -52.127 -8.279 1.00 68.62 358 GLY A CA 1
ATOM 2762 C C . GLY A 1 358 ? 35.682 -51.191 -8.580 1.00 68.62 358 GLY A C 1
ATOM 2763 O O . GLY A 1 358 ? 36.323 -50.670 -7.666 1.00 68.62 358 GLY A O 1
ATOM 2764 N N . LYS A 1 359 ? 35.944 -50.953 -9.867 1.00 78.19 359 LYS A N 1
ATOM 2765 C CA . LYS A 1 359 ? 37.006 -50.068 -10.361 1.00 78.19 359 LYS A CA 1
ATOM 2766 C C . LYS A 1 359 ? 36.497 -48.646 -10.577 1.00 78.19 359 LYS A C 1
ATOM 2768 O O . LYS A 1 359 ? 35.436 -48.426 -11.167 1.00 78.19 359 LYS A O 1
ATOM 2773 N N . ASP A 1 360 ? 37.278 -47.666 -10.143 1.00 86.81 360 ASP A N 1
ATOM 2774 C CA . ASP A 1 360 ? 36.970 -46.255 -10.361 1.00 86.81 360 ASP A CA 1
ATOM 2775 C C . ASP A 1 360 ? 37.350 -45.818 -11.782 1.00 86.81 360 ASP A C 1
ATOM 2777 O O . ASP A 1 360 ? 38.444 -46.098 -12.279 1.00 86.81 360 ASP A O 1
ATOM 2781 N N . CYS A 1 361 ? 36.451 -45.099 -12.457 1.00 80.81 361 CYS A N 1
ATOM 2782 C CA . CYS A 1 361 ? 36.754 -44.520 -13.763 1.00 80.81 361 CYS A CA 1
ATOM 2783 C C . CYS A 1 361 ? 37.783 -43.377 -13.638 1.00 80.81 361 CYS A C 1
ATOM 2785 O O . CYS A 1 361 ? 37.507 -42.405 -12.934 1.00 80.81 361 CYS A O 1
ATOM 2787 N N . PRO A 1 362 ? 38.914 -43.390 -14.371 1.00 81.06 362 PRO A N 1
ATOM 2788 C CA . PRO A 1 362 ? 39.932 -42.337 -14.269 1.00 81.06 362 PRO A CA 1
ATOM 2789 C C . PRO A 1 362 ? 39.501 -40.990 -14.873 1.00 81.06 362 PRO A C 1
ATOM 2791 O O . PRO A 1 362 ? 40.181 -39.989 -14.671 1.00 81.06 362 PRO A O 1
ATOM 2794 N N . VAL A 1 363 ? 38.395 -40.952 -15.627 1.00 84.12 363 VAL A N 1
ATOM 2795 C CA . VAL A 1 363 ? 37.901 -39.734 -16.295 1.00 84.12 363 VAL A CA 1
ATOM 2796 C C . VAL A 1 363 ? 36.852 -39.003 -15.460 1.00 84.12 363 VAL A C 1
ATOM 2798 O O . VAL A 1 363 ? 36.865 -37.778 -15.406 1.00 84.12 363 VAL A O 1
ATOM 2801 N N . CYS A 1 364 ? 35.937 -39.734 -14.820 1.00 87.44 364 CYS A N 1
ATOM 2802 C CA . CYS A 1 364 ? 34.801 -39.139 -14.106 1.00 87.44 364 CYS A CA 1
ATOM 2803 C C . CYS A 1 364 ? 34.600 -39.675 -12.682 1.00 87.44 364 CYS A C 1
ATOM 2805 O O . CYS A 1 364 ? 33.595 -39.356 -12.053 1.00 87.44 364 CYS A O 1
ATOM 2807 N N . SER A 1 365 ? 35.518 -40.511 -12.185 1.00 82.50 365 SER A N 1
ATOM 2808 C CA . SER A 1 365 ? 35.519 -41.076 -10.824 1.00 82.50 365 SER A CA 1
ATOM 2809 C C . SER A 1 365 ? 34.259 -41.861 -10.440 1.00 82.50 365 SER A C 1
ATOM 2811 O O . SER A 1 365 ? 34.015 -42.126 -9.268 1.00 82.50 365 SER A O 1
ATOM 2813 N N . THR A 1 366 ? 33.453 -42.264 -11.423 1.00 86.19 366 THR A N 1
ATOM 2814 C CA . THR A 1 366 ? 32.283 -43.115 -11.199 1.00 86.19 366 THR A CA 1
ATOM 2815 C C . THR A 1 366 ? 32.723 -44.565 -11.025 1.00 86.19 366 THR A C 1
ATOM 2817 O O . THR A 1 366 ? 33.399 -45.118 -11.901 1.00 86.19 366 THR A O 1
ATOM 2820 N N . LYS A 1 367 ? 32.299 -45.188 -9.920 1.00 86.38 367 LYS A N 1
ATOM 2821 C CA . LYS A 1 367 ? 32.508 -46.614 -9.655 1.00 86.38 367 LYS A CA 1
ATOM 2822 C C . LYS A 1 367 ? 31.817 -47.456 -10.719 1.00 86.38 367 LYS A C 1
ATOM 2824 O O . LYS A 1 367 ? 30.623 -47.306 -10.965 1.00 86.38 367 LYS A O 1
ATOM 2829 N N . SER A 1 368 ? 32.585 -48.321 -11.364 1.00 81.38 368 SER A N 1
ATOM 2830 C CA . SER A 1 368 ? 32.102 -49.285 -12.349 1.00 81.38 368 SER A CA 1
ATOM 2831 C C . SER A 1 368 ? 32.382 -50.697 -11.839 1.00 81.38 368 SER A C 1
ATOM 2833 O O . SER A 1 368 ? 33.368 -50.914 -11.137 1.00 81.38 368 SER A O 1
ATOM 2835 N N . ALA A 1 369 ? 31.527 -51.660 -12.185 1.00 82.31 369 ALA A N 1
ATOM 2836 C CA . ALA A 1 369 ? 31.776 -53.065 -11.866 1.00 82.31 369 ALA A CA 1
ATOM 2837 C C . ALA A 1 369 ? 33.135 -53.520 -12.434 1.00 82.31 369 ALA A C 1
ATOM 2839 O O . ALA A 1 369 ? 33.582 -53.012 -13.471 1.00 82.31 369 ALA A O 1
ATOM 2840 N N . ASP A 1 370 ? 33.809 -54.457 -11.764 1.00 76.31 370 ASP A N 1
ATOM 2841 C CA . ASP A 1 370 ? 35.165 -54.882 -12.141 1.00 76.31 370 ASP A CA 1
ATOM 2842 C C . ASP A 1 370 ? 35.240 -55.441 -13.576 1.00 76.31 370 ASP A C 1
ATOM 2844 O O . ASP A 1 370 ? 36.230 -55.233 -14.285 1.00 76.31 370 ASP A O 1
ATOM 2848 N N . ASP A 1 371 ? 34.156 -56.050 -14.060 1.00 81.06 371 ASP A N 1
ATOM 2849 C CA . ASP A 1 371 ? 34.009 -56.611 -15.406 1.00 81.06 371 ASP A CA 1
ATOM 2850 C C . ASP A 1 371 ? 33.535 -55.602 -16.473 1.00 81.06 371 ASP A C 1
ATOM 2852 O O . ASP A 1 371 ? 33.503 -55.928 -17.661 1.00 81.06 371 ASP A O 1
ATOM 2856 N N . ALA A 1 372 ? 33.223 -54.354 -16.101 1.00 80.06 372 ALA A N 1
ATOM 2857 C CA . ALA A 1 372 ? 32.728 -53.354 -17.045 1.00 80.06 372 ALA A CA 1
ATOM 2858 C C . ALA A 1 372 ? 33.808 -52.965 -18.070 1.00 80.06 372 ALA A C 1
ATOM 2860 O O . ALA A 1 372 ? 34.854 -52.419 -17.721 1.00 80.06 372 ALA A O 1
ATOM 2861 N N . THR A 1 373 ? 33.565 -53.188 -19.361 1.00 84.56 373 THR A N 1
ATOM 2862 C CA . THR A 1 373 ? 34.488 -52.774 -20.437 1.00 84.56 373 THR A CA 1
ATOM 2863 C C . THR A 1 373 ? 34.405 -51.284 -20.760 1.00 84.56 373 THR A C 1
ATOM 2865 O O . THR A 1 373 ? 35.335 -50.736 -21.345 1.00 84.56 373 THR A O 1
ATOM 2868 N N . THR A 1 374 ? 33.325 -50.609 -20.357 1.00 85.81 374 THR A N 1
ATOM 2869 C CA . THR A 1 374 ? 33.108 -49.170 -20.567 1.00 85.81 374 THR A CA 1
ATOM 2870 C C . THR A 1 374 ? 32.431 -48.521 -19.362 1.00 85.81 374 THR A C 1
ATOM 2872 O O . THR A 1 374 ? 31.557 -49.126 -18.745 1.00 85.81 374 THR A O 1
ATOM 2875 N N . CYS A 1 375 ? 32.789 -47.277 -19.044 1.00 84.31 375 CYS A N 1
ATOM 2876 C CA . CYS A 1 375 ? 32.157 -46.503 -17.980 1.00 84.31 375 CYS A CA 1
ATOM 2877 C C . CYS A 1 375 ? 30.741 -46.075 -18.383 1.00 84.31 375 CYS A C 1
ATOM 2879 O O . CYS A 1 375 ? 30.550 -45.457 -19.430 1.00 84.31 375 CYS A O 1
ATOM 2881 N N . VAL A 1 376 ? 29.764 -46.340 -17.515 1.00 84.06 376 VAL A N 1
ATOM 2882 C CA . VAL A 1 376 ? 28.346 -46.017 -17.751 1.00 84.06 376 VAL A CA 1
ATOM 2883 C C . VAL A 1 376 ? 28.089 -44.504 -17.787 1.00 84.06 376 VAL A C 1
ATOM 2885 O O . VAL A 1 376 ? 27.203 -44.055 -18.505 1.00 84.06 376 VAL A O 1
ATOM 2888 N N . ALA A 1 377 ? 28.876 -43.707 -17.058 1.00 84.06 377 ALA A N 1
ATOM 2889 C CA . ALA A 1 377 ? 28.658 -42.264 -16.952 1.00 84.06 377 ALA A CA 1
ATOM 2890 C C . ALA A 1 377 ? 29.265 -41.456 -18.113 1.00 84.06 377 ALA A C 1
ATOM 2892 O O . ALA A 1 377 ? 28.671 -40.475 -18.549 1.00 84.06 377 ALA A O 1
ATOM 2893 N N . CYS A 1 378 ? 30.441 -41.844 -18.617 1.00 85.81 378 CYS A N 1
ATOM 2894 C CA . CYS A 1 378 ? 31.168 -41.053 -19.623 1.00 85.81 378 CYS A CA 1
ATOM 2895 C C . CYS A 1 378 ? 31.567 -41.824 -20.890 1.00 85.81 378 CYS A C 1
ATOM 2897 O O . CYS A 1 378 ? 32.149 -41.238 -21.800 1.00 85.81 378 CYS A O 1
ATOM 2899 N N . GLY A 1 379 ? 31.288 -43.129 -20.967 1.00 81.25 379 GLY A N 1
ATOM 2900 C CA . GLY A 1 379 ? 31.622 -43.960 -22.128 1.00 81.25 379 GLY A CA 1
ATOM 2901 C C . GLY A 1 379 ? 33.109 -44.309 -22.273 1.00 81.25 379 GLY A C 1
ATOM 2902 O O . GLY A 1 379 ? 33.508 -44.839 -23.307 1.00 81.25 379 GLY A O 1
ATOM 2903 N N . PHE A 1 380 ? 33.940 -44.032 -21.262 1.00 84.44 380 PHE A N 1
ATOM 2904 C CA . PHE A 1 380 ? 35.370 -44.361 -21.277 1.00 84.44 380 PHE A CA 1
ATOM 2905 C C . PHE A 1 380 ? 35.615 -45.878 -21.339 1.00 84.44 380 PHE A C 1
ATOM 2907 O O . PHE A 1 380 ? 35.015 -46.619 -20.567 1.00 84.44 380 PHE A O 1
ATOM 2914 N N . SER A 1 381 ? 36.509 -46.337 -22.220 1.00 87.19 381 SER A N 1
ATOM 2915 C CA . SER A 1 381 ? 36.859 -47.756 -22.393 1.00 87.19 381 SER A CA 1
ATOM 2916 C C . SER A 1 381 ? 37.952 -48.197 -21.416 1.00 87.19 381 SER A C 1
ATOM 2918 O O . SER A 1 381 ? 39.023 -47.599 -21.376 1.00 87.19 381 SER A O 1
ATOM 2920 N N . PHE A 1 382 ? 37.709 -49.278 -20.674 1.00 83.38 382 PHE A N 1
ATOM 2921 C CA . PHE A 1 382 ? 38.661 -49.870 -19.723 1.00 83.38 382 PHE A CA 1
ATOM 2922 C C . PHE A 1 382 ? 39.571 -50.940 -20.349 1.00 83.38 382 PHE A C 1
ATOM 2924 O O . PHE A 1 382 ? 40.316 -51.597 -19.632 1.00 83.38 382 PHE A O 1
ATOM 2931 N N . VAL A 1 383 ? 39.490 -51.155 -21.666 1.00 76.50 383 VAL A N 1
ATOM 2932 C CA . VAL A 1 383 ? 40.141 -52.284 -22.361 1.00 76.50 383 VAL A CA 1
ATOM 2933 C C . VAL A 1 383 ? 41.675 -52.140 -22.446 1.00 76.50 383 VAL A C 1
ATOM 2935 O O . VAL A 1 383 ? 42.356 -53.118 -22.733 1.00 76.50 383 VAL A O 1
ATOM 2938 N N . ASP A 1 384 ? 42.221 -50.960 -22.126 1.00 60.50 384 ASP A N 1
ATOM 2939 C CA . ASP A 1 384 ? 43.653 -50.634 -22.234 1.00 60.50 384 ASP A CA 1
ATOM 2940 C C . ASP A 1 384 ? 44.328 -50.275 -20.883 1.00 60.50 384 ASP A C 1
ATOM 2942 O O . ASP A 1 384 ? 45.384 -49.637 -20.883 1.00 60.50 384 ASP A O 1
ATOM 2946 N N . LEU A 1 385 ? 43.726 -50.644 -19.739 1.00 59.00 385 LEU A N 1
ATOM 2947 C CA . LEU A 1 385 ? 44.238 -50.364 -18.379 1.00 59.00 385 LEU A CA 1
ATOM 2948 C C . LEU A 1 385 ? 44.887 -51.571 -17.694 1.00 59.00 385 LEU A C 1
ATOM 2950 O O . LEU A 1 385 ? 44.323 -52.685 -17.790 1.00 59.00 385 LEU A O 1
#

Sequence (385 aa):
MRITDDIPGLFEAPDIESMKISVAGKELELEQFKAEISSGITLEKEHKSPDGDGHTLTMTIGTRGPLGLEPGKKITIAYDLIAPDPSPQNEKVVAPLRAEFSAERFGPVCGRDCSDSPTIKVIHNRRDFSAGKQAIPLGGKGRYEVLILFENNGDTALQDIYINDVIPPNFEIKDWYIKGANGKRDDCEITTEDIDSGTQASWMVPMVGKGERLEVCFEIKGSGEVDGDVLNKFHGVHFGDEIETEDLPEAEPEAAEEAASSDEETTEVADEVDEKPKVTWREDVLLRVMEAHGISVDDRDAFVEHAVNFDLDDNGYLKKAELEEAAKAWNDSNESVEADTVEEPSDKEHSEDANEGGKDCPVCSTKSADDATTCVACGFSFVDL

Solvent-accessible surface area (backbone atoms only — not comparable to full-atom values): 23440 Å² total; per-residue (Å²): 70,38,38,42,36,30,42,48,16,46,37,55,83,59,59,73,85,74,46,45,46,26,51,70,85,44,74,60,58,78,80,35,38,50,77,48,79,43,86,33,48,81,78,66,84,79,43,67,31,84,71,36,67,23,26,24,44,39,34,39,45,44,74,79,50,84,76,78,81,50,94,94,55,53,75,51,78,48,65,68,78,50,58,91,79,63,54,57,81,26,67,55,26,49,38,42,40,37,42,36,38,51,96,44,100,85,49,76,73,48,74,46,65,55,93,74,55,53,70,49,64,41,82,71,82,48,89,38,71,50,75,50,44,46,61,43,80,38,97,67,86,28,31,32,41,36,40,35,42,38,33,33,70,19,79,47,65,48,51,44,35,31,44,38,39,74,40,50,74,55,43,43,82,76,51,73,52,39,31,44,84,90,39,78,55,85,78,57,49,77,49,76,47,86,50,99,78,16,37,38,38,36,38,40,36,59,69,42,51,56,68,34,47,36,39,40,38,34,34,35,43,34,75,57,88,76,62,64,71,67,60,34,56,70,67,49,73,52,62,60,84,88,77,61,80,84,79,50,80,82,77,76,80,90,74,92,79,84,91,87,88,84,84,88,85,90,81,90,84,81,89,80,94,68,87,73,71,90,50,45,68,54,68,69,58,50,52,50,47,28,57,75,68,71,48,56,79,88,48,42,70,63,50,49,65,58,32,64,79,38,44,84,80,75,74,50,56,50,48,70,72,31,47,47,53,30,50,51,53,50,48,60,57,52,60,65,54,78,77,74,80,78,79,84,80,90,82,89,85,90,80,90,83,87,82,94,73,58,44,65,38,94,87,74,66,49,76,32,57,74,84,50,56,48,38,91,91,80,66,50,70,50,85,86,116

Secondary structure (DSSP, 8-state):
-EEEEEE-TTSPPPPSTT-EEEETTEEPPGGGEEEEEEES-SS--SS--TT---EEEEEEE-TTS-----TT--EEEE-----SS--TT-SSEE--EEEEE-SSTTSPPEEEE-SS--EE--------EEEEEEEEEPSSTTEEEEEEEEEE-SSS-EEEEEEEEEE-TTEEEEEEEEEETTEEESS-EEEEEEETTEEEEEEEEEEE-TT-EEEEEEEEEESSPPPHHHHT---EEEE-----TTSS---PPP-----------------------SSB--HHHHHHHHHHTT--GGGHHHHHHHHGGG-TT-SSB--HHHHHHHHHHHHHHHHTTTTS------------------EEPTTT--EE-TT-SB-TTT--B-TT-

Radius of gyration: 34.65 Å; Cα contacts (8 Å, |Δi|>4): 646; chains: 1; bounding box: 85×82×88 Å

Mean predicted aligned error: 19.56 Å

pLDDT: mean 78.05, std 20.36, range [22.5, 96.81]

Nearest PDB structures (foldseek):
  6qfs-assembly7_G  TM=6.281E-01  e=3.723E-03  Cellulomonas fimi
  6t6r-assembly1_A  TM=5.048E-01  e=9.938E-02  Homo sapiens
  6mgq-assembly3_C  TM=5.076E-01  e=2.764E-01  Homo sapiens
  3prx-assembly2_D  TM=3.673E-01  e=1.797E-01  Naja kaouthia
  7tv9-assembly1_B  TM=4.263E-01  e=6.626E+00  Homo sapiens